Protein AF-A0A7T0C4W1-F1 (afdb_monomer)

Mean predicted aligned error: 10.88 Å

Sequence (737 aa):
MFIKRASSALKNSIAKTPRLFCMALSLLIALSFTAEAATKAPLQHHLVVTLDPANASAAISDRMLIPEPDAGRSRLTLTLHGHYDIETIDLPNGLESKVIPPKIDFHSSASEEKTILQIDKAGEANWPNPLEIHLKYSGPFHDPLKTQQEPSRTPDEVASKNEIFLSGASLFYPHLDTLNGEPDRIIYTLETFLPENWMAVSQGRLNVNELSENQRRVVWNSTRPAEEIFLIANQFKQFNDRWNEVELYAFLLEDDAALAKKYLDATKNYLKLFSAMLGDYPYQKFALIESDNPAGYGMPSFTLIGSNILRLPFILKSSYPHEILHNWWGNGVFPHPNSANWSEGLTTYLADHLLKEPEGLAQEYRFQELMKYDSYVNDDNEFPLSEFQFGGAPESQAIGYGKMLMMFHMLRNKMGDDKFLLALRSFYKSYQFKFARLEDLQSAFESVARKDYSSFFKQWTLQTGAPTFTLQSAEYRASDKILKLTLEQSGQSLYDLEIPVAIWTRSRKEPEIRLLHLNQERQSYSIRLDSPPDNVWVDPYTDIFRRLQASEIPASLSQSLGAEHQTALLASDLADGESQESYRALAKRFTHSIQETADGDALEPGSLWVFGRKNRLAKEFTSALQRYGVQFNAEGIDYEGKTYNWADHSFVFTLNRHDGLPGSMTWVVTENSENLLARKLPHYGKYGFLAFEGPASKNRLKIVWPRNTETLEKQFVAGTYAPPAPAPLFTLPSDQP

InterPro domains:
  IPR014782 Peptidase M1, membrane alanine aminopeptidase [PF01433] (322-460)
  IPR027268 Peptidase M4/M1, CTD superfamily [G3DSA:1.10.390.10] (238-465)
  IPR050344 Peptidase M1 family aminopeptidases [PTHR11533] (231-513)

pLDDT: mean 86.52, std 16.43, range [24.73, 98.62]

Foldseek 3Di:
DDDDDDDDDDDDDDDDDDPVPVVVVVVVVVVPPDPPVPQQDFKEWEKEWEDDLVQQKIKIKIKIKRQDDDQPDQKWKWKAFLFKDWPDKDFDPQKDKDKDHFDDDPPDLDRRTIIMIMIGGRDPDTAPRGTIMITIIMGHAADVVQCVVCVVDDSVVRRDSAKGKDKVVRRHDIFIDDPPLFGGWYWYKYKYKAFQQKDKDWFADWPDFDDDPRITITIHGGPATWRMIIIMMHSWDWDWDDADQATEIETDPDPDPPLGVVLRVLLNQLQVFLCVQANHQDGRYAYEYEDCDCAWAQDQRYIYHYPVRSPDPCCSQAVSSLSSNVSLQCTFFNAGQQWFSLRQQVSCLVRHQLSCQVVLCNLVVLVVLLVLCQQFPDPVPWDFSRPQRDDPGSNSCSQVHRLSSLLLLLLCVVQDLVLSSVLSNVLSVVRGSHHDHPVSSQVSSCVSSVDDCPLSCCQSGHDIAFKDKFFPDWDADPVQQKTKTKMAIDDPAFDFDFKWKWWAFPVDPATDIDTDTGRDRMDMDIDHDPHHTQKIFINQSSSGNHNDDPQQQFFWQLLQQVKPAEEEEEALDADPLADPVLSVLLCVLRGPYYDPDDPPDDDDAAEYEYEHCRHPCNVVVQVVCVVVVWHADPQAIDHPNDGDGLNFKKKWAKGADPVPGGYIYIYIRHRAARVQCSVCSVVLGQFRIWIAGHNNRHTDDTHHDHTDRVRGMDGPHDDDDHHDSDNRSDDRPPPDD

Organism: NCBI:txid2705534

Secondary structure (DSSP, 8-state):
------------------SSHHHHHHHHHHTSS---PPP-PPEEEEEEEEEETTTTEEEEEEEEEESS--TT-SEEEEEEETT-EEEEEE--TTEEEEEEPPP--TTSTT---EEEEEEEE-TTPPPPSSEEEEEEEEEE---HHHHHH-TTS-HHHH--SS-EEE-GGGT-SPEEPPSSSPPPPEEEEEEEEEETT-EEE-SSEEEEEEEETTEEEEEEEEEEEESS--EEEESPEEEEEEETTEEEEEEESS--HHHHHHHHHHHHHHHHHHHHHH-S--SSEEEEEEESSSSEEEETTEEEEEHHHHT-TTGGGTHHHHHHHTTTTTSSSEEPTTS--HHHHHHIIIIIIGGGTTTT-HHHHHHHHHHHHHHH--TTT---GGG-----SHHHHIIIIIIHHHHHHHHHHHH-HHHHHHHHHHHHHHHTTSEE-HHHHHHHHHHHHTS--HHHHHHHHH--S--EEEEEEEEEETTTTEEEEEEEEESSS---EEEEEEEEETT-SSPEEEEEEE-SSEEEEEEE-SS-EEEEEESTT--S--PPPTTTS---HHHHHS-SSEEEEE-SS--TT--HHHHHHHHHHH-SEEE-PPTTPPPPSSEEEEESTT-TTHHHHHHHHHTTT-EE-SSEEEETTEEEETTTEEEEEEEE-SSSSSSEEEEEE-SS-HHHHHHHGGGGTT-SEEEEETTTTEEEEEEPPPPP-TTTEEESS-S---PPPPPPS----S---

Solvent-accessible surface area (backbone atoms only — not comparable to full-atom values): 40635 Å² total; per-residue (Å²): 140,82,81,86,87,81,84,89,85,80,87,90,88,87,84,90,83,92,65,66,68,68,50,54,55,51,48,57,64,64,65,73,77,74,82,71,72,78,75,77,75,49,35,36,39,42,36,42,36,40,50,37,57,91,77,41,29,40,42,38,39,37,43,37,35,37,59,76,61,65,80,89,54,65,61,50,46,33,38,28,29,37,70,48,49,76,77,45,81,49,70,59,89,54,56,44,79,46,81,41,74,50,64,89,50,95,86,51,102,73,60,74,46,39,23,36,40,38,39,33,48,46,81,90,45,74,78,56,78,55,33,57,40,38,42,30,34,35,31,65,58,42,38,53,72,49,36,69,75,41,71,93,51,57,55,84,78,56,50,51,73,69,45,46,53,39,35,57,84,27,24,82,56,77,41,70,71,54,95,80,74,61,81,66,36,32,28,36,36,43,36,37,38,32,52,58,69,42,46,73,47,59,43,42,41,81,77,45,80,46,80,53,97,71,30,19,40,33,29,29,41,22,86,59,58,30,83,59,62,51,44,39,33,31,55,52,36,81,44,76,55,70,50,92,85,27,42,33,38,29,33,29,78,55,95,48,68,67,62,41,50,56,50,54,54,48,48,48,52,47,53,53,51,48,27,73,58,43,45,78,77,86,56,56,27,42,30,45,34,55,32,93,49,94,51,74,46,46,42,59,42,29,31,43,27,7,57,80,55,66,73,40,83,60,38,75,80,38,57,47,45,32,28,58,47,22,36,56,37,50,49,23,27,27,51,25,85,95,31,18,38,53,34,56,4,50,34,42,34,63,33,56,37,47,65,22,29,76,72,72,40,33,46,60,49,45,45,52,35,35,52,43,30,64,72,51,44,47,94,90,73,60,68,27,45,55,72,32,67,80,55,92,48,66,35,46,38,22,41,38,32,34,51,40,20,35,50,54,51,38,50,31,72,74,64,33,66,72,44,43,44,49,18,50,28,51,42,47,71,74,32,57,64,32,72,40,38,56,68,54,54,49,52,34,43,26,66,61,65,74,47,91,50,64,69,60,50,49,54,62,30,66,36,60,87,50,40,32,73,36,50,78,43,78,47,76,43,78,94,79,31,34,38,41,39,27,40,33,44,49,56,100,57,85,57,84,40,78,44,44,30,36,37,28,28,80,84,44,95,65,57,50,78,43,76,44,79,47,65,53,55,66,46,75,47,81,43,80,48,99,48,64,63,32,32,38,30,51,43,80,58,51,59,70,74,37,49,73,55,80,71,34,56,47,33,24,39,39,56,38,70,67,37,94,38,23,37,21,39,44,38,83,52,71,49,92,68,49,50,71,68,47,49,50,56,48,34,67,74,63,30,84,43,79,42,84,55,63,97,86,66,83,80,75,78,37,12,36,37,38,27,43,72,56,19,88,61,40,66,56,50,51,61,59,38,41,78,74,55,42,41,80,58,97,64,27,36,37,46,95,93,42,79,49,44,47,89,50,28,34,39,38,39,29,36,61,48,86,86,80,52,64,50,27,36,35,40,39,35,59,50,75,36,54,74,50,41,62,70,47,53,78,81,45,26,76,31,13,34,40,33,20,40,50,62,78,44,43,78,78,44,78,38,63,54,76,63,47,49,70,56,33,38,49,69,73,45,92,77,91,84,77,79,80,82,74,81,48,96,62,75,79,71,86,86,67,136

Radius of gyration: 31.83 Å; Cα contacts (8 Å, |Δi|>4): 1473; chains: 1; bounding box: 92×100×92 Å

Nearest PDB structures (foldseek):
  6ydx-assembly2_B  TM=7.465E-01  e=2.246E-26  Homo sapiens
  7v9p-assembly1_A  TM=6.948E-01  e=1.429E-23  Saccharopolyspora erythraea NRRL 2338
  7v9q-assembly1_A  TM=7.031E-01  e=4.267E-23  Saccharopolyspora erythraea NRRL 2338
  2xpz-assembly1_A  TM=6.709E-01  e=9.417E-17  Saccharomyces cerevisiae
  4fgm-assembly1_A  TM=5.528E-01  e=1.083E-11  Idiomarina loihiensis L2TR

Structure (mmCIF, N/CA/C/O backbone):
data_AF-A0A7T0C4W1-F1
#
_entry.id   AF-A0A7T0C4W1-F1
#
loop_
_atom_site.group_PDB
_atom_site.id
_atom_site.type_symbol
_atom_site.label_atom_id
_atom_site.label_alt_id
_atom_site.label_comp_id
_atom_site.label_asym_id
_atom_site.label_entity_id
_atom_site.label_seq_id
_atom_site.pdbx_PDB_ins_code
_atom_site.Cartn_x
_atom_site.Cartn_y
_atom_site.Cartn_z
_atom_site.occupancy
_atom_site.B_iso_or_equiv
_atom_site.auth_seq_id
_atom_site.auth_comp_id
_atom_site.auth_asym_id
_atom_site.auth_atom_id
_atom_site.pdbx_PDB_model_num
ATOM 1 N N . MET A 1 1 ? 52.618 -37.700 17.704 1.00 33.12 1 MET A N 1
ATOM 2 C CA . MET A 1 1 ? 52.994 -38.918 18.456 1.00 33.12 1 MET A CA 1
ATOM 3 C C . MET A 1 1 ? 51.687 -39.541 18.947 1.00 33.12 1 MET A C 1
ATOM 5 O O . MET A 1 1 ? 51.034 -38.939 19.773 1.00 33.12 1 MET A O 1
ATOM 9 N N . PHE A 1 2 ? 51.154 -40.614 18.363 1.00 26.19 2 PHE A N 1
ATOM 10 C CA . PHE A 1 2 ? 51.929 -41.832 18.184 1.00 26.19 2 PHE A CA 1
ATOM 11 C C . PHE A 1 2 ? 51.298 -43.110 18.786 1.00 26.19 2 PHE A C 1
ATOM 13 O O . PHE A 1 2 ? 51.932 -43.670 19.661 1.00 26.19 2 PHE A O 1
ATOM 20 N N . ILE A 1 3 ? 50.138 -43.584 18.301 1.00 32.34 3 ILE A N 1
ATOM 21 C CA . ILE A 1 3 ? 49.814 -45.036 18.148 1.00 32.34 3 ILE A CA 1
ATOM 22 C C . ILE A 1 3 ? 49.405 -45.794 19.425 1.00 32.34 3 ILE A C 1
ATOM 24 O O . ILE A 1 3 ? 50.198 -46.056 20.313 1.00 32.34 3 ILE A O 1
ATOM 28 N N . LYS A 1 4 ? 48.108 -46.099 19.572 1.00 27.44 4 LYS A N 1
ATOM 29 C CA . LYS A 1 4 ? 47.375 -47.238 18.962 1.00 27.44 4 LYS A CA 1
ATOM 30 C C . LYS A 1 4 ? 47.837 -48.600 19.500 1.00 27.44 4 LYS A C 1
ATOM 32 O O . LYS A 1 4 ? 48.950 -49.045 19.250 1.00 27.44 4 LYS A O 1
ATOM 37 N N . ARG A 1 5 ? 46.873 -49.372 19.997 1.00 28.25 5 ARG A N 1
ATOM 38 C CA . ARG A 1 5 ? 46.769 -50.782 19.617 1.00 28.25 5 ARG A CA 1
ATOM 39 C C . ARG A 1 5 ? 45.401 -51.008 19.007 1.00 28.25 5 ARG A C 1
ATOM 41 O O . ARG A 1 5 ? 44.375 -50.907 19.666 1.00 28.25 5 ARG A O 1
ATOM 48 N N . ALA A 1 6 ? 45.441 -51.238 17.705 1.00 28.77 6 ALA A N 1
ATOM 49 C CA . ALA A 1 6 ? 44.357 -51.789 16.932 1.00 28.77 6 ALA A CA 1
ATOM 50 C C . ALA A 1 6 ? 44.459 -53.319 16.941 1.00 28.77 6 ALA A C 1
ATOM 52 O O . ALA A 1 6 ? 45.548 -53.874 17.080 1.00 28.77 6 ALA A O 1
ATOM 53 N N . SER A 1 7 ? 43.325 -53.928 16.607 1.00 27.72 7 SER A N 1
ATOM 54 C CA . SER A 1 7 ? 43.227 -55.115 15.755 1.00 27.72 7 SER A CA 1
ATOM 55 C C . SER A 1 7 ? 43.062 -56.477 16.436 1.00 27.72 7 SER A C 1
ATOM 57 O O . SER A 1 7 ? 44.014 -57.179 16.752 1.00 27.72 7 SER A O 1
ATOM 59 N N . SER A 1 8 ? 41.783 -56.862 16.460 1.00 26.48 8 SER A N 1
ATOM 60 C CA . SER A 1 8 ? 41.209 -57.973 15.678 1.00 26.48 8 SER A CA 1
ATOM 61 C C . SER A 1 8 ? 41.180 -59.376 16.273 1.00 26.48 8 SER A C 1
ATOM 63 O O . SER A 1 8 ? 42.178 -60.086 16.263 1.00 26.48 8 SER A O 1
ATOM 65 N N . ALA A 1 9 ? 39.956 -59.800 16.589 1.00 24.73 9 ALA A N 1
ATOM 66 C CA . ALA A 1 9 ? 39.267 -61.031 16.167 1.00 24.73 9 ALA A CA 1
ATOM 67 C C . ALA A 1 9 ? 37.985 -61.105 17.033 1.00 24.73 9 ALA A C 1
ATOM 69 O O . ALA A 1 9 ? 38.045 -60.770 18.203 1.00 24.73 9 ALA A O 1
ATOM 70 N N . LEU A 1 10 ? 36.783 -61.472 16.601 1.00 27.89 10 LEU A N 1
ATOM 71 C CA . LEU A 1 10 ? 36.344 -62.212 15.436 1.00 27.89 10 LEU A CA 1
ATOM 72 C C . LEU A 1 10 ? 34.827 -61.970 15.252 1.00 27.89 10 LEU A C 1
ATOM 74 O O . LEU A 1 10 ? 34.090 -61.696 16.192 1.00 27.89 10 LEU A O 1
ATOM 78 N N . LYS A 1 11 ? 34.425 -62.092 13.994 1.00 28.55 11 LYS A N 1
ATOM 79 C CA . LYS A 1 11 ? 33.107 -62.056 13.353 1.00 28.55 11 LYS A CA 1
ATOM 80 C C . LYS A 1 11 ? 31.923 -62.771 14.044 1.00 28.55 11 LYS A C 1
ATOM 82 O O . LYS A 1 11 ? 32.084 -63.816 14.659 1.00 28.55 11 LYS A O 1
ATOM 87 N N . ASN A 1 12 ? 30.739 -62.280 13.645 1.00 29.94 12 ASN A N 1
ATOM 88 C CA . ASN A 1 12 ? 29.424 -62.931 13.496 1.00 29.94 12 ASN A CA 1
ATOM 89 C C . ASN A 1 12 ? 28.462 -62.972 14.694 1.00 29.94 12 ASN A C 1
ATOM 91 O O . ASN A 1 12 ? 28.394 -63.958 15.413 1.00 29.94 12 ASN A O 1
ATOM 95 N N . SER A 1 13 ? 27.571 -61.978 14.770 1.00 28.41 13 SER A N 1
ATOM 96 C CA . SER A 1 13 ? 26.113 -62.159 14.626 1.00 28.41 13 SER A CA 1
ATOM 97 C C . SER A 1 13 ? 25.407 -60.808 14.812 1.00 28.41 13 SER A C 1
ATOM 99 O O . SER A 1 13 ? 25.869 -59.986 15.593 1.00 28.41 13 SER A O 1
ATOM 101 N N . ILE A 1 14 ? 24.275 -60.635 14.124 1.00 31.64 14 ILE A N 1
ATOM 102 C CA . ILE A 1 14 ? 23.192 -59.642 14.297 1.00 31.64 14 ILE A CA 1
ATOM 103 C C . ILE A 1 14 ? 22.987 -58.805 13.032 1.00 31.64 14 ILE A C 1
ATOM 105 O O . ILE A 1 14 ? 23.405 -57.660 12.885 1.00 31.64 14 ILE A O 1
ATOM 109 N N . ALA A 1 15 ? 22.269 -59.430 12.102 1.00 34.75 15 ALA A N 1
ATOM 110 C CA . ALA A 1 15 ? 21.416 -58.735 11.160 1.00 34.75 15 ALA A CA 1
ATOM 111 C C . ALA A 1 15 ? 20.019 -58.577 11.789 1.00 34.75 15 ALA A C 1
ATOM 113 O O . ALA A 1 15 ? 19.532 -59.509 12.427 1.00 34.75 15 ALA A O 1
ATOM 114 N N . LYS A 1 16 ? 19.370 -57.443 11.476 1.00 31.92 16 LYS A N 1
ATOM 115 C CA . LYS A 1 16 ? 17.944 -57.086 11.671 1.00 31.92 16 LYS A CA 1
ATOM 116 C C . LYS A 1 16 ? 17.569 -56.383 12.989 1.00 31.92 16 LYS A C 1
ATOM 118 O O . LYS A 1 16 ? 17.033 -57.008 13.892 1.00 31.92 16 LYS A O 1
ATOM 123 N N . THR A 1 17 ? 17.721 -55.052 13.035 1.00 33.88 17 THR A N 1
ATOM 124 C CA . THR A 1 17 ? 16.605 -54.059 13.030 1.00 33.88 17 THR A CA 1
ATOM 125 C C . THR A 1 17 ? 17.096 -52.623 13.323 1.00 33.88 17 THR A C 1
ATOM 127 O O . THR A 1 17 ? 17.222 -52.248 14.483 1.00 33.88 17 THR A O 1
ATOM 130 N N . PRO A 1 18 ? 17.281 -51.745 12.314 1.00 32.19 18 PRO A N 1
ATOM 131 C CA . PRO A 1 18 ? 17.378 -50.304 12.523 1.00 32.19 18 PRO A CA 1
ATOM 132 C C . PRO A 1 18 ? 16.116 -49.637 11.957 1.00 32.19 18 PRO A C 1
ATOM 134 O O . PRO A 1 18 ? 16.146 -49.007 10.906 1.00 32.19 18 PRO A O 1
ATOM 137 N N . ARG A 1 19 ? 14.960 -49.849 12.598 1.00 37.25 19 ARG A N 1
ATOM 138 C CA . ARG A 1 19 ? 13.727 -49.105 12.263 1.00 37.25 19 ARG A CA 1
ATOM 139 C C . ARG A 1 19 ? 12.989 -48.517 13.464 1.00 37.25 19 ARG A C 1
ATOM 141 O O . ARG A 1 19 ? 12.203 -47.607 13.257 1.00 37.25 19 ARG A O 1
ATOM 148 N N . LEU A 1 20 ? 13.290 -48.928 14.701 1.00 37.69 20 LEU A N 1
ATOM 149 C CA . LEU A 1 20 ? 12.662 -48.324 15.885 1.00 37.69 20 LEU A CA 1
ATOM 150 C C . LEU A 1 20 ? 13.441 -47.140 16.484 1.00 37.69 20 LEU A C 1
ATOM 152 O O . LEU A 1 20 ? 12.822 -46.249 17.052 1.00 37.69 20 LEU A O 1
ATOM 156 N N . PHE A 1 21 ? 14.765 -47.053 16.311 1.00 37.56 21 PHE A N 1
ATOM 157 C CA . PHE A 1 21 ? 15.545 -45.970 16.934 1.00 37.56 21 PHE A CA 1
ATOM 158 C C . PHE A 1 21 ? 15.477 -44.640 16.156 1.00 37.56 21 PHE A C 1
ATOM 160 O O . PHE A 1 21 ? 15.433 -43.571 16.756 1.00 37.56 21 PHE A O 1
ATOM 167 N N . CYS A 1 22 ? 15.359 -44.686 14.822 1.00 36.03 22 CYS A N 1
ATOM 168 C CA . CYS A 1 22 ? 15.144 -43.480 14.013 1.00 36.03 22 CYS A CA 1
ATOM 169 C C . CYS A 1 22 ? 13.716 -42.929 14.119 1.00 36.03 22 CYS A C 1
ATOM 171 O O . CYS A 1 22 ? 13.532 -41.739 13.890 1.00 36.03 22 CYS A O 1
ATOM 173 N N . MET A 1 23 ? 12.726 -43.751 14.491 1.00 34.78 23 MET A N 1
ATOM 174 C CA . MET A 1 23 ? 11.329 -43.319 14.637 1.00 34.78 23 MET A CA 1
ATOM 175 C C . MET A 1 23 ? 11.085 -42.616 15.983 1.00 34.78 23 MET A C 1
ATOM 177 O O . MET A 1 23 ? 10.325 -41.659 16.042 1.00 34.78 23 MET A O 1
ATOM 181 N N . ALA A 1 24 ? 11.803 -43.007 17.043 1.00 36.69 24 ALA A N 1
ATOM 182 C CA . ALA A 1 24 ? 11.746 -42.324 18.337 1.00 36.69 24 ALA A CA 1
ATOM 183 C C . ALA A 1 24 ? 12.438 -40.946 18.313 1.00 36.69 24 ALA A C 1
ATOM 185 O O . ALA A 1 24 ? 11.932 -39.997 18.907 1.00 36.69 24 ALA A O 1
ATOM 186 N N . LEU A 1 25 ? 13.548 -40.800 17.574 1.00 34.50 25 LEU A N 1
ATOM 187 C CA . LEU A 1 25 ? 14.244 -39.513 17.443 1.00 34.50 25 LEU A CA 1
ATOM 188 C C . LEU A 1 25 ? 13.520 -38.545 16.488 1.00 34.50 25 LEU A C 1
ATOM 190 O O . LEU A 1 25 ? 13.556 -37.337 16.699 1.00 34.50 25 LEU A O 1
ATOM 194 N N . SER A 1 26 ? 12.801 -39.062 15.483 1.00 35.16 26 SER A N 1
ATOM 195 C CA . SER A 1 26 ? 11.924 -38.237 14.638 1.00 35.16 26 SER A CA 1
ATOM 196 C C . SER A 1 26 ? 10.590 -37.895 15.310 1.00 35.16 26 SER A C 1
ATOM 198 O O . SER A 1 26 ? 10.065 -36.826 15.025 1.00 35.16 26 SER A O 1
ATOM 200 N N . LEU A 1 27 ? 10.093 -38.693 16.268 1.00 31.22 27 LEU A N 1
ATOM 201 C CA . LEU A 1 27 ? 8.980 -38.270 17.131 1.00 31.22 27 LEU A CA 1
ATOM 202 C C . LEU A 1 27 ? 9.399 -37.181 18.134 1.00 31.22 27 LEU A C 1
ATOM 204 O O . LEU A 1 27 ? 8.639 -36.246 18.341 1.00 31.22 27 LEU A O 1
ATOM 208 N N . LEU A 1 28 ? 10.603 -37.244 18.714 1.00 29.62 28 LEU A N 1
ATOM 209 C CA . LEU A 1 28 ? 11.087 -36.223 19.660 1.00 29.62 28 LEU A CA 1
ATOM 210 C C . LEU A 1 28 ? 11.455 -34.888 18.986 1.00 29.62 28 LEU A C 1
ATOM 212 O O . LEU A 1 28 ? 11.235 -33.831 19.571 1.00 29.62 28 LEU A O 1
ATOM 216 N N . ILE A 1 29 ? 11.922 -34.909 17.732 1.00 34.62 29 ILE A N 1
ATOM 217 C CA . ILE A 1 29 ? 12.157 -33.684 16.942 1.00 34.62 29 ILE A CA 1
ATOM 218 C C . ILE A 1 29 ? 10.845 -33.153 16.321 1.00 34.62 29 ILE A C 1
ATOM 220 O O . ILE A 1 29 ? 10.712 -31.948 16.130 1.00 34.62 29 ILE A O 1
ATOM 224 N N . ALA A 1 30 ? 9.832 -34.003 16.104 1.00 31.67 30 ALA A N 1
ATOM 225 C CA . ALA A 1 30 ? 8.481 -33.573 15.712 1.00 31.67 30 ALA A CA 1
ATOM 226 C C . ALA A 1 30 ? 7.613 -33.065 16.884 1.00 31.67 30 ALA A C 1
ATOM 228 O O . ALA A 1 30 ? 6.582 -32.446 16.646 1.00 31.67 30 ALA A O 1
ATOM 229 N N . LEU A 1 31 ? 8.029 -33.284 18.136 1.00 30.78 31 LEU A N 1
ATOM 230 C CA . LEU A 1 31 ? 7.354 -32.795 19.351 1.00 30.78 31 LEU A CA 1
ATOM 231 C C . LEU A 1 31 ? 7.958 -31.493 19.914 1.00 30.78 31 LEU A C 1
ATOM 233 O O . LEU A 1 31 ? 7.529 -31.029 20.965 1.00 30.78 31 LEU A O 1
ATOM 237 N N . SER A 1 32 ? 8.932 -30.885 19.224 1.00 34.16 32 SER A N 1
ATOM 238 C CA . SER A 1 32 ? 9.628 -29.668 19.690 1.00 34.16 32 SER A CA 1
ATOM 239 C C . SER A 1 32 ? 9.139 -28.359 19.045 1.00 34.16 32 SER A C 1
ATOM 241 O O . SER A 1 32 ? 9.693 -27.304 19.325 1.00 34.16 32 SER A O 1
ATOM 243 N N . PHE A 1 33 ? 8.095 -28.396 18.212 1.00 43.19 33 PHE A N 1
ATOM 244 C CA . PHE A 1 33 ? 7.464 -27.205 17.628 1.00 43.19 33 PHE A CA 1
ATOM 245 C C . PHE A 1 33 ? 5.940 -27.329 17.678 1.00 43.19 33 PHE A C 1
ATOM 247 O O . PHE A 1 33 ? 5.320 -27.609 16.666 1.00 43.19 33 PHE A O 1
ATOM 254 N N . THR A 1 34 ? 5.363 -27.154 18.866 1.00 37.94 34 THR A N 1
ATOM 255 C CA . THR A 1 34 ? 4.047 -26.526 19.108 1.00 37.94 34 THR A CA 1
ATOM 256 C C . THR A 1 34 ? 3.881 -26.379 20.623 1.00 37.94 34 THR A C 1
ATOM 258 O O . THR A 1 34 ? 3.078 -27.063 21.252 1.00 37.94 34 THR A O 1
ATOM 261 N N . ALA A 1 35 ? 4.662 -25.495 21.238 1.00 30.83 35 ALA A N 1
ATOM 262 C CA . ALA A 1 35 ? 4.080 -24.690 22.302 1.00 30.83 35 ALA A CA 1
ATOM 263 C C . ALA A 1 35 ? 3.506 -23.476 21.575 1.00 30.83 35 ALA A C 1
ATOM 265 O O . ALA A 1 35 ? 4.176 -22.460 21.419 1.00 30.83 35 ALA A O 1
ATOM 266 N N . GLU A 1 36 ? 2.319 -23.640 20.993 1.00 38.19 36 GLU A N 1
ATOM 267 C CA . GLU A 1 36 ? 1.540 -22.495 20.543 1.00 38.19 36 GLU A CA 1
ATOM 268 C C . GLU A 1 36 ? 1.273 -21.703 21.823 1.00 38.19 36 GLU A C 1
ATOM 270 O O . GLU A 1 36 ? 0.542 -22.172 22.697 1.00 38.19 36 GLU A O 1
ATOM 275 N N . ALA A 1 37 ? 1.996 -20.598 22.025 1.00 41.12 37 ALA A N 1
ATOM 276 C CA . ALA A 1 37 ? 1.727 -19.716 23.147 1.00 41.12 37 ALA A CA 1
ATOM 277 C C . ALA A 1 37 ? 0.239 -19.377 23.057 1.00 41.12 37 ALA A C 1
ATOM 279 O O . ALA A 1 37 ? -0.207 -18.853 22.034 1.00 41.12 37 ALA A O 1
ATOM 280 N N . ALA A 1 38 ? -0.539 -19.784 24.063 1.00 51.56 38 ALA A N 1
ATOM 281 C CA . ALA A 1 38 ? -1.973 -19.559 24.061 1.00 51.56 38 ALA A CA 1
ATOM 282 C C . ALA A 1 38 ? -2.201 -18.059 23.858 1.00 51.56 38 ALA A C 1
ATOM 284 O O . ALA A 1 38 ? -1.744 -17.238 24.653 1.00 51.56 38 ALA A O 1
ATOM 285 N N . THR A 1 39 ? -2.833 -17.688 22.745 1.00 63.28 39 THR A N 1
ATOM 286 C CA . THR A 1 39 ? -3.131 -16.288 22.463 1.00 63.28 39 THR A CA 1
ATOM 287 C C . THR A 1 39 ? -4.084 -15.789 23.538 1.00 63.28 39 THR A C 1
ATOM 289 O O . THR A 1 39 ? -5.197 -16.308 23.637 1.00 63.28 39 THR A O 1
ATOM 292 N N . LYS A 1 40 ? -3.655 -14.791 24.322 1.00 78.62 40 LYS A N 1
ATOM 293 C CA . LYS A 1 40 ? -4.480 -14.117 25.336 1.00 78.62 40 LYS A CA 1
ATOM 294 C C . LYS A 1 40 ? -5.864 -13.795 24.761 1.00 78.62 40 LYS A C 1
ATOM 296 O O . LYS A 1 40 ? -5.960 -13.274 23.640 1.00 78.62 40 LYS A O 1
ATOM 301 N N . ALA A 1 41 ? -6.917 -14.129 25.503 1.00 88.44 41 ALA A N 1
ATOM 302 C CA . ALA A 1 41 ? -8.284 -13.818 25.100 1.00 88.44 41 ALA A CA 1
ATOM 303 C C . ALA A 1 41 ? -8.456 -12.293 24.918 1.00 88.44 41 ALA A C 1
ATOM 305 O O . ALA A 1 41 ? -7.888 -11.530 25.704 1.00 88.44 41 ALA A O 1
ATOM 306 N N . PRO A 1 42 ? -9.200 -11.838 23.891 1.00 92.81 42 PRO A N 1
ATOM 307 C CA . PRO A 1 42 ? -9.372 -10.414 23.629 1.00 92.81 42 PRO A CA 1
ATOM 308 C C . PRO A 1 42 ? -10.147 -9.725 24.757 1.00 92.81 42 PRO A C 1
ATOM 310 O O . PRO A 1 42 ? -11.044 -10.323 25.360 1.00 92.81 42 PRO A O 1
ATOM 313 N N . LEU A 1 43 ? -9.827 -8.455 24.996 1.00 94.81 43 LEU A N 1
ATOM 314 C CA . LEU A 1 43 ? -10.639 -7.557 25.812 1.00 94.81 43 LEU A CA 1
ATOM 315 C C . LEU A 1 43 ? -12.046 -7.470 25.222 1.00 94.81 43 LEU A C 1
ATOM 317 O O . LEU A 1 43 ? -12.215 -7.513 24.001 1.00 94.81 43 LEU A O 1
ATOM 321 N N . GLN A 1 44 ? -13.053 -7.368 26.084 1.00 97.06 44 GLN A N 1
ATOM 322 C CA . GLN A 1 44 ? -14.440 -7.259 25.640 1.00 97.06 44 GLN A CA 1
ATOM 323 C C . GLN A 1 44 ? -15.013 -5.924 26.077 1.00 97.06 44 GLN A C 1
ATOM 325 O O . GLN A 1 44 ? -14.961 -5.605 27.261 1.00 97.06 44 GLN A O 1
ATOM 330 N N . HIS A 1 45 ? -15.590 -5.183 25.140 1.00 98.00 45 HIS A N 1
ATOM 331 C CA . HIS A 1 45 ? -16.328 -3.961 25.443 1.00 98.00 45 HIS A CA 1
ATOM 332 C C . HIS A 1 45 ? -17.810 -4.138 25.118 1.00 98.00 45 HIS A C 1
ATOM 334 O O . HIS A 1 45 ? -18.185 -4.702 24.086 1.00 98.00 45 HIS A O 1
ATOM 340 N N . HIS A 1 46 ? -18.667 -3.633 25.993 1.00 98.44 46 HIS A N 1
ATOM 341 C CA . HIS A 1 46 ? -20.076 -3.429 25.699 1.00 98.44 46 HIS A CA 1
ATOM 342 C C . HIS A 1 46 ? -20.368 -1.942 25.860 1.00 98.44 46 HIS A C 1
ATOM 344 O O . HIS A 1 46 ? -20.581 -1.452 26.970 1.00 98.44 46 HIS A O 1
ATOM 350 N N . LEU A 1 47 ? -20.318 -1.244 24.728 1.00 98.50 47 LEU A N 1
ATOM 351 C CA . LEU A 1 47 ? -20.414 0.203 24.637 1.00 98.50 47 LEU A CA 1
ATOM 352 C C . LEU A 1 47 ? -21.846 0.600 24.308 1.00 98.50 47 LEU A C 1
ATOM 354 O O . LEU A 1 47 ? -22.405 0.150 23.308 1.00 98.50 47 LEU A O 1
ATOM 358 N N . VAL A 1 48 ? -22.402 1.492 25.119 1.00 98.56 48 VAL A N 1
ATOM 359 C CA . VAL A 1 48 ? -23.634 2.219 24.824 1.00 98.56 48 VAL A CA 1
ATOM 360 C C . VAL A 1 48 ? -23.271 3.686 24.636 1.00 98.56 48 VAL A C 1
ATOM 362 O O . VAL A 1 48 ? -22.854 4.350 25.584 1.00 98.56 48 VAL A O 1
ATOM 365 N N . VAL A 1 49 ? -23.414 4.184 23.412 1.00 97.94 49 VAL A N 1
ATOM 366 C CA . VAL A 1 49 ? -22.959 5.512 22.987 1.00 97.94 49 VAL A CA 1
ATOM 367 C C . VAL A 1 49 ? -24.154 6.340 22.531 1.00 97.94 49 VAL A C 1
ATOM 369 O O . VAL A 1 49 ? -24.819 6.010 21.551 1.00 97.94 49 VAL A O 1
ATOM 372 N N . THR A 1 50 ? -24.416 7.451 23.208 1.00 97.25 50 THR A N 1
ATOM 373 C CA . THR A 1 50 ? -25.352 8.471 22.720 1.00 97.25 50 THR A CA 1
ATOM 374 C C . THR A 1 50 ? -24.555 9.552 22.011 1.00 97.25 50 THR A C 1
ATOM 376 O O . THR A 1 50 ? -23.721 10.205 22.637 1.00 97.25 50 THR A O 1
ATOM 379 N N . LEU A 1 51 ? -24.789 9.717 20.710 1.00 95.25 51 LEU A N 1
ATOM 380 C CA . LEU A 1 51 ? -24.101 10.699 19.875 1.00 95.25 51 LEU A CA 1
ATOM 381 C C . LEU A 1 51 ? -24.970 11.949 19.713 1.00 95.25 51 LEU A C 1
ATOM 383 O O . LEU A 1 51 ? -26.138 11.850 19.330 1.00 95.25 51 LEU A O 1
ATOM 387 N N . ASP A 1 52 ? -24.371 13.119 19.928 1.00 93.19 52 ASP A N 1
ATOM 388 C CA . ASP A 1 52 ? -24.960 14.428 19.647 1.00 93.19 52 ASP A CA 1
ATOM 389 C C . ASP A 1 52 ? -24.148 15.153 18.556 1.00 93.19 52 ASP A C 1
ATOM 391 O O . ASP A 1 52 ? -23.221 15.917 18.849 1.00 93.19 52 ASP A O 1
ATOM 395 N N . PRO A 1 53 ? -24.481 14.933 17.269 1.00 90.88 53 PRO A N 1
ATOM 396 C CA . PRO A 1 53 ? -23.795 15.592 16.162 1.00 90.88 53 PRO A CA 1
ATOM 397 C C . PRO A 1 53 ? -23.898 17.123 16.181 1.00 90.88 53 PRO A C 1
ATOM 399 O O . PRO A 1 53 ? -23.016 17.802 15.658 1.00 90.88 53 PRO A O 1
ATOM 402 N N . ALA A 1 54 ? -24.958 17.693 16.770 1.00 88.81 54 ALA A N 1
ATOM 403 C CA . ALA A 1 54 ? -25.170 19.141 16.770 1.00 88.81 54 ALA A CA 1
ATOM 404 C C . ALA A 1 54 ? -24.156 19.865 17.671 1.00 88.81 54 ALA A C 1
ATOM 406 O O . ALA A 1 54 ? -23.692 20.959 17.324 1.00 88.81 54 ALA A O 1
ATOM 407 N N . ASN A 1 55 ? -23.801 19.223 18.788 1.00 88.75 55 ASN A N 1
ATOM 408 C CA . ASN A 1 55 ? -22.830 19.712 19.767 1.00 88.75 55 ASN A CA 1
ATOM 409 C C . ASN A 1 55 ? -21.454 19.037 19.658 1.00 88.75 55 ASN A C 1
ATOM 411 O O . ASN A 1 55 ? -20.573 19.346 20.454 1.00 88.75 55 ASN A O 1
ATOM 415 N N . ALA A 1 56 ? -21.268 18.157 18.671 1.00 88.31 56 ALA A N 1
ATOM 416 C CA . ALA A 1 56 ? -20.047 17.389 18.459 1.00 88.31 56 ALA A CA 1
ATOM 417 C C . ALA A 1 56 ? -19.584 16.627 19.719 1.00 88.31 56 ALA A C 1
ATOM 419 O O . ALA A 1 56 ? -18.412 16.692 20.079 1.00 88.31 56 ALA A O 1
ATOM 420 N N . SER A 1 57 ? -20.497 15.933 20.408 1.00 92.06 57 SER A N 1
ATOM 421 C CA . SER A 1 57 ? -20.208 15.259 21.681 1.00 92.06 57 SER A CA 1
ATOM 422 C C . SER A 1 57 ? -20.833 13.868 21.815 1.00 92.06 57 SER A C 1
ATOM 424 O O . SER A 1 57 ? -21.806 13.517 21.142 1.00 92.06 57 SER A O 1
ATOM 426 N N . ALA A 1 58 ? -20.256 13.057 22.704 1.00 94.69 58 ALA A N 1
ATOM 427 C CA . ALA A 1 58 ? -20.738 11.729 23.065 1.00 94.69 58 ALA A CA 1
ATOM 428 C C . ALA A 1 58 ? -20.968 11.615 24.576 1.00 94.69 58 ALA A C 1
ATOM 430 O O . ALA A 1 58 ? -20.174 12.123 25.368 1.00 94.69 58 ALA A O 1
ATOM 431 N N . ALA A 1 59 ? -21.990 10.853 24.961 1.00 97.50 59 ALA A N 1
ATOM 432 C CA . ALA A 1 59 ? -22.108 10.262 26.293 1.00 97.50 59 ALA A CA 1
ATOM 433 C C . ALA A 1 59 ? -21.998 8.738 26.170 1.00 97.50 59 ALA A C 1
ATOM 435 O O . ALA A 1 59 ? -22.711 8.127 25.368 1.00 97.50 59 ALA A O 1
ATOM 436 N N . ILE A 1 60 ? -21.091 8.131 26.933 1.00 98.25 60 ILE A N 1
ATOM 437 C CA . ILE A 1 60 ? -20.689 6.735 26.762 1.00 98.25 60 ILE A CA 1
ATOM 438 C C . ILE A 1 60 ? -20.802 5.994 28.091 1.00 98.25 60 ILE A C 1
ATOM 440 O O . ILE A 1 60 ? -20.317 6.452 29.124 1.00 98.25 60 ILE A O 1
ATOM 444 N N . SER A 1 61 ? -21.434 4.823 28.048 1.00 98.50 61 SER A N 1
ATOM 445 C CA . SER A 1 61 ? -21.358 3.810 29.095 1.00 98.50 61 SER A CA 1
ATOM 446 C C . SER A 1 61 ? -20.590 2.618 28.543 1.00 98.50 61 SER A C 1
ATOM 448 O O . SER A 1 61 ? -21.003 2.040 27.539 1.00 98.50 61 SER A O 1
ATOM 450 N N . ASP A 1 62 ? -19.505 2.234 29.204 1.00 98.44 62 ASP A N 1
ATOM 451 C CA . ASP A 1 62 ? -18.696 1.079 28.823 1.00 98.44 62 ASP A CA 1
ATOM 452 C C . ASP A 1 62 ? -18.694 0.043 29.942 1.00 98.44 62 ASP A C 1
ATOM 454 O O . ASP A 1 62 ? -18.376 0.352 31.092 1.00 98.44 62 ASP A O 1
ATOM 458 N N . ARG A 1 63 ? -19.031 -1.194 29.588 1.00 98.38 63 ARG A N 1
ATOM 459 C CA . ARG A 1 63 ? -18.738 -2.370 30.401 1.00 98.38 63 ARG A CA 1
ATOM 460 C C . ARG A 1 63 ? -17.563 -3.100 29.759 1.00 98.38 63 ARG A C 1
ATOM 462 O O . ARG A 1 63 ? -17.736 -3.844 28.791 1.00 98.38 63 ARG A O 1
ATOM 469 N N . MET A 1 64 ? -16.390 -2.908 30.349 1.00 97.25 64 MET A N 1
ATOM 470 C CA . MET A 1 64 ? -15.133 -3.501 29.917 1.00 97.25 64 MET A CA 1
ATOM 471 C C . MET A 1 64 ? -14.850 -4.781 30.710 1.00 97.25 64 MET A C 1
ATOM 473 O O . MET A 1 64 ? -14.827 -4.771 31.941 1.00 97.25 64 MET A O 1
ATOM 477 N N . LEU A 1 65 ? -14.597 -5.886 30.011 1.00 97.00 65 LEU A N 1
ATOM 478 C CA . LEU A 1 65 ? -14.190 -7.165 30.587 1.00 97.00 65 LEU A CA 1
ATOM 479 C C . LEU A 1 65 ? -12.751 -7.483 30.175 1.00 97.00 65 LEU A C 1
ATOM 481 O O . LEU A 1 65 ? -12.446 -7.631 28.990 1.00 97.00 65 LEU A O 1
ATOM 485 N N . ILE A 1 66 ? -11.885 -7.653 31.169 1.00 94.81 66 ILE A N 1
ATOM 486 C CA . ILE A 1 66 ? -10.524 -8.165 31.030 1.00 94.81 66 ILE A CA 1
ATOM 487 C C . ILE A 1 66 ? -10.576 -9.656 31.398 1.00 94.81 66 ILE A C 1
ATOM 489 O O . ILE A 1 66 ? -10.704 -9.976 32.585 1.00 94.81 66 ILE A O 1
ATOM 493 N N . PRO A 1 67 ? -10.500 -10.584 30.421 1.00 92.81 67 PRO A N 1
ATOM 494 C CA . PRO A 1 67 ? -10.707 -12.005 30.693 1.00 92.81 67 PRO A CA 1
ATOM 495 C C . PRO A 1 67 ? -9.666 -12.595 31.638 1.00 92.81 67 PRO A C 1
ATOM 497 O O . PRO A 1 67 ? -10.009 -13.424 32.464 1.00 92.81 67 PRO A O 1
ATOM 500 N N . GLU A 1 68 ? -8.411 -12.165 31.511 1.00 90.06 68 GLU A N 1
ATOM 501 C CA . GLU A 1 68 ? -7.272 -12.683 32.270 1.00 90.06 68 GLU A CA 1
ATOM 502 C C . GLU A 1 68 ? -6.363 -11.511 32.684 1.00 90.06 68 GLU A C 1
ATOM 504 O O . GLU A 1 68 ? -5.420 -11.166 31.962 1.00 90.06 68 GLU A O 1
ATOM 509 N N . PRO A 1 69 ? -6.659 -10.824 33.805 1.00 88.31 69 PRO A N 1
ATOM 510 C CA . PRO A 1 69 ? -5.805 -9.750 34.300 1.00 88.31 69 PRO A CA 1
ATOM 511 C C . PRO A 1 69 ? -4.481 -10.305 34.835 1.00 88.31 69 PRO A C 1
ATOM 513 O O . PRO A 1 69 ? -4.436 -11.359 35.472 1.00 88.31 69 PRO A O 1
ATOM 516 N N . ASP A 1 70 ? -3.390 -9.571 34.612 1.00 85.81 70 ASP A N 1
ATOM 517 C CA . ASP A 1 70 ? -2.057 -9.984 35.054 1.00 85.81 70 ASP A CA 1
ATOM 518 C C . ASP A 1 70 ? -1.957 -9.985 36.589 1.00 85.81 70 ASP A C 1
ATOM 520 O O . ASP A 1 70 ? -1.887 -8.937 37.240 1.00 85.81 70 ASP A O 1
ATOM 524 N N . ALA A 1 71 ? -1.916 -11.189 37.169 1.00 84.44 71 ALA A N 1
ATOM 525 C CA . ALA A 1 71 ? -1.806 -11.413 38.606 1.00 84.44 71 ALA A CA 1
ATOM 526 C C . ALA A 1 71 ? -0.579 -10.727 39.235 1.00 84.44 71 ALA A C 1
ATOM 528 O O . ALA A 1 71 ? -0.668 -10.286 40.386 1.00 84.44 71 ALA A O 1
ATOM 529 N N . GLY A 1 72 ? 0.526 -10.597 38.490 1.00 85.31 72 GLY A N 1
ATOM 530 C CA . GLY A 1 72 ? 1.765 -9.963 38.943 1.00 85.31 72 GLY A CA 1
ATOM 531 C C . GLY A 1 72 ? 1.697 -8.435 39.003 1.00 85.31 72 GLY A C 1
ATOM 532 O O . GLY A 1 72 ? 2.504 -7.811 39.693 1.00 85.31 72 GLY A O 1
ATOM 533 N N . ARG A 1 73 ? 0.716 -7.814 38.339 1.00 86.19 73 ARG A N 1
ATOM 534 C CA . ARG A 1 73 ? 0.557 -6.356 38.323 1.00 86.19 73 ARG A CA 1
ATOM 535 C C . ARG A 1 73 ? -0.124 -5.880 39.607 1.00 86.19 73 ARG A C 1
ATOM 537 O O . ARG A 1 73 ? -1.163 -6.414 40.000 1.00 86.19 73 ARG A O 1
ATOM 544 N N . SER A 1 74 ? 0.438 -4.870 40.266 1.00 89.00 74 SER A N 1
ATOM 545 C CA . SER A 1 74 ? -0.211 -4.188 41.400 1.00 89.00 74 SER A CA 1
ATOM 546 C C . SER A 1 74 ? -1.226 -3.132 40.954 1.00 89.00 74 SER A C 1
ATOM 548 O O . SER A 1 74 ? -2.156 -2.836 41.699 1.00 89.00 74 SER A O 1
ATOM 550 N N . ARG A 1 75 ? -1.053 -2.614 39.731 1.00 92.06 75 ARG A N 1
ATOM 551 C CA . ARG A 1 75 ? -1.814 -1.510 39.144 1.00 92.06 75 ARG A CA 1
ATOM 552 C C . ARG A 1 75 ? -2.177 -1.781 37.692 1.00 92.06 75 ARG A C 1
ATOM 554 O O . ARG A 1 75 ? -1.296 -2.161 36.928 1.00 92.06 75 ARG A O 1
ATOM 561 N N . LEU A 1 76 ? -3.404 -1.481 37.288 1.00 93.44 76 LEU A N 1
ATOM 562 C CA . LEU A 1 76 ? -3.807 -1.334 35.887 1.00 93.44 76 LEU A CA 1
ATOM 563 C C . LEU A 1 76 ? -3.952 0.152 35.545 1.00 93.44 76 LEU A C 1
ATOM 565 O O . LEU A 1 76 ? -4.288 0.962 36.409 1.00 93.44 76 LEU A O 1
ATOM 569 N N . THR A 1 77 ? -3.698 0.497 34.288 1.00 93.31 77 THR A N 1
ATOM 570 C CA . THR A 1 77 ? -3.852 1.860 33.777 1.00 93.31 77 THR A CA 1
ATOM 571 C C . THR A 1 77 ? -4.749 1.819 32.553 1.00 93.31 77 THR A C 1
ATOM 573 O O . THR A 1 77 ? -4.460 1.071 31.618 1.00 93.31 77 THR A O 1
ATOM 576 N N . LEU A 1 78 ? -5.823 2.603 32.585 1.00 94.12 78 LEU A N 1
ATOM 577 C CA . LEU A 1 78 ? -6.698 2.855 31.451 1.00 94.12 78 LEU A CA 1
ATOM 578 C C . LEU A 1 78 ? -6.494 4.289 30.963 1.00 94.12 78 LEU A C 1
ATOM 580 O O . LEU A 1 78 ? -6.410 5.211 31.776 1.00 94.12 78 LEU A O 1
ATOM 584 N N . THR A 1 79 ? -6.442 4.469 29.650 1.00 92.94 79 THR A N 1
ATOM 585 C CA . THR A 1 79 ? -6.222 5.771 29.014 1.00 92.94 79 THR A CA 1
ATOM 586 C C . THR A 1 79 ? -7.435 6.161 28.172 1.00 92.94 79 THR A C 1
ATOM 588 O O . THR A 1 79 ? -7.920 5.358 27.378 1.00 92.94 79 THR A O 1
ATOM 591 N N . LEU A 1 80 ? -7.905 7.396 28.352 1.00 92.44 80 LEU A N 1
ATOM 592 C CA . LEU A 1 80 ? -8.958 8.056 27.573 1.00 92.44 80 LEU A CA 1
ATOM 593 C C . LEU A 1 80 ? -8.443 9.403 27.048 1.00 92.44 80 LEU A C 1
ATOM 595 O O . LEU A 1 80 ? -7.438 9.927 27.543 1.00 92.44 80 LEU A O 1
ATOM 599 N N . HIS A 1 81 ? -9.148 9.995 26.084 1.00 90.69 81 HIS A N 1
ATOM 600 C CA . HIS A 1 81 ? -8.870 11.369 25.667 1.00 90.69 81 HIS A CA 1
ATOM 601 C C . HIS A 1 81 ? -9.065 12.348 26.841 1.00 90.69 81 HIS A C 1
ATOM 603 O O . HIS A 1 81 ? -9.950 12.172 27.680 1.00 90.69 81 HIS A O 1
ATOM 609 N N . GLY A 1 82 ? -8.235 13.389 26.904 1.00 88.81 82 GLY A N 1
ATOM 610 C CA . GLY A 1 82 ? -8.154 14.347 28.012 1.00 88.81 82 GLY A CA 1
ATOM 611 C C . GLY A 1 82 ? -9.422 15.166 28.233 1.00 88.81 82 GLY A C 1
ATOM 612 O O . GLY A 1 82 ? -9.692 15.583 29.353 1.00 88.81 82 GLY A O 1
ATOM 613 N N . HIS A 1 83 ? -10.220 15.341 27.180 1.00 88.31 83 HIS A N 1
ATOM 614 C CA . HIS A 1 83 ? -11.490 16.072 27.220 1.00 88.31 83 HIS A CA 1
ATOM 615 C C . HIS A 1 83 ? -12.709 15.205 27.593 1.00 88.31 83 HIS A C 1
ATOM 617 O O . HIS A 1 83 ? -13.827 15.715 27.584 1.00 88.31 83 HIS A O 1
ATOM 623 N N . TYR A 1 84 ? -12.536 13.908 27.883 1.00 91.12 84 TYR A N 1
ATOM 624 C CA . TYR A 1 84 ? -13.621 13.098 28.444 1.00 91.12 84 TYR A CA 1
ATOM 625 C C . TYR A 1 84 ? -13.668 13.240 29.965 1.00 91.12 84 TYR A C 1
ATOM 627 O O . TYR A 1 84 ? -12.722 12.875 30.670 1.00 91.12 84 TYR A O 1
ATOM 635 N N . ASP A 1 85 ? -14.812 13.696 30.464 1.00 92.00 85 ASP A N 1
ATOM 636 C CA . ASP A 1 85 ? -15.120 13.758 31.885 1.00 92.00 85 ASP A CA 1
ATOM 637 C C . ASP A 1 85 ? -15.655 12.402 32.354 1.00 92.00 85 ASP A C 1
ATOM 639 O O . ASP A 1 85 ? -16.694 11.930 31.890 1.00 92.00 85 ASP A O 1
ATOM 643 N N . ILE A 1 86 ? -14.946 11.755 33.284 1.00 94.94 86 ILE A N 1
ATOM 644 C CA . ILE A 1 86 ? -15.384 10.487 33.882 1.00 94.94 86 ILE A CA 1
ATOM 645 C C . ILE A 1 86 ? -16.401 10.778 34.989 1.00 94.94 86 ILE A C 1
ATOM 647 O O . ILE A 1 86 ? -16.056 11.295 36.051 1.00 94.94 86 ILE A O 1
ATOM 651 N N . GLU A 1 87 ? -17.654 10.402 34.751 1.00 96.25 87 GLU A N 1
ATOM 652 C CA . GLU A 1 87 ? -18.788 10.631 35.649 1.00 96.25 87 GLU A CA 1
ATOM 653 C C . GLU A 1 87 ? -18.887 9.553 36.732 1.00 96.25 87 GLU A C 1
ATOM 655 O O . GLU A 1 87 ? -19.103 9.854 37.908 1.00 96.25 87 GLU A O 1
ATOM 660 N N . THR A 1 88 ? -18.740 8.281 36.345 1.00 97.12 88 THR A N 1
ATOM 661 C CA . THR A 1 88 ? -18.821 7.149 37.278 1.00 97.12 88 THR A CA 1
ATOM 662 C C . THR A 1 88 ? -17.806 6.072 36.943 1.00 97.12 88 THR A C 1
ATOM 664 O O . THR A 1 88 ? -17.622 5.733 35.774 1.00 97.12 88 THR A O 1
ATOM 667 N N . ILE A 1 89 ? -17.224 5.486 37.988 1.00 97.50 89 ILE A N 1
ATOM 668 C CA . ILE A 1 89 ? -16.349 4.317 37.926 1.00 97.50 89 ILE A CA 1
ATOM 669 C C . ILE A 1 89 ? -16.922 3.300 38.910 1.00 97.50 89 ILE A C 1
ATOM 671 O O . ILE A 1 89 ? -16.963 3.572 40.111 1.00 97.50 89 ILE A O 1
ATOM 675 N N . ASP A 1 90 ? -17.375 2.157 38.411 1.00 97.31 90 ASP A N 1
ATOM 676 C CA . ASP A 1 90 ? -17.823 1.039 39.237 1.00 97.31 90 ASP A CA 1
ATOM 677 C C . ASP A 1 90 ? -16.861 -0.145 39.062 1.00 97.31 90 ASP A C 1
ATOM 679 O O . ASP A 1 90 ? -16.544 -0.574 37.946 1.00 97.31 90 ASP A O 1
ATOM 683 N N . LEU A 1 91 ? -16.328 -0.599 40.199 1.00 96.12 91 LEU A N 1
ATOM 684 C CA . LEU A 1 91 ? -15.264 -1.590 40.309 1.00 96.12 91 LEU A CA 1
ATOM 685 C C . LEU A 1 91 ? -15.664 -2.695 41.291 1.00 96.12 91 LEU A C 1
ATOM 687 O O . LEU A 1 91 ? -16.308 -2.424 42.307 1.00 96.12 91 LEU A O 1
ATOM 691 N N . PRO A 1 92 ? -15.194 -3.934 41.071 1.00 93.94 92 PRO A N 1
ATOM 692 C CA . PRO A 1 92 ? -15.312 -4.998 42.054 1.00 93.94 92 PRO A CA 1
ATOM 693 C C . PRO A 1 92 ? -14.706 -4.624 43.414 1.00 93.94 92 PRO A C 1
ATOM 695 O O . PRO A 1 92 ? -13.710 -3.904 43.505 1.00 93.94 92 PRO A O 1
ATOM 698 N N . ASN A 1 93 ? -15.269 -5.197 44.480 1.00 89.75 93 ASN A N 1
ATOM 699 C CA . ASN A 1 93 ? -14.781 -5.006 45.846 1.00 89.75 93 ASN A CA 1
ATOM 700 C C . ASN A 1 93 ? -13.284 -5.340 45.980 1.00 89.75 93 ASN A C 1
ATOM 702 O O . ASN A 1 93 ? -12.829 -6.382 45.510 1.00 89.75 93 ASN A O 1
ATOM 706 N N . GLY A 1 94 ? -12.547 -4.499 46.712 1.00 89.44 94 GLY A N 1
ATOM 707 C CA . GLY A 1 94 ? -11.113 -4.685 46.961 1.00 89.44 94 GLY A CA 1
ATOM 708 C C . GLY A 1 94 ? -10.197 -4.027 45.927 1.00 89.44 94 GLY A C 1
ATOM 709 O O . GLY A 1 94 ? -8.9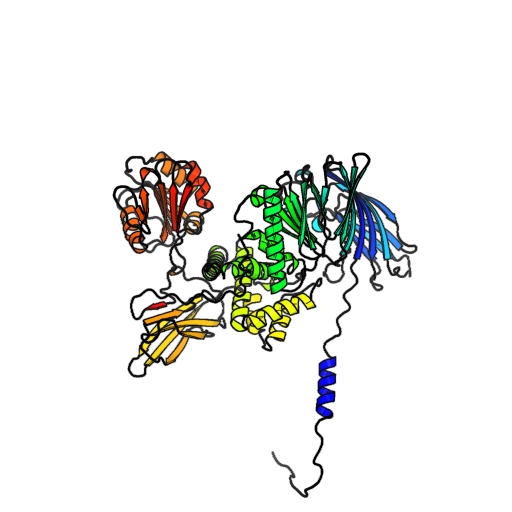92 -4.267 45.963 1.00 89.44 94 GLY A O 1
ATOM 710 N N . LEU A 1 95 ? -10.744 -3.200 45.033 1.00 95.12 95 LEU A N 1
ATOM 711 C CA . LEU A 1 95 ? -9.992 -2.354 44.108 1.00 95.12 95 LEU A CA 1
ATOM 712 C C . LEU A 1 95 ? -10.234 -0.874 44.423 1.00 95.12 95 LEU A C 1
ATOM 714 O O . LEU A 1 95 ? -11.323 -0.492 44.850 1.00 95.12 95 LEU A O 1
ATOM 718 N N . GLU A 1 96 ? -9.225 -0.043 44.188 1.00 94.12 96 GLU A N 1
ATOM 719 C CA . GLU A 1 96 ? -9.295 1.412 44.345 1.00 94.12 96 GLU A CA 1
ATOM 720 C C . GLU A 1 96 ? -8.953 2.095 43.019 1.00 94.12 96 GLU A C 1
ATOM 722 O O . GLU A 1 96 ? -8.046 1.664 42.309 1.00 94.12 96 GLU A O 1
ATOM 727 N N . SER A 1 97 ? -9.666 3.171 42.677 1.00 94.25 97 SER A N 1
ATOM 728 C CA . SER A 1 97 ? -9.420 3.953 41.461 1.00 94.25 97 SER A CA 1
ATOM 729 C C . SER A 1 97 ? -8.912 5.354 41.760 1.00 94.25 97 SER A C 1
ATOM 731 O O . SER A 1 97 ? -9.401 6.023 42.673 1.00 94.25 97 SER A O 1
ATOM 733 N N . LYS A 1 98 ? -8.029 5.856 40.899 1.00 94.94 98 LYS A N 1
ATOM 734 C CA . LYS A 1 98 ? -7.589 7.248 40.885 1.00 94.94 98 LYS A CA 1
ATOM 735 C C . LYS A 1 98 ? -7.574 7.786 39.459 1.00 94.94 98 LYS A C 1
ATOM 737 O O . LYS A 1 98 ? -6.830 7.288 38.617 1.00 94.94 98 LYS A O 1
ATOM 742 N N . VAL A 1 99 ? -8.341 8.846 39.218 1.00 93.69 99 VAL A N 1
ATOM 743 C CA . VAL A 1 99 ? -8.276 9.612 37.968 1.00 93.69 99 VAL A CA 1
ATOM 744 C C . VAL A 1 99 ? -7.146 10.632 38.074 1.00 93.69 99 VAL A C 1
ATOM 746 O O . VAL A 1 99 ? -7.064 11.400 39.035 1.00 93.69 99 VAL A O 1
ATOM 749 N N . ILE A 1 100 ? -6.247 10.613 37.099 1.00 90.12 100 ILE A N 1
ATOM 750 C CA . ILE A 1 100 ? -5.195 11.602 36.913 1.00 90.12 100 ILE A CA 1
ATOM 751 C C . ILE A 1 100 ? -5.615 12.459 35.711 1.00 90.12 100 ILE A C 1
ATOM 753 O O . ILE A 1 100 ? -5.730 11.915 34.609 1.00 90.12 100 ILE A O 1
ATOM 757 N N . PRO A 1 101 ? -5.862 13.766 35.915 1.00 78.94 101 PRO A N 1
ATOM 758 C CA . PRO A 1 101 ? -6.270 14.663 34.840 1.00 78.94 101 PRO A CA 1
ATOM 759 C C . PRO A 1 101 ? -5.144 14.835 33.807 1.00 78.94 101 PRO A C 1
ATOM 761 O O . PRO A 1 101 ? -3.981 14.533 34.120 1.00 78.94 101 PRO A O 1
ATOM 764 N N . PRO A 1 102 ? -5.462 15.340 32.603 1.00 78.31 102 PRO A N 1
ATOM 765 C CA . PRO A 1 102 ? -4.484 15.527 31.542 1.00 78.31 102 PRO A CA 1
ATOM 766 C C . PRO A 1 102 ? -3.270 16.340 31.996 1.00 78.31 102 PRO A C 1
ATOM 768 O O . PRO A 1 102 ? -3.378 17.367 32.671 1.00 78.31 102 PRO A O 1
ATOM 771 N N . LYS A 1 103 ? -2.078 15.848 31.640 1.00 64.19 103 LYS A N 1
ATOM 772 C CA . LYS A 1 103 ? -0.821 16.585 31.789 1.00 64.19 103 LYS A CA 1
ATOM 773 C C . LYS A 1 103 ? -0.509 17.302 30.483 1.00 64.19 103 LYS A C 1
ATOM 775 O O . LYS A 1 103 ? -0.444 16.661 29.442 1.00 64.19 103 LYS A O 1
ATOM 780 N N . ILE A 1 104 ? -0.231 18.599 30.570 1.00 55.81 104 ILE A N 1
ATOM 781 C CA . ILE A 1 104 ? 0.334 19.372 29.460 1.00 55.81 104 ILE A CA 1
ATOM 782 C C . ILE A 1 104 ? 1.815 18.990 29.344 1.00 55.81 104 ILE A C 1
ATOM 784 O O . ILE A 1 104 ? 2.606 19.328 30.230 1.00 55.81 104 ILE A O 1
ATOM 788 N N . ASP A 1 105 ? 2.189 18.258 28.294 1.00 47.81 105 ASP A N 1
ATOM 789 C CA . ASP A 1 105 ? 3.580 17.863 28.053 1.00 47.81 105 ASP A CA 1
ATOM 790 C C . ASP A 1 105 ? 4.238 18.812 27.040 1.00 47.81 105 ASP A C 1
ATOM 792 O O . ASP A 1 105 ? 4.141 18.640 25.827 1.00 47.81 105 ASP A O 1
ATOM 796 N N . PHE A 1 106 ? 4.913 19.847 27.551 1.00 44.94 106 PHE A N 1
ATOM 797 C CA . PHE A 1 106 ? 5.498 20.940 26.759 1.00 44.94 106 PHE A CA 1
ATOM 798 C C . PHE A 1 106 ? 6.680 20.528 25.850 1.00 44.94 106 PHE A C 1
ATOM 800 O O . PHE A 1 106 ? 7.248 21.385 25.172 1.00 44.94 106 PHE A O 1
ATOM 807 N N . HIS A 1 107 ? 7.084 19.252 25.838 1.00 38.53 107 HIS A N 1
ATOM 808 C CA . HIS A 1 107 ? 8.237 18.756 25.075 1.00 38.53 107 HIS A CA 1
ATOM 809 C C . HIS A 1 107 ? 7.893 17.838 23.892 1.00 38.53 107 HIS A C 1
ATOM 811 O O . HIS A 1 107 ? 8.805 17.455 23.159 1.00 38.53 107 HIS A O 1
ATOM 817 N N . SER A 1 108 ? 6.616 17.518 23.655 1.00 39.31 108 SER A N 1
ATOM 818 C CA . SER A 1 108 ? 6.192 16.772 22.462 1.00 39.31 108 SER A CA 1
ATOM 819 C C . SER A 1 108 ? 5.419 17.688 21.514 1.00 39.31 108 SER A C 1
ATOM 821 O O . SER A 1 108 ? 4.528 18.419 21.938 1.00 39.31 108 SER A O 1
ATOM 823 N N . SER A 1 109 ? 5.751 17.674 20.224 1.00 36.06 109 SER A N 1
ATOM 824 C CA . SER A 1 109 ? 5.133 18.537 19.204 1.00 36.06 109 SER A CA 1
ATOM 825 C C . SER A 1 109 ? 3.688 18.152 18.838 1.00 36.06 109 SER A C 1
ATOM 827 O O . SER A 1 109 ? 3.160 18.662 17.856 1.00 36.06 109 SER A O 1
ATOM 829 N N . ALA A 1 110 ? 3.061 17.263 19.612 1.00 42.44 110 ALA A N 1
ATOM 830 C CA . ALA A 1 110 ? 1.661 16.862 19.522 1.00 42.44 110 ALA A CA 1
ATOM 831 C C . ALA A 1 110 ? 1.254 16.175 20.843 1.00 42.44 110 ALA A C 1
ATOM 833 O O . ALA A 1 110 ? 1.076 14.959 20.887 1.00 42.44 110 ALA A O 1
ATOM 834 N N . SER A 1 111 ? 1.187 16.908 21.960 1.00 46.22 111 SER A N 1
ATOM 835 C CA . SER A 1 111 ? 0.659 16.322 23.198 1.00 46.22 111 SER A CA 1
ATOM 836 C C . SER A 1 111 ? -0.867 16.256 23.106 1.00 46.22 111 SER A C 1
ATOM 838 O O . SER A 1 111 ? -1.547 17.214 23.467 1.00 46.22 111 SER A O 1
ATOM 840 N N . GLU A 1 112 ? -1.409 15.144 22.609 1.00 61.59 112 GLU A N 1
ATOM 841 C CA . GLU A 1 112 ? -2.812 14.801 22.856 1.00 61.59 112 GLU A CA 1
ATOM 842 C C . GLU A 1 112 ? -3.025 14.781 24.373 1.00 61.59 112 GLU A C 1
ATOM 844 O O . GLU A 1 112 ? -2.319 14.073 25.101 1.00 61.59 112 GLU A O 1
ATOM 849 N N . GLU A 1 113 ? -3.954 15.593 24.870 1.00 77.06 113 GLU A N 1
ATOM 850 C CA . GLU A 1 113 ? -4.334 15.559 26.276 1.00 77.06 113 GLU A CA 1
ATOM 851 C C . GLU A 1 113 ? -4.892 14.164 26.590 1.00 77.06 113 GLU A C 1
ATOM 853 O O . GLU A 1 113 ? -5.748 13.659 25.867 1.00 77.06 113 GLU A O 1
ATOM 858 N N . LYS A 1 114 ? -4.399 13.506 27.647 1.00 86.69 114 LYS A N 1
ATOM 859 C CA . LYS A 1 114 ? -4.816 12.143 28.027 1.00 86.69 114 LYS A CA 1
ATOM 860 C C . LYS A 1 114 ? -5.286 12.095 29.470 1.00 86.69 114 LYS A C 1
ATOM 862 O O . LYS A 1 114 ? -4.531 12.456 30.373 1.00 86.69 114 LYS A O 1
ATOM 867 N N . THR A 1 115 ? -6.489 11.580 29.691 1.00 90.12 115 THR A N 1
ATOM 868 C CA . THR A 1 115 ? -7.001 11.257 31.026 1.00 90.12 115 THR A CA 1
ATOM 869 C C . THR A 1 115 ? -6.573 9.840 31.384 1.00 90.12 115 THR A C 1
ATOM 871 O O . THR A 1 115 ? -6.820 8.895 30.634 1.00 90.12 115 THR A O 1
ATOM 874 N N . ILE A 1 116 ? -5.923 9.687 32.539 1.00 92.44 116 ILE A N 1
ATOM 875 C CA . ILE A 1 116 ? -5.381 8.403 32.992 1.00 92.44 116 ILE A CA 1
ATOM 876 C C . ILE A 1 116 ? -6.177 7.916 34.203 1.00 92.44 116 ILE A C 1
ATOM 878 O O . ILE A 1 116 ? -6.174 8.553 35.256 1.00 92.44 116 ILE A O 1
ATOM 882 N N . LEU A 1 117 ? -6.801 6.749 34.091 1.00 95.25 117 LEU A N 1
ATOM 883 C CA . LEU A 1 117 ? -7.454 6.047 35.191 1.00 95.25 117 LEU A CA 1
ATOM 884 C C . LEU A 1 117 ? -6.531 4.938 35.715 1.00 95.25 117 LEU A C 1
ATOM 886 O O . LEU A 1 117 ? -6.294 3.933 35.049 1.00 95.25 117 LEU A O 1
ATOM 890 N N . GLN A 1 118 ? -6.010 5.118 36.929 1.00 95.38 118 GLN A N 1
ATOM 891 C CA . GLN A 1 118 ? -5.240 4.096 37.641 1.00 95.38 118 GLN A CA 1
ATOM 892 C C . GLN A 1 118 ? -6.166 3.260 38.520 1.00 95.38 118 GLN A C 1
ATOM 894 O O . GLN A 1 118 ? -6.960 3.819 39.274 1.00 95.38 118 GLN A O 1
ATOM 899 N N . ILE A 1 119 ? -6.036 1.938 38.444 1.00 95.44 119 ILE A N 1
ATOM 900 C CA . ILE A 1 119 ? -6.770 0.979 39.273 1.00 95.44 119 ILE A CA 1
ATOM 901 C C . ILE A 1 119 ? -5.743 0.162 40.052 1.00 95.44 119 ILE A C 1
ATOM 903 O O . ILE A 1 119 ? -4.906 -0.507 39.449 1.00 95.44 119 ILE A O 1
ATOM 907 N N . ASP A 1 120 ? -5.797 0.221 41.377 1.00 94.62 120 ASP A N 1
ATOM 908 C CA . ASP A 1 120 ? -4.877 -0.441 42.301 1.00 94.62 120 ASP A CA 1
ATOM 909 C C . ASP A 1 120 ? -5.600 -1.536 43.106 1.00 94.62 120 ASP A C 1
ATOM 911 O O . ASP A 1 120 ? -6.786 -1.421 43.425 1.00 94.62 120 ASP A O 1
ATOM 915 N N . LYS A 1 121 ? -4.878 -2.602 43.472 1.00 92.44 121 LYS A N 1
ATOM 916 C CA . LYS A 1 121 ? -5.350 -3.582 44.466 1.00 92.44 121 LYS A CA 1
ATOM 917 C C . LYS A 1 121 ? -5.378 -2.939 45.856 1.00 92.44 121 LYS A C 1
ATOM 919 O O . LYS A 1 121 ? -4.371 -2.385 46.296 1.00 92.44 121 LYS A O 1
ATOM 924 N N . ALA A 1 122 ? -6.481 -3.081 46.586 1.00 85.62 122 ALA A N 1
ATOM 925 C CA . ALA A 1 122 ? -6.541 -2.677 47.987 1.00 85.62 122 ALA A CA 1
ATOM 926 C C . ALA A 1 122 ? -5.818 -3.718 48.864 1.00 85.62 122 ALA A C 1
ATOM 928 O O . ALA A 1 122 ? -6.281 -4.848 49.036 1.00 85.62 122 ALA A O 1
ATOM 929 N N . GLY A 1 123 ? -4.665 -3.351 49.428 1.00 82.31 123 GLY A N 1
ATOM 930 C CA . GLY A 1 123 ? -3.875 -4.236 50.293 1.00 82.31 123 GLY A CA 1
ATOM 931 C C . GLY A 1 123 ? -3.354 -5.485 49.567 1.00 82.31 123 GLY A C 1
ATOM 932 O O . GLY A 1 123 ? -2.709 -5.377 48.529 1.00 82.31 123 GLY A O 1
ATOM 933 N N . GLU A 1 124 ? -3.621 -6.673 50.119 1.00 80.81 124 GLU A N 1
ATOM 934 C CA . GLU A 1 124 ? -3.210 -7.974 49.550 1.00 80.81 124 GLU A CA 1
ATOM 935 C C . GLU A 1 124 ? -4.282 -8.608 48.636 1.00 80.81 124 GLU A C 1
ATOM 937 O O . GLU A 1 124 ? -4.270 -9.816 48.392 1.00 80.81 124 GLU A O 1
ATOM 942 N N . ALA A 1 125 ? -5.246 -7.821 48.144 1.00 84.38 125 ALA A N 1
ATOM 943 C CA . ALA A 1 125 ? -6.295 -8.322 47.260 1.00 84.38 125 ALA A CA 1
ATOM 944 C C . ALA A 1 125 ? -5.732 -8.884 45.938 1.00 84.38 125 ALA A C 1
ATOM 946 O O . ALA A 1 125 ? -4.790 -8.350 45.350 1.00 84.38 125 ALA A O 1
ATOM 947 N N . ASN A 1 126 ? -6.352 -9.951 45.432 1.00 89.50 126 ASN A N 1
ATOM 948 C CA . ASN A 1 126 ? -6.084 -10.472 44.091 1.00 89.50 126 ASN A CA 1
ATOM 949 C C . ASN A 1 126 ? -6.985 -9.785 43.059 1.00 89.50 126 ASN A C 1
ATOM 951 O O . ASN A 1 126 ? -8.079 -9.335 43.397 1.00 89.50 126 ASN A O 1
ATOM 955 N N . TRP A 1 127 ? -6.561 -9.753 41.791 1.00 91.88 127 TRP A N 1
ATOM 956 C CA . TRP A 1 127 ? -7.462 -9.341 40.713 1.00 91.88 127 TRP A CA 1
ATOM 957 C C . TRP A 1 127 ? -8.633 -10.330 40.611 1.00 91.88 127 TRP A C 1
ATOM 959 O O . TRP A 1 127 ? -8.387 -11.541 40.565 1.00 91.88 127 TRP A O 1
ATOM 969 N N . PRO A 1 128 ? -9.889 -9.853 40.542 1.00 93.06 128 PRO A N 1
ATOM 970 C CA . PRO A 1 128 ? -10.998 -10.666 40.058 1.00 93.06 128 PRO A CA 1
ATOM 971 C C . PRO A 1 128 ? -10.654 -11.260 38.689 1.00 93.06 128 PRO A C 1
ATOM 973 O O . PRO A 1 128 ? -10.020 -10.595 37.876 1.00 93.06 128 PRO A O 1
ATOM 976 N N . ASN A 1 129 ? -11.045 -12.506 38.435 1.00 91.31 129 ASN A N 1
ATOM 977 C CA . ASN A 1 129 ? -10.783 -13.179 37.167 1.00 91.31 129 ASN A CA 1
ATOM 978 C C . ASN A 1 129 ? -12.067 -13.890 36.684 1.00 91.31 129 ASN A C 1
ATOM 980 O O . ASN A 1 129 ? -12.439 -14.904 37.285 1.00 91.31 129 ASN A O 1
ATOM 984 N N . PRO A 1 130 ? -12.766 -13.362 35.659 1.00 93.56 130 PRO A N 1
ATOM 985 C CA . PRO A 1 130 ? -12.407 -12.168 34.882 1.00 93.56 130 PRO A CA 1
ATOM 986 C C . PRO A 1 130 ? -12.609 -10.860 35.675 1.00 93.56 130 PRO A C 1
ATOM 988 O O . PRO A 1 130 ? -13.356 -10.828 36.656 1.00 93.56 130 PRO A O 1
ATOM 991 N N . LEU A 1 131 ? -11.944 -9.780 35.250 1.00 95.38 131 LEU A N 1
ATOM 992 C CA . LEU A 1 131 ? -12.104 -8.439 35.823 1.00 95.38 131 LEU A CA 1
ATOM 993 C C . LEU A 1 131 ? -13.070 -7.624 34.965 1.00 95.38 131 LEU A C 1
ATOM 995 O O . LEU A 1 131 ? -12.831 -7.424 33.779 1.00 95.38 131 LEU A O 1
ATOM 999 N N . GLU A 1 132 ? -14.139 -7.136 35.579 1.00 97.31 132 GLU A N 1
ATOM 1000 C CA . GLU A 1 132 ? -15.157 -6.311 34.935 1.00 97.31 132 GLU A CA 1
ATOM 1001 C C . GLU A 1 132 ? -15.112 -4.885 35.494 1.00 97.31 132 GLU A C 1
ATOM 1003 O O . GLU A 1 132 ? -15.028 -4.709 36.707 1.00 97.31 132 GLU A O 1
ATOM 1008 N N . ILE A 1 133 ? -15.142 -3.882 34.617 1.00 97.62 133 ILE A N 1
ATOM 1009 C CA . ILE A 1 133 ? -15.055 -2.454 34.944 1.00 97.62 133 ILE A CA 1
ATOM 1010 C C . ILE A 1 133 ? -16.200 -1.741 34.227 1.00 97.62 133 ILE A C 1
ATOM 1012 O O . ILE A 1 133 ? -16.400 -1.941 33.029 1.00 97.62 133 ILE A O 1
ATOM 1016 N N . HIS A 1 134 ? -16.945 -0.908 34.952 1.00 98.25 134 HIS A N 1
ATOM 1017 C CA . HIS A 1 134 ? -18.043 -0.121 34.390 1.00 98.25 134 HIS A CA 1
ATOM 1018 C C . HIS A 1 134 ? -17.693 1.358 34.468 1.00 98.25 134 HIS A C 1
ATOM 1020 O O . HIS A 1 134 ? -17.437 1.887 35.551 1.00 98.25 134 HIS A O 1
ATOM 1026 N N . LEU A 1 135 ? -17.693 2.031 33.321 1.00 98.12 135 LEU A N 1
ATOM 1027 C CA . LEU A 1 135 ? -17.400 3.455 33.212 1.00 98.12 135 LEU A CA 1
ATOM 1028 C C . LEU A 1 135 ? -18.584 4.193 32.597 1.00 98.12 135 LEU A C 1
ATOM 1030 O O . LEU A 1 135 ? -19.213 3.699 31.661 1.00 98.12 135 LEU A O 1
ATOM 1034 N N . LYS A 1 136 ? -18.841 5.406 33.090 1.00 98.38 136 LYS A N 1
ATOM 1035 C CA . LYS A 1 136 ? -19.641 6.408 32.378 1.00 98.38 136 LYS A CA 1
ATOM 1036 C C . LYS A 1 136 ? -18.839 7.678 32.241 1.00 98.38 136 LYS A C 1
ATOM 1038 O O . LYS A 1 136 ? -18.237 8.124 33.218 1.00 98.38 136 LYS A O 1
ATOM 1043 N N . TYR A 1 137 ? -18.818 8.218 31.038 1.00 97.06 137 TYR A N 1
ATOM 1044 C CA . TYR A 1 137 ? -18.041 9.398 30.712 1.00 97.06 137 TYR A CA 1
ATOM 1045 C C . TYR A 1 137 ? -18.640 10.111 29.502 1.00 97.06 137 TYR A C 1
ATOM 1047 O O . TYR A 1 137 ? -19.319 9.497 28.672 1.00 97.06 137 TYR A O 1
ATOM 1055 N N . SER A 1 138 ? -18.406 11.413 29.405 1.00 96.62 138 SER A N 1
ATOM 1056 C CA . SER A 1 138 ? -18.921 12.239 28.314 1.00 96.62 138 SER A CA 1
ATOM 1057 C C . SER A 1 138 ? -17.923 13.319 27.913 1.00 96.62 138 SER A C 1
ATOM 1059 O O . SER A 1 138 ? -17.011 13.650 28.667 1.00 96.62 138 SER A O 1
ATOM 1061 N N . GLY A 1 139 ? -18.014 13.791 26.672 1.00 92.75 139 GLY A N 1
ATOM 1062 C CA . GLY A 1 139 ? -17.038 14.729 26.120 1.00 92.75 139 GLY A CA 1
ATOM 1063 C C . GLY A 1 139 ? -17.204 14.961 24.618 1.00 92.75 139 GLY A C 1
ATOM 1064 O O . GLY A 1 139 ? -18.068 14.338 23.989 1.00 92.75 139 GLY A O 1
ATOM 1065 N N . PRO A 1 140 ? -16.410 15.870 24.031 1.00 89.69 140 PRO A N 1
ATOM 1066 C CA . PRO A 1 140 ? -16.443 16.160 22.603 1.00 89.69 140 PRO A CA 1
ATOM 1067 C C . PRO A 1 140 ? -15.895 14.997 21.757 1.00 89.69 140 PRO A C 1
ATOM 1069 O O . PRO A 1 140 ? -15.156 14.142 22.245 1.00 89.69 140 PRO A O 1
ATOM 1072 N N . PHE A 1 141 ? -16.242 14.972 20.470 1.00 84.00 141 PHE A N 1
ATOM 1073 C CA . PHE A 1 141 ? -15.620 14.081 19.490 1.00 84.00 141 PHE A CA 1
ATOM 1074 C C . PHE A 1 141 ? -14.193 14.530 19.184 1.00 84.00 141 PHE A C 1
ATOM 1076 O O . PHE A 1 141 ? -13.934 15.717 19.002 1.00 84.00 141 PHE A O 1
ATOM 1083 N N . HIS A 1 142 ? -13.295 13.565 19.017 1.00 81.31 142 HIS A N 1
ATOM 1084 C CA . HIS A 1 142 ? -11.960 13.804 18.484 1.00 81.31 142 HIS A CA 1
ATOM 1085 C C . HIS A 1 142 ? -11.786 12.990 17.199 1.00 81.31 142 HIS A C 1
ATOM 1087 O O . HIS A 1 142 ? -11.778 11.758 17.253 1.00 81.31 142 HIS A O 1
ATOM 1093 N N . ASP A 1 143 ? -11.673 13.671 16.055 1.00 79.69 143 ASP A N 1
ATOM 1094 C CA . ASP A 1 143 ? -11.444 13.051 14.743 1.00 79.69 143 ASP A CA 1
ATOM 1095 C C . ASP A 1 143 ? -9.935 13.031 14.429 1.00 79.69 143 ASP A C 1
ATOM 1097 O O . ASP A 1 143 ? -9.377 14.042 13.990 1.00 79.69 143 ASP A O 1
ATOM 1101 N N . PRO A 1 144 ? -9.244 11.897 14.639 1.00 75.12 144 PRO A N 1
ATOM 1102 C CA . PRO A 1 144 ? -7.800 11.818 14.476 1.00 75.12 144 PRO A CA 1
ATOM 1103 C C . PRO A 1 144 ? -7.358 11.949 13.016 1.00 75.12 144 PRO A C 1
ATOM 1105 O O . PRO A 1 144 ? -6.245 12.413 12.773 1.00 75.12 144 PRO A O 1
ATOM 1108 N N . LEU A 1 145 ? -8.200 11.592 12.036 1.00 72.12 145 LEU A N 1
ATOM 1109 C CA . LEU A 1 145 ? -7.840 11.729 10.620 1.00 72.12 145 LEU A CA 1
ATOM 1110 C C . LEU A 1 145 ? -7.739 13.200 10.231 1.00 72.12 145 LEU A C 1
ATOM 1112 O O . LEU A 1 145 ? -6.798 13.616 9.553 1.00 72.12 145 LEU A O 1
ATOM 1116 N N . LYS A 1 146 ? -8.696 13.998 10.694 1.00 69.62 146 LYS A N 1
ATOM 1117 C CA . LYS A 1 146 ? -8.728 15.432 10.432 1.00 69.62 146 LYS A CA 1
ATOM 1118 C C . LYS A 1 146 ? -7.657 16.195 11.203 1.00 69.62 146 LYS A C 1
ATOM 1120 O O . LYS A 1 146 ? -7.004 17.058 10.617 1.00 69.62 146 LYS A O 1
ATOM 1125 N N . THR A 1 147 ? -7.403 15.828 12.460 1.00 64.44 147 THR A N 1
ATOM 1126 C CA . THR A 1 147 ? -6.302 16.404 13.250 1.00 64.44 147 THR A CA 1
ATOM 1127 C C . THR A 1 147 ? -4.940 16.166 12.584 1.00 64.44 147 THR A C 1
ATOM 1129 O O . THR A 1 147 ? -4.104 17.067 12.563 1.00 64.44 147 THR A O 1
ATOM 1132 N N . GLN A 1 148 ? -4.719 14.997 11.967 1.00 65.25 148 GLN A N 1
ATOM 1133 C CA . GLN A 1 148 ? -3.492 14.725 11.203 1.00 65.25 148 GLN A CA 1
ATOM 1134 C C . GLN A 1 148 ? -3.371 15.567 9.922 1.00 65.25 148 GLN A C 1
ATOM 1136 O O . GLN A 1 148 ? -2.264 15.952 9.546 1.00 65.25 148 GLN A O 1
ATOM 1141 N N . GLN A 1 149 ? -4.485 15.847 9.238 1.00 61.69 149 GLN A N 1
ATOM 1142 C CA . GLN A 1 149 ? -4.496 16.623 7.990 1.00 61.69 149 GLN A CA 1
ATOM 1143 C C . GLN A 1 149 ? -4.374 18.136 8.224 1.00 61.69 149 GLN A C 1
ATOM 1145 O O . GLN A 1 149 ? -3.771 18.834 7.407 1.00 61.69 149 GLN A O 1
ATOM 1150 N N . GLU A 1 150 ? -4.914 18.647 9.334 1.00 60.28 150 GLU A N 1
ATOM 1151 C CA . GLU A 1 150 ? -4.904 20.071 9.693 1.00 60.28 150 GLU A CA 1
ATOM 1152 C C . GLU A 1 150 ? -4.197 20.318 11.045 1.00 60.28 150 GLU A C 1
ATOM 1154 O O . GLU A 1 150 ? -4.801 20.884 11.958 1.00 60.28 150 GLU A O 1
ATOM 1159 N N . PRO A 1 151 ? -2.899 19.975 11.193 1.00 57.81 151 PRO A N 1
ATOM 1160 C CA . PRO A 1 151 ? -2.195 20.012 12.483 1.00 57.81 151 PRO A CA 1
ATOM 1161 C C . PRO A 1 151 ? -2.057 21.425 13.077 1.00 57.81 151 PRO A C 1
ATOM 1163 O O . PRO A 1 151 ? -1.700 21.587 14.240 1.00 57.81 151 PRO A O 1
ATOM 1166 N N . SER A 1 152 ? -2.311 22.468 12.279 1.00 51.91 152 SER A N 1
ATOM 1167 C CA . SER A 1 152 ? -2.304 23.869 12.713 1.00 51.91 152 SER A CA 1
ATOM 1168 C C . SER A 1 152 ? -3.610 24.327 13.371 1.00 51.91 152 SER A C 1
ATOM 1170 O O . SER A 1 152 ? -3.689 25.481 13.791 1.00 51.91 152 SER A O 1
ATOM 1172 N N . ARG A 1 153 ? -4.645 23.482 13.399 1.00 50.41 153 ARG A N 1
ATOM 1173 C CA . ARG A 1 153 ? -5.954 23.789 13.984 1.00 50.41 153 ARG A CA 1
ATOM 1174 C C . ARG A 1 153 ? -6.194 22.913 15.203 1.00 50.41 153 ARG A C 1
ATOM 1176 O O . ARG A 1 153 ? -5.714 21.786 15.279 1.00 50.41 153 ARG A O 1
ATOM 1183 N N . THR A 1 154 ? -6.921 23.449 16.171 1.00 55.56 154 THR A N 1
ATOM 1184 C CA . THR A 1 154 ? -7.295 22.684 17.366 1.00 55.56 154 THR A CA 1
ATOM 1185 C C . THR A 1 154 ? -8.304 21.593 16.992 1.00 55.56 154 THR A C 1
ATOM 1187 O O . THR A 1 154 ? -9.109 21.823 16.089 1.00 55.56 154 THR A O 1
ATOM 1190 N N . PRO A 1 155 ? -8.322 20.427 17.664 1.00 57.25 155 PRO A N 1
ATOM 1191 C CA . PRO A 1 155 ? -9.277 19.359 17.351 1.00 57.25 155 PRO A CA 1
ATOM 1192 C C . PRO A 1 155 ? -10.745 19.817 17.314 1.00 57.25 155 PRO A C 1
ATOM 1194 O O . PRO A 1 155 ? -11.499 19.413 16.428 1.00 57.25 155 PRO A O 1
ATOM 1197 N N . ASP A 1 156 ? -11.119 20.747 18.199 1.00 56.31 156 ASP A N 1
ATOM 1198 C CA . ASP A 1 156 ? -12.454 21.360 18.249 1.00 56.31 156 ASP A CA 1
ATOM 1199 C C . ASP A 1 156 ? -12.796 22.165 16.976 1.00 56.31 156 ASP A C 1
ATOM 1201 O O . ASP A 1 156 ? -13.959 22.265 16.585 1.00 56.31 156 ASP A O 1
ATOM 1205 N N . GLU A 1 157 ? -11.793 22.730 16.296 1.00 51.41 157 GLU A N 1
ATOM 1206 C CA . GLU A 1 157 ? -11.955 23.459 15.031 1.00 51.41 157 GLU A CA 1
ATOM 1207 C C . GLU A 1 157 ? -12.039 22.537 13.806 1.00 51.41 157 GLU A C 1
ATOM 1209 O O . GLU A 1 157 ? -12.506 22.992 12.750 1.00 51.41 157 GLU A O 1
ATOM 1214 N N . VAL A 1 158 ? -11.579 21.282 13.924 1.00 57.12 158 VAL A N 1
ATOM 1215 C CA . VAL A 1 158 ? -11.554 20.306 12.819 1.00 57.12 158 VAL A CA 1
ATOM 1216 C C . VAL A 1 158 ? -12.720 19.312 12.861 1.00 57.12 158 VAL A C 1
ATOM 1218 O O . VAL A 1 158 ? -13.056 18.725 11.827 1.00 57.12 158 VAL A O 1
ATOM 1221 N N . ALA A 1 159 ? -13.384 19.156 14.010 1.00 57.81 159 ALA A N 1
ATOM 1222 C CA . ALA A 1 159 ? -14.549 18.287 14.160 1.00 57.81 159 ALA A CA 1
ATOM 1223 C C . ALA A 1 159 ? -15.643 18.614 13.118 1.00 57.81 159 ALA A C 1
ATOM 1225 O O . ALA A 1 159 ? -16.202 19.716 13.076 1.00 57.81 159 ALA A O 1
ATOM 1226 N N . SER A 1 160 ? -15.962 17.644 12.250 1.00 63.16 160 SER A N 1
ATOM 1227 C CA . SER A 1 160 ? -17.058 17.792 11.286 1.00 63.16 160 SER A CA 1
ATOM 1228 C C . SER A 1 160 ? -18.393 17.775 12.018 1.00 63.16 160 SER A C 1
ATOM 1230 O O . SER A 1 160 ? -18.664 16.863 12.792 1.00 63.16 160 SER A O 1
ATOM 1232 N N . LYS A 1 161 ? -19.297 18.698 11.683 1.00 66.81 161 LYS A N 1
ATOM 1233 C CA . LYS A 1 161 ? -20.715 18.562 12.070 1.00 66.81 161 LYS A CA 1
ATOM 1234 C C . LYS A 1 161 ? -21.490 17.599 11.168 1.00 66.81 161 LYS A C 1
ATOM 1236 O O . LYS A 1 161 ? -22.617 17.234 11.486 1.00 66.81 161 LYS A O 1
ATOM 1241 N N . ASN A 1 162 ? -20.894 17.213 10.040 1.00 79.69 162 ASN A N 1
ATOM 1242 C CA . ASN A 1 162 ? -21.542 16.397 9.018 1.00 79.69 162 ASN A CA 1
ATOM 1243 C C . ASN A 1 162 ? -21.118 14.926 9.080 1.00 79.69 162 ASN A C 1
ATOM 1245 O O . ASN A 1 162 ? -21.876 14.077 8.643 1.00 79.69 162 ASN A O 1
ATOM 1249 N N . GLU A 1 163 ? -19.963 14.616 9.671 1.00 89.31 163 GLU A N 1
ATOM 1250 C CA . GLU A 1 163 ? -19.426 13.259 9.781 1.00 89.31 163 GLU A CA 1
ATOM 1251 C C . GLU A 1 163 ? -18.757 13.066 11.142 1.00 89.31 163 GLU A C 1
ATOM 1253 O O . GLU A 1 163 ? -17.957 13.891 11.573 1.00 89.31 163 GLU A O 1
ATOM 1258 N N . ILE A 1 164 ? -19.062 11.961 11.809 1.00 91.81 164 ILE A N 1
ATOM 1259 C CA . ILE A 1 164 ? -18.372 11.535 13.024 1.00 91.81 164 ILE A CA 1
ATOM 1260 C C . ILE A 1 164 ? -17.437 10.404 12.623 1.00 91.81 164 ILE A C 1
ATOM 1262 O O . ILE A 1 164 ? -17.901 9.391 12.101 1.00 91.81 164 ILE A O 1
ATOM 1266 N N . PHE A 1 165 ? -16.145 10.566 12.894 1.00 91.44 165 PHE A N 1
ATOM 1267 C CA . PHE A 1 165 ? -15.148 9.513 12.762 1.00 91.44 165 PHE A CA 1
ATOM 1268 C C . PHE A 1 165 ? -14.441 9.334 14.106 1.00 91.44 165 PHE A C 1
ATOM 1270 O O . PHE A 1 165 ? -13.709 10.213 14.559 1.00 91.44 165 PHE A O 1
ATOM 1277 N N . LEU A 1 166 ? -14.681 8.194 14.752 1.00 92.00 166 LEU A N 1
ATOM 1278 C CA . LEU A 1 166 ? -14.017 7.798 15.986 1.00 92.00 166 LEU A CA 1
ATOM 1279 C C . LEU A 1 166 ? -13.262 6.484 15.765 1.00 92.00 166 LEU A C 1
ATOM 1281 O O . LEU A 1 166 ? -13.769 5.563 15.123 1.00 92.00 166 LEU A O 1
ATOM 1285 N N . SER A 1 167 ? -12.052 6.406 16.305 1.00 92.25 167 SER A N 1
ATOM 1286 C CA . SER A 1 167 ? -11.163 5.238 16.235 1.00 92.25 167 SER A CA 1
ATOM 1287 C C . SER A 1 167 ? -10.411 5.065 17.559 1.00 92.25 167 SER A C 1
ATOM 1289 O O . SER A 1 167 ? -10.561 5.890 18.463 1.00 92.25 167 SER A O 1
ATOM 1291 N N . GLY A 1 168 ? -9.566 4.046 17.693 1.00 89.94 168 GLY A N 1
ATOM 1292 C CA . GLY A 1 168 ? -8.682 3.902 18.851 1.00 89.94 168 GLY A CA 1
ATO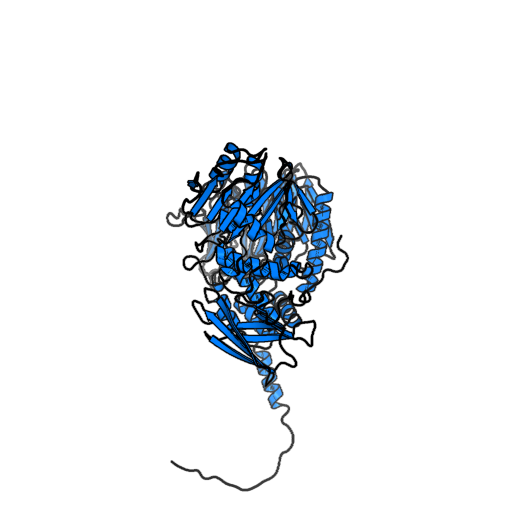M 1293 C C . GLY A 1 168 ? -7.769 5.117 19.045 1.00 89.94 168 GLY A C 1
ATOM 1294 O O . GLY A 1 168 ? -7.527 5.531 20.177 1.00 89.94 168 GLY A O 1
ATOM 1295 N N . ALA A 1 169 ? -7.344 5.771 17.958 1.00 88.25 169 ALA A N 1
ATOM 1296 C CA . ALA A 1 169 ? -6.582 7.022 18.031 1.00 88.25 169 ALA A CA 1
ATOM 1297 C C . ALA A 1 169 ? -7.395 8.203 18.600 1.00 88.25 169 ALA A C 1
ATOM 1299 O O . ALA A 1 169 ? -6.819 9.160 19.105 1.00 8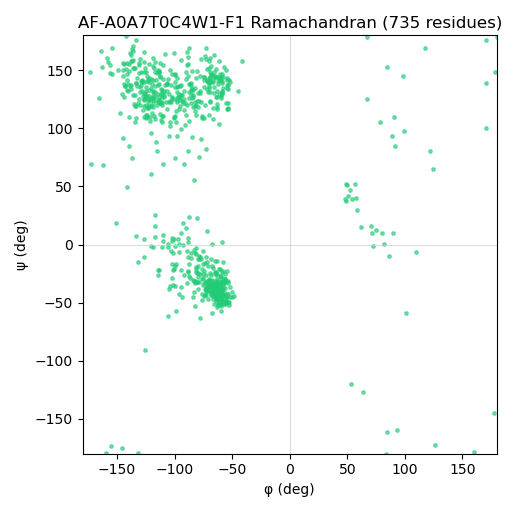8.25 169 ALA A O 1
ATOM 1300 N N . SER A 1 170 ? -8.731 8.142 18.581 1.00 89.50 170 SER A N 1
ATOM 1301 C CA . SER A 1 170 ? -9.575 9.138 19.258 1.00 89.50 170 SER A CA 1
ATOM 1302 C C . SER A 1 170 ? -9.578 8.979 20.780 1.00 89.50 170 SER A C 1
ATOM 1304 O O . SER A 1 170 ? -10.068 9.873 21.464 1.00 89.50 170 SER A O 1
ATOM 1306 N N . LEU A 1 171 ? -9.126 7.832 21.312 1.00 91.44 171 LEU A N 1
ATOM 1307 C CA . LEU A 1 171 ? -9.234 7.464 22.730 1.00 91.44 171 LEU A CA 1
ATOM 1308 C C . LEU A 1 171 ? -10.657 7.673 23.299 1.00 91.44 171 LEU A C 1
ATOM 1310 O O . LEU A 1 171 ? -10.827 8.103 24.443 1.00 91.44 171 LEU A O 1
ATOM 1314 N N . PHE A 1 172 ? -11.688 7.384 22.487 1.00 94.19 172 PHE A N 1
ATOM 1315 C CA . PHE A 1 172 ? -13.106 7.504 22.871 1.00 94.19 172 PHE A CA 1
ATOM 1316 C C . PHE A 1 172 ? -13.608 6.328 23.720 1.00 94.19 172 PHE A C 1
ATOM 1318 O O . PHE A 1 172 ? -14.713 6.360 24.259 1.00 94.19 172 PHE A O 1
ATOM 1325 N N . TYR A 1 173 ? -12.800 5.279 23.838 1.00 95.25 173 TYR A N 1
ATOM 1326 C CA . TYR A 1 173 ? -13.000 4.155 24.742 1.00 95.25 173 TYR A CA 1
ATOM 1327 C C . TYR A 1 173 ? -11.706 3.893 25.520 1.00 95.25 173 TYR A C 1
ATOM 1329 O O . TYR A 1 173 ? -10.629 4.283 25.060 1.00 95.25 173 TYR A O 1
ATOM 1337 N N . PRO A 1 174 ? -11.782 3.299 26.723 1.00 93.75 174 PRO A N 1
ATOM 1338 C CA . PRO A 1 174 ? -10.617 3.133 27.580 1.00 93.75 174 PRO A CA 1
ATOM 1339 C C . PRO A 1 174 ? -9.636 2.115 26.990 1.00 93.75 174 PRO A C 1
ATOM 1341 O O . PRO A 1 174 ? -9.976 0.953 26.769 1.00 93.75 174 PRO A O 1
ATOM 1344 N N . HIS A 1 175 ? -8.389 2.537 26.790 1.00 92.50 175 HIS A N 1
ATOM 1345 C CA . HIS A 1 175 ? -7.300 1.663 26.353 1.00 92.50 175 HIS A CA 1
ATOM 1346 C C . HIS A 1 175 ? -6.530 1.130 27.559 1.00 92.50 175 HIS A C 1
ATOM 1348 O O . HIS A 1 175 ? -6.091 1.912 28.400 1.00 92.50 175 HIS A O 1
ATOM 1354 N N . LEU A 1 176 ? -6.329 -0.187 27.634 1.00 91.31 176 LEU A N 1
ATOM 1355 C CA . LEU A 1 176 ? -5.502 -0.804 28.670 1.00 91.31 176 LEU A CA 1
ATOM 1356 C C . LEU A 1 176 ? -4.018 -0.725 28.298 1.00 91.31 176 LEU A C 1
ATOM 1358 O O . LEU A 1 176 ? -3.603 -1.280 27.283 1.00 91.31 176 LEU A O 1
ATOM 1362 N N . ASP A 1 177 ? -3.204 -0.111 29.158 1.00 85.62 177 ASP A N 1
ATOM 1363 C CA . ASP A 1 177 ? -1.750 -0.091 28.973 1.00 85.62 177 ASP A CA 1
ATOM 1364 C C . ASP A 1 177 ? -1.181 -1.513 29.053 1.00 85.62 177 ASP A C 1
ATOM 1366 O O . ASP A 1 177 ? -1.355 -2.206 30.068 1.00 85.62 177 ASP A O 1
ATOM 1370 N N . THR A 1 178 ? -0.423 -1.926 28.038 1.00 73.38 178 THR A N 1
ATOM 1371 C CA . THR A 1 178 ? 0.225 -3.242 27.995 1.00 73.38 178 THR A CA 1
ATOM 1372 C C . THR A 1 178 ? 1.702 -3.164 28.402 1.00 73.38 178 THR A C 1
ATOM 1374 O O . THR A 1 178 ? 2.384 -2.168 28.181 1.00 73.38 178 THR A O 1
ATOM 1377 N N . LEU A 1 179 ? 2.218 -4.222 29.045 1.00 58.62 179 LEU A N 1
ATOM 1378 C CA . LEU A 1 179 ? 3.595 -4.258 29.574 1.00 58.62 179 LEU A CA 1
ATOM 1379 C C . LEU A 1 179 ? 4.666 -4.458 28.489 1.00 58.62 179 LEU A C 1
ATOM 1381 O O . LEU A 1 179 ? 5.812 -4.063 28.683 1.00 58.62 179 LEU A O 1
ATOM 1385 N N . ASN A 1 180 ? 4.296 -5.069 27.359 1.00 63.28 180 ASN A N 1
ATOM 1386 C CA . ASN A 1 180 ? 5.239 -5.496 26.319 1.00 63.28 180 ASN A CA 1
ATOM 1387 C C . ASN A 1 180 ? 5.137 -4.666 25.028 1.00 63.28 180 ASN A C 1
ATOM 1389 O O . ASN A 1 180 ? 5.808 -4.984 24.049 1.00 63.28 180 ASN A O 1
ATOM 1393 N N . GLY A 1 181 ? 4.284 -3.637 25.005 1.00 64.25 181 GLY A N 1
ATOM 1394 C CA . GLY A 1 181 ? 4.059 -2.790 23.830 1.00 64.25 181 GLY A CA 1
ATOM 1395 C C . GLY A 1 181 ? 3.270 -3.446 22.690 1.00 64.25 181 GLY A C 1
ATOM 1396 O O . GLY A 1 181 ? 3.020 -2.783 21.692 1.00 64.25 181 GLY A O 1
ATOM 1397 N N . GLU A 1 182 ? 2.861 -4.714 22.814 1.00 74.75 182 GLU A N 1
ATOM 1398 C CA . GLU A 1 182 ? 1.858 -5.319 21.925 1.00 74.75 182 GLU A CA 1
ATOM 1399 C C . GLU A 1 182 ? 0.464 -4.844 22.373 1.00 74.75 182 GLU A C 1
ATOM 1401 O O . GLU A 1 182 ? 0.133 -5.023 23.553 1.00 74.75 182 GLU A O 1
ATOM 1406 N N . PRO A 1 183 ? -0.339 -4.213 21.500 1.00 80.25 183 PRO A N 1
ATOM 1407 C CA . PRO A 1 183 ? -1.703 -3.816 21.825 1.00 80.25 183 PRO A CA 1
ATOM 1408 C C . PRO A 1 183 ? -2.567 -5.032 22.175 1.00 80.25 183 PRO A C 1
ATOM 1410 O O . PRO A 1 183 ? -2.451 -6.098 21.566 1.00 80.25 183 PRO A O 1
ATOM 1413 N N . ASP A 1 184 ? -3.456 -4.884 23.157 1.00 86.25 184 ASP A N 1
ATOM 1414 C CA . ASP A 1 184 ? -4.462 -5.911 23.412 1.00 86.25 184 ASP A CA 1
ATOM 1415 C C . ASP A 1 184 ? -5.480 -5.939 22.265 1.00 86.25 184 ASP A C 1
ATOM 1417 O O . ASP A 1 184 ? -5.902 -4.905 21.753 1.00 86.25 184 ASP A O 1
ATOM 1421 N N . ARG A 1 185 ? -5.906 -7.143 21.875 1.00 91.56 185 ARG A N 1
ATOM 1422 C CA . ARG A 1 185 ? -6.974 -7.312 20.884 1.00 91.56 185 ARG A CA 1
ATOM 1423 C C . ARG A 1 185 ? -8.332 -7.131 21.540 1.00 91.56 185 ARG A C 1
ATOM 1425 O O . ARG A 1 185 ? -8.516 -7.531 22.690 1.00 91.56 185 ARG A O 1
ATOM 1432 N N . ILE A 1 186 ? -9.297 -6.635 20.779 1.00 94.06 186 ILE A N 1
ATOM 1433 C CA . ILE A 1 186 ? -10.625 -6.288 21.274 1.00 94.06 186 ILE A CA 1
ATOM 1434 C C . ILE A 1 186 ? -11.713 -7.025 20.485 1.00 94.06 186 ILE A C 1
ATOM 1436 O O . ILE A 1 186 ? -11.636 -7.170 19.265 1.00 94.06 186 ILE A O 1
ATOM 1440 N N . ILE A 1 187 ? -12.743 -7.477 21.196 1.00 96.75 187 ILE A N 1
ATOM 1441 C CA . ILE A 1 187 ? -14.073 -7.781 20.658 1.00 96.75 187 ILE A CA 1
ATOM 1442 C C . ILE A 1 187 ? -15.087 -6.869 21.341 1.00 96.75 187 ILE A C 1
ATOM 1444 O O . ILE A 1 187 ? -14.863 -6.423 22.468 1.00 96.75 187 ILE A O 1
ATOM 1448 N N . TYR A 1 188 ? -16.205 -6.567 20.689 1.00 97.88 188 TYR A N 1
ATOM 1449 C CA . TYR A 1 188 ? -17.145 -5.619 21.275 1.00 97.88 188 TYR A CA 1
ATOM 1450 C C . TYR A 1 188 ? -18.571 -5.750 20.750 1.00 97.88 188 TYR A C 1
ATOM 1452 O O . TYR A 1 188 ? -18.824 -6.205 19.634 1.00 97.88 188 TYR A O 1
ATOM 1460 N N . THR A 1 189 ? -19.510 -5.277 21.563 1.00 98.50 189 THR A N 1
ATOM 1461 C CA . THR A 1 189 ? -20.836 -4.847 21.118 1.00 98.50 189 THR A CA 1
ATOM 1462 C C . THR A 1 189 ? -20.903 -3.332 21.242 1.00 98.50 189 THR A C 1
ATOM 1464 O O . THR A 1 189 ? -20.614 -2.794 22.308 1.00 98.50 189 THR A O 1
ATOM 1467 N N . LEU A 1 190 ? -21.274 -2.662 20.157 1.00 98.50 190 LEU A N 1
ATOM 1468 C CA . LEU A 1 190 ? -21.417 -1.216 20.087 1.00 98.50 190 LEU A CA 1
ATOM 1469 C C . LEU A 1 190 ? -22.874 -0.879 19.789 1.00 98.50 190 LEU A C 1
ATOM 1471 O O . LEU A 1 190 ? -23.362 -1.090 18.678 1.00 98.50 190 LEU A O 1
ATOM 1475 N N . GLU A 1 191 ? -23.559 -0.368 20.799 1.00 98.50 191 GLU A N 1
ATOM 1476 C CA . GLU A 1 191 ? -24.910 0.160 20.717 1.00 98.50 191 GLU A CA 1
ATOM 1477 C C . GLU A 1 191 ? -24.849 1.682 20.645 1.00 98.50 191 GLU A C 1
ATOM 1479 O O . GLU A 1 191 ? -24.246 2.333 21.492 1.00 98.50 191 GLU A O 1
ATOM 1484 N N . THR A 1 192 ? -25.473 2.251 19.621 1.00 98.25 192 THR A N 1
ATOM 1485 C CA . THR A 1 192 ? -25.469 3.692 19.378 1.00 98.25 192 THR A CA 1
ATOM 1486 C C . THR A 1 192 ? -26.881 4.248 19.312 1.00 98.25 192 THR A C 1
ATOM 1488 O O . THR A 1 192 ? -27.777 3.622 18.740 1.00 98.25 192 THR A O 1
ATOM 1491 N N . PHE A 1 193 ? -27.050 5.445 19.865 1.00 97.69 193 PHE A N 1
ATOM 1492 C CA . PHE A 1 193 ? -28.260 6.252 19.795 1.00 97.69 193 PHE A CA 1
ATOM 1493 C C . PHE A 1 193 ? -27.941 7.571 19.086 1.00 97.69 193 PHE A C 1
ATOM 1495 O O . PHE A 1 193 ? -27.058 8.308 19.526 1.00 97.69 193 PHE A O 1
ATOM 1502 N N . LEU A 1 194 ? -28.636 7.856 17.982 1.00 95.25 194 LEU A N 1
ATOM 1503 C CA . LEU A 1 194 ? -28.398 9.019 17.115 1.00 95.25 194 LEU A CA 1
ATOM 1504 C C . LEU A 1 194 ? -29.722 9.693 16.705 1.00 95.25 194 LEU A C 1
ATOM 1506 O O . LEU A 1 194 ? -30.777 9.069 16.826 1.00 95.25 194 LEU A O 1
ATOM 1510 N N . PRO A 1 195 ? -29.709 10.921 16.152 1.00 95.00 195 PRO A N 1
ATOM 1511 C CA . PRO A 1 195 ? -30.888 11.493 15.497 1.00 95.00 195 PRO A CA 1
ATOM 1512 C C . PRO A 1 195 ? -31.423 10.610 14.351 1.00 95.00 195 PRO A C 1
ATOM 1514 O O . PRO A 1 195 ? -30.666 9.880 13.712 1.00 95.00 195 PRO A O 1
ATOM 1517 N N . GLU A 1 196 ? -32.725 10.686 14.055 1.00 94.12 196 GLU A N 1
ATOM 1518 C CA . GLU A 1 196 ? -33.418 9.782 13.113 1.00 94.12 196 GLU A CA 1
ATOM 1519 C C . GLU A 1 196 ? -32.804 9.663 11.703 1.00 94.12 196 GLU A C 1
ATOM 1521 O O . GLU A 1 196 ? -32.856 8.594 11.076 1.00 94.12 196 GLU A O 1
ATOM 1526 N N . ASN A 1 197 ? -32.221 10.757 11.208 1.00 91.94 197 ASN A N 1
ATOM 1527 C CA . ASN A 1 197 ? -31.628 10.871 9.878 1.00 91.94 197 ASN A CA 1
ATOM 1528 C C . ASN A 1 197 ? -30.148 10.465 9.831 1.00 91.94 197 ASN A C 1
ATOM 1530 O O . ASN A 1 197 ? -29.587 10.411 8.741 1.00 91.94 197 ASN A O 1
ATOM 1534 N N . TRP A 1 198 ? -29.531 10.171 10.976 1.00 95.06 198 TRP A N 1
ATOM 1535 C CA . TRP A 1 198 ? -28.162 9.666 11.073 1.00 95.06 198 TRP A CA 1
ATOM 1536 C C . TRP A 1 198 ? -28.139 8.145 11.132 1.00 95.06 198 TRP A C 1
ATOM 1538 O O . TRP A 1 198 ? -29.124 7.511 11.505 1.00 95.06 198 TRP A O 1
ATOM 1548 N N . MET A 1 199 ? -26.997 7.555 10.794 1.00 95.25 199 MET A N 1
ATOM 1549 C CA . MET A 1 199 ? -26.720 6.132 10.937 1.00 95.25 199 MET A CA 1
ATOM 1550 C C . MET A 1 199 ? -25.260 5.927 11.336 1.00 95.25 199 MET A C 1
ATOM 1552 O O . MET A 1 199 ? -24.378 6.583 10.790 1.00 95.25 199 MET A O 1
ATOM 1556 N N . ALA A 1 200 ? -25.020 5.005 12.269 1.00 96.31 200 ALA A N 1
ATOM 1557 C CA . ALA A 1 200 ? -23.684 4.586 12.674 1.00 96.31 200 ALA A CA 1
ATOM 1558 C C . ALA A 1 200 ? -23.263 3.287 11.974 1.00 96.31 200 ALA A C 1
ATOM 1560 O O . ALA A 1 200 ? -24.062 2.362 11.806 1.00 96.31 200 ALA A O 1
ATOM 1561 N N . VAL A 1 201 ? -21.985 3.193 11.631 1.00 97.12 201 VAL A N 1
ATOM 1562 C CA . VAL A 1 201 ? -21.330 2.047 11.005 1.00 97.12 201 VAL A CA 1
ATOM 1563 C C . VAL A 1 201 ? -20.076 1.704 11.807 1.00 97.12 201 VAL A C 1
ATOM 1565 O O . VAL A 1 201 ? -19.328 2.587 12.222 1.00 97.12 201 VAL A O 1
ATOM 1568 N N . SER A 1 202 ? -19.854 0.412 12.035 1.00 96.88 202 SER A N 1
ATOM 1569 C CA . SER A 1 202 ? -18.711 -0.115 12.788 1.00 96.88 202 SER A CA 1
ATOM 1570 C C . SER A 1 202 ? -18.267 -1.467 12.211 1.00 96.88 202 SER A C 1
ATOM 1572 O O . SER A 1 202 ? -18.780 -1.898 11.170 1.00 96.88 202 SER A O 1
ATOM 1574 N N . GLN A 1 203 ? -17.296 -2.142 12.831 1.00 94.69 203 GLN A N 1
ATOM 1575 C CA . GLN A 1 203 ? -16.927 -3.510 12.455 1.00 94.69 203 GLN A CA 1
ATOM 1576 C C . GLN A 1 203 ? -17.973 -4.536 12.923 1.00 94.69 203 GLN A C 1
ATOM 1578 O O . GLN A 1 203 ? -18.793 -4.296 13.807 1.00 94.69 203 GLN A O 1
ATOM 1583 N N . GLY A 1 204 ? -17.927 -5.729 12.329 1.00 93.12 204 GLY A N 1
ATOM 1584 C CA . GLY A 1 204 ? -18.769 -6.851 12.747 1.00 93.12 204 GLY A CA 1
ATOM 1585 C C . GLY A 1 204 ? -20.166 -6.851 12.127 1.00 93.12 204 GLY A C 1
ATOM 1586 O O . GLY A 1 204 ? -20.405 -6.250 11.082 1.00 93.12 204 GLY A O 1
ATOM 1587 N N . ARG A 1 205 ? -21.088 -7.599 12.733 1.00 95.50 205 ARG A N 1
ATOM 1588 C CA . ARG A 1 205 ? -22.435 -7.818 12.195 1.00 95.50 205 ARG A CA 1
ATOM 1589 C C . ARG A 1 205 ? -23.403 -6.724 12.640 1.00 95.50 205 ARG A C 1
ATOM 1591 O O . ARG A 1 205 ? -23.413 -6.361 13.816 1.00 95.50 205 ARG A O 1
ATOM 1598 N N . LEU A 1 206 ? -24.248 -6.260 11.718 1.00 96.75 206 LEU A N 1
ATOM 1599 C CA . LEU A 1 206 ? -25.368 -5.377 12.037 1.00 96.75 206 LEU A CA 1
ATOM 1600 C C . LEU A 1 206 ? -26.492 -6.205 12.667 1.00 96.75 206 LEU A C 1
ATOM 1602 O O . LEU A 1 206 ? -27.137 -6.998 11.984 1.00 96.75 206 LEU A O 1
ATOM 1606 N N . ASN A 1 207 ? -26.725 -6.036 13.966 1.00 93.50 207 ASN A N 1
ATOM 1607 C CA . ASN A 1 207 ? -27.762 -6.780 14.683 1.00 93.50 207 ASN A CA 1
ATOM 1608 C C . ASN A 1 207 ? -29.080 -6.007 14.771 1.00 93.50 207 ASN A C 1
ATOM 1610 O O . ASN A 1 207 ? -30.146 -6.617 14.720 1.00 93.50 207 ASN A O 1
ATOM 1614 N N . VAL A 1 208 ? -29.009 -4.684 14.933 1.00 94.81 208 VAL A N 1
ATOM 1615 C CA . VAL A 1 208 ? -30.183 -3.813 15.067 1.00 94.81 208 VAL A CA 1
ATOM 1616 C C . VAL A 1 208 ? -29.961 -2.535 14.272 1.00 94.81 208 VAL A C 1
ATOM 1618 O O . VAL A 1 208 ? -28.888 -1.941 14.350 1.00 94.81 208 VAL A O 1
ATOM 1621 N N . ASN A 1 209 ? -30.987 -2.104 13.542 1.00 94.75 209 ASN A N 1
ATOM 1622 C CA . ASN A 1 209 ? -31.098 -0.773 12.952 1.00 94.75 209 ASN A CA 1
ATOM 1623 C C . ASN A 1 209 ? -32.575 -0.366 13.000 1.00 94.75 209 ASN A C 1
ATOM 1625 O O . ASN A 1 209 ? -33.356 -0.723 12.117 1.00 94.75 209 ASN A O 1
ATOM 1629 N N . GLU A 1 210 ? -32.965 0.316 14.070 1.00 95.12 210 GLU A N 1
ATOM 1630 C CA . GLU A 1 210 ? -34.361 0.622 14.387 1.00 95.12 210 GLU A CA 1
ATOM 1631 C C . GLU A 1 210 ? -34.543 2.121 14.622 1.00 95.12 210 GLU A C 1
ATOM 1633 O O . GLU A 1 210 ? -33.640 2.808 15.100 1.00 95.12 210 GLU A O 1
ATOM 1638 N N . LEU A 1 211 ? -35.727 2.629 14.286 1.00 93.19 211 LEU A N 1
ATOM 1639 C CA . LEU A 1 211 ? -36.126 4.008 14.541 1.00 93.19 211 LEU A CA 1
ATOM 1640 C C . LEU A 1 211 ? -37.268 4.009 15.561 1.00 93.19 211 LEU A C 1
ATOM 1642 O O . LEU A 1 211 ? -38.303 3.391 15.317 1.00 93.19 211 LEU A O 1
ATOM 1646 N N . SER A 1 212 ? -37.083 4.711 16.679 1.00 88.38 212 SER A N 1
ATOM 1647 C CA . SER A 1 212 ? -38.092 4.870 17.731 1.00 88.38 212 SER A CA 1
ATOM 1648 C C . SER A 1 212 ? -38.010 6.277 18.315 1.00 88.38 212 SER A C 1
ATOM 1650 O O . SER A 1 212 ? -36.919 6.764 18.573 1.00 88.38 212 SER A O 1
ATOM 1652 N N . GLU A 1 213 ? -39.152 6.934 18.534 1.00 83.88 213 GLU A N 1
ATOM 1653 C CA . GLU A 1 213 ? -39.224 8.237 19.226 1.00 83.88 213 GLU A CA 1
ATOM 1654 C C . GLU A 1 213 ? -38.249 9.308 18.671 1.00 83.88 213 GLU A C 1
ATOM 1656 O O . GLU A 1 213 ? -37.630 10.053 19.424 1.00 83.88 213 GLU A O 1
ATOM 1661 N N . ASN A 1 214 ? -38.110 9.393 17.339 1.00 87.06 214 ASN A N 1
ATOM 1662 C CA . ASN A 1 214 ? -37.185 10.292 16.613 1.00 87.06 214 ASN A CA 1
ATOM 1663 C C . ASN A 1 214 ? -35.685 10.058 16.897 1.00 87.06 214 ASN A C 1
ATOM 1665 O O . ASN A 1 214 ? -34.840 10.888 16.551 1.00 87.06 214 ASN A O 1
ATOM 1669 N N . GLN A 1 215 ? -35.344 8.914 17.487 1.00 94.00 215 GLN A N 1
ATOM 1670 C CA . GLN A 1 215 ? -33.982 8.472 17.739 1.00 94.00 215 GLN A CA 1
ATOM 1671 C C . GLN A 1 215 ? -33.727 7.154 17.000 1.00 94.00 215 GLN A C 1
ATOM 1673 O O . GLN A 1 215 ? -34.518 6.207 17.057 1.00 94.00 215 GLN A O 1
ATOM 1678 N N . ARG A 1 216 ? -32.615 7.080 16.270 1.00 96.50 216 ARG A N 1
ATOM 1679 C CA . ARG A 1 216 ? -32.152 5.836 15.662 1.00 96.50 216 ARG A CA 1
ATOM 1680 C C . ARG A 1 216 ? -31.288 5.074 16.654 1.00 96.50 216 ARG A C 1
ATOM 1682 O O . ARG A 1 216 ? -30.337 5.627 17.202 1.00 96.50 216 ARG A O 1
ATOM 1689 N N . ARG A 1 217 ? -31.584 3.785 16.807 1.00 97.38 217 ARG A N 1
ATOM 1690 C CA . ARG A 1 217 ? -30.774 2.820 17.544 1.00 97.38 217 ARG A CA 1
ATOM 1691 C C . ARG A 1 217 ? -30.075 1.880 16.567 1.00 97.38 217 ARG A C 1
ATOM 1693 O O . ARG A 1 217 ? -30.742 1.204 15.780 1.00 97.38 217 ARG A O 1
ATOM 1700 N N . VAL A 1 218 ? -28.746 1.810 16.628 1.00 98.06 218 VAL A N 1
ATOM 1701 C CA . VAL A 1 218 ? -27.940 0.903 15.794 1.00 98.06 218 VAL A CA 1
ATOM 1702 C C . VAL A 1 218 ? -27.020 0.064 16.671 1.00 98.06 218 VAL A C 1
ATOM 1704 O O . VAL A 1 218 ? -26.303 0.616 17.502 1.00 98.06 218 VAL A O 1
ATOM 1707 N N . VAL A 1 219 ? -27.028 -1.259 16.483 1.00 98.25 219 VAL A N 1
ATOM 1708 C CA . VAL A 1 219 ? -26.189 -2.197 17.247 1.00 98.25 219 VAL A CA 1
ATOM 1709 C C . VAL A 1 219 ? -25.304 -3.007 16.311 1.00 98.25 219 VAL A C 1
ATOM 1711 O O . VAL A 1 219 ? -25.800 -3.800 15.505 1.00 98.25 219 VAL A O 1
ATOM 1714 N N . TRP A 1 220 ? -23.995 -2.851 16.485 1.00 98.06 220 TRP A N 1
ATOM 1715 C CA . TRP A 1 220 ? -22.956 -3.635 15.826 1.00 98.06 220 TRP A CA 1
ATOM 1716 C C . TRP A 1 220 ? -22.322 -4.617 16.812 1.00 98.06 220 TRP A C 1
ATOM 1718 O O . TRP A 1 220 ? -22.064 -4.271 17.963 1.00 98.06 220 TRP A O 1
ATOM 1728 N N . ASN A 1 221 ? -22.070 -5.850 16.372 1.00 97.50 221 ASN A N 1
ATOM 1729 C CA . ASN A 1 221 ? -21.394 -6.862 17.183 1.00 97.50 221 ASN A CA 1
ATOM 1730 C C . ASN A 1 221 ? -20.166 -7.415 16.448 1.00 97.50 221 ASN A C 1
ATOM 1732 O O . ASN A 1 221 ? -20.302 -8.129 15.449 1.00 97.50 221 ASN A O 1
ATOM 1736 N N . SER A 1 222 ? -18.974 -7.113 16.961 1.00 95.62 222 SER A N 1
ATOM 1737 C CA . SER A 1 222 ? -17.705 -7.634 16.462 1.00 95.62 222 SER A CA 1
ATOM 1738 C C . SER A 1 222 ? -17.211 -8.772 17.349 1.00 95.62 222 SER A C 1
ATOM 1740 O O . SER A 1 222 ? -16.766 -8.570 18.475 1.00 95.62 222 SER A O 1
ATOM 1742 N N . THR A 1 223 ? -17.273 -9.989 16.811 1.00 93.50 223 THR A N 1
ATOM 1743 C CA . THR A 1 223 ? -16.826 -11.222 17.488 1.00 93.50 223 THR A CA 1
ATOM 1744 C C . THR A 1 223 ? -15.439 -11.685 17.040 1.00 93.50 223 THR A C 1
ATOM 1746 O O . THR A 1 223 ? -14.930 -12.699 17.520 1.00 93.50 223 THR A O 1
ATOM 1749 N N . ARG A 1 224 ? -14.826 -10.965 16.095 1.00 92.44 224 ARG A N 1
ATOM 1750 C CA . ARG A 1 224 ? -13.461 -11.209 15.624 1.00 92.44 224 ARG A CA 1
ATOM 1751 C C . ARG A 1 224 ? -12.514 -10.247 16.340 1.00 92.44 224 ARG A C 1
ATOM 1753 O O . ARG A 1 224 ? -12.866 -9.072 16.428 1.00 92.44 224 ARG A O 1
ATOM 1760 N N . PRO A 1 225 ? -11.351 -10.710 16.835 1.00 92.69 225 PRO A N 1
ATOM 1761 C CA . PRO A 1 225 ? -10.386 -9.814 17.455 1.00 92.69 225 PRO A CA 1
ATOM 1762 C C . PRO A 1 225 ? -9.951 -8.717 16.472 1.00 92.69 225 PRO A C 1
ATOM 1764 O O . PRO A 1 225 ? -9.648 -9.016 15.317 1.00 92.69 225 PRO A O 1
ATOM 1767 N N . ALA A 1 226 ? -9.918 -7.473 16.940 1.00 91.12 226 ALA A N 1
ATOM 1768 C CA . ALA A 1 226 ? -9.455 -6.295 16.208 1.00 91.12 226 ALA A CA 1
ATOM 1769 C C . ALA A 1 226 ? -8.453 -5.499 17.060 1.00 91.12 226 ALA A C 1
ATOM 1771 O O . ALA A 1 226 ? -8.429 -5.657 18.281 1.00 91.12 226 ALA A O 1
ATOM 1772 N N . GLU A 1 227 ? -7.637 -4.657 16.429 1.00 90.88 227 GLU A N 1
ATOM 1773 C CA . GLU A 1 227 ? -6.687 -3.768 17.123 1.00 90.88 227 GLU A CA 1
ATOM 1774 C C . GLU A 1 227 ? -7.384 -2.570 17.776 1.00 90.88 227 GLU A C 1
ATOM 1776 O O . GLU A 1 227 ? -6.941 -2.074 18.808 1.00 90.88 227 GLU A O 1
ATOM 1781 N N . GLU A 1 228 ? -8.505 -2.134 17.204 1.00 92.75 228 GLU A N 1
ATOM 1782 C CA . GLU A 1 228 ? -9.255 -0.977 17.677 1.00 92.75 228 GLU A CA 1
ATOM 1783 C C . GLU A 1 228 ? -10.742 -1.037 17.306 1.00 92.75 228 GLU A C 1
ATOM 1785 O O . GLU A 1 228 ? -11.180 -1.875 16.509 1.00 92.75 228 GLU A O 1
ATOM 1790 N N . ILE A 1 229 ? -11.537 -0.136 17.887 1.00 95.38 229 ILE A N 1
ATOM 1791 C CA . ILE A 1 229 ? -12.959 0.046 17.572 1.00 95.38 229 ILE A CA 1
ATOM 1792 C C . ILE A 1 229 ? -13.107 1.275 16.676 1.00 95.38 229 ILE A C 1
ATOM 1794 O O . ILE A 1 229 ? -12.694 2.364 17.061 1.00 95.38 229 ILE A O 1
ATOM 1798 N N . PHE A 1 230 ? -13.750 1.116 15.517 1.00 95.44 230 PHE A N 1
ATOM 1799 C CA . PHE A 1 230 ? -14.129 2.230 14.652 1.00 95.44 230 PHE A CA 1
ATOM 1800 C C . PHE A 1 230 ? -15.623 2.529 14.786 1.00 95.44 230 PHE A C 1
ATOM 1802 O O . PHE A 1 230 ? -16.451 1.616 14.762 1.00 95.44 230 PHE A O 1
ATOM 1809 N N . LEU A 1 231 ? -15.982 3.806 14.860 1.00 96.19 231 LEU A N 1
ATOM 1810 C CA . LEU A 1 231 ? -17.360 4.285 14.829 1.00 96.19 231 LEU A CA 1
ATOM 1811 C C . LEU A 1 231 ? -17.453 5.455 13.852 1.00 96.19 231 LEU A C 1
ATOM 1813 O O . LEU A 1 231 ? -16.962 6.549 14.119 1.00 96.19 231 LEU A O 1
ATOM 1817 N N . ILE A 1 232 ? -18.103 5.199 12.720 1.00 95.25 232 ILE A N 1
ATOM 1818 C CA . ILE A 1 232 ? -18.365 6.193 11.686 1.00 95.25 232 ILE A CA 1
ATOM 1819 C C . ILE A 1 232 ? -19.855 6.499 11.711 1.00 95.25 232 ILE A C 1
ATOM 1821 O O . ILE A 1 232 ? -20.661 5.575 11.644 1.00 95.25 232 ILE A O 1
ATOM 1825 N N . ALA A 1 233 ? -20.248 7.766 11.779 1.00 95.38 233 ALA A N 1
ATOM 1826 C CA . ALA A 1 233 ? -21.650 8.142 11.653 1.00 95.38 233 ALA A CA 1
ATOM 1827 C C . ALA A 1 233 ? -21.839 9.324 10.705 1.00 95.38 233 ALA A C 1
ATOM 1829 O O . ALA A 1 233 ? -21.063 10.275 10.718 1.00 95.38 233 ALA A O 1
ATOM 1830 N N . ASN A 1 234 ? -22.882 9.247 9.884 1.00 94.88 234 ASN A N 1
ATOM 1831 C CA . ASN A 1 234 ? -23.292 10.290 8.944 1.00 94.88 234 ASN A CA 1
ATOM 1832 C C . ASN A 1 234 ? -24.775 10.068 8.568 1.00 94.88 234 ASN A C 1
ATOM 1834 O O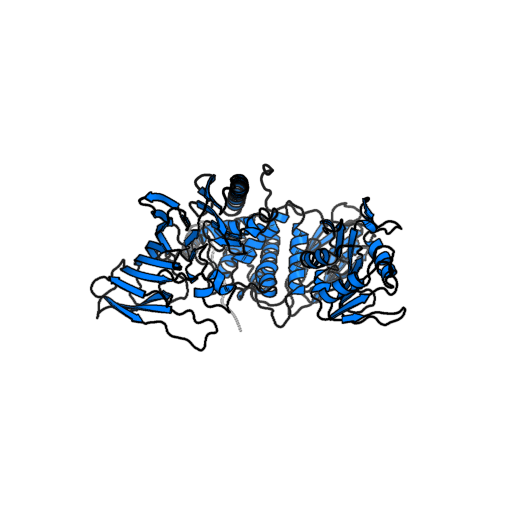 . ASN A 1 234 ? -25.416 9.120 9.035 1.00 94.88 234 ASN A O 1
ATOM 1838 N N . GLN A 1 235 ? -25.341 10.911 7.708 1.00 94.50 235 GLN A N 1
ATOM 1839 C CA . GLN A 1 235 ? -26.707 10.803 7.185 1.00 94.50 235 GLN A CA 1
ATOM 1840 C C . GLN A 1 235 ? -26.800 9.842 5.989 1.00 94.50 235 GLN A C 1
ATOM 1842 O O . GLN A 1 235 ? -27.257 10.198 4.903 1.00 94.50 235 GLN A O 1
ATOM 1847 N N . PHE A 1 236 ? -26.350 8.603 6.190 1.00 95.94 236 PHE A N 1
ATOM 1848 C CA . PHE A 1 236 ? -26.201 7.627 5.115 1.00 95.94 236 PHE A CA 1
ATOM 1849 C C . PHE A 1 236 ? -27.525 7.132 4.510 1.00 95.94 236 PHE A C 1
ATOM 1851 O O . PHE A 1 236 ? -28.521 6.881 5.194 1.00 95.94 236 PHE A O 1
ATOM 1858 N N . LYS A 1 237 ? -27.479 6.861 3.206 1.00 96.31 237 LYS A N 1
ATOM 1859 C CA . LYS A 1 237 ? -28.337 5.930 2.476 1.00 96.31 237 LYS A CA 1
ATOM 1860 C C . LYS A 1 237 ? -27.646 4.574 2.431 1.00 96.31 237 LYS A C 1
ATOM 1862 O O . LYS A 1 237 ? -26.518 4.452 1.960 1.00 96.31 237 LYS A O 1
ATOM 1867 N N . GLN A 1 238 ? -28.323 3.559 2.955 1.00 96.62 238 GLN A N 1
ATOM 1868 C CA . GLN A 1 238 ? -27.798 2.202 3.043 1.00 96.62 238 GLN A CA 1
ATOM 1869 C C . GLN A 1 238 ? -28.319 1.356 1.881 1.00 96.62 238 GLN A C 1
ATOM 1871 O O . GLN A 1 238 ? -29.525 1.164 1.730 1.00 96.62 238 GLN A O 1
ATOM 1876 N N . PHE A 1 239 ? -27.393 0.766 1.137 1.00 98.38 239 PHE A N 1
ATOM 1877 C CA . PHE A 1 239 ? -27.647 -0.276 0.150 1.00 98.38 239 PHE A CA 1
ATOM 1878 C C . PHE A 1 239 ? -27.016 -1.577 0.631 1.00 98.38 239 PHE A C 1
ATOM 1880 O O . PHE A 1 239 ? -26.010 -1.562 1.344 1.00 98.38 239 PHE A O 1
ATOM 1887 N N . ASN A 1 240 ? -27.608 -2.707 0.264 1.00 97.31 240 ASN A N 1
ATOM 1888 C CA . ASN A 1 240 ? -27.199 -4.014 0.758 1.00 97.31 240 ASN A CA 1
ATOM 1889 C C . ASN A 1 240 ? -27.222 -5.072 -0.344 1.00 97.31 240 ASN A C 1
ATOM 1891 O O . ASN A 1 240 ? -28.011 -5.019 -1.285 1.00 97.31 240 ASN A O 1
ATOM 1895 N N . ASP A 1 241 ? -26.323 -6.039 -0.201 1.00 98.12 241 ASP A N 1
ATOM 1896 C CA . ASP A 1 241 ? -26.204 -7.223 -1.043 1.00 98.12 241 ASP A CA 1
ATOM 1897 C C . ASP A 1 241 ? -25.525 -8.338 -0.225 1.00 98.12 241 ASP A C 1
ATOM 1899 O O . ASP A 1 241 ? -25.286 -8.196 0.978 1.00 98.12 241 ASP A O 1
ATOM 1903 N N . ARG A 1 242 ? -25.203 -9.468 -0.852 1.00 97.56 242 ARG A N 1
ATOM 1904 C CA . ARG A 1 242 ? -24.532 -10.586 -0.193 1.00 97.56 242 ARG A CA 1
ATOM 1905 C C . ARG A 1 242 ? -23.562 -11.299 -1.125 1.00 97.56 242 ARG A C 1
ATOM 1907 O O . ARG A 1 242 ? -23.834 -11.483 -2.313 1.00 97.56 242 ARG A O 1
ATOM 1914 N N . TRP A 1 243 ? -22.456 -11.777 -0.562 1.00 97.19 243 TRP A N 1
ATOM 1915 C CA . TRP A 1 243 ? -21.533 -12.704 -1.213 1.00 97.19 243 TRP A CA 1
ATOM 1916 C C . TRP A 1 243 ? -21.306 -13.921 -0.316 1.00 97.19 243 TRP A C 1
ATOM 1918 O O . TRP A 1 243 ? -20.675 -13.817 0.731 1.00 97.19 243 TRP A O 1
ATOM 1928 N N . ASN A 1 244 ? -21.832 -15.084 -0.712 1.00 95.25 244 ASN A N 1
ATOM 1929 C CA . ASN A 1 244 ? -21.902 -16.273 0.148 1.00 95.25 244 ASN A CA 1
ATOM 1930 C C . ASN A 1 244 ? -22.586 -15.942 1.492 1.00 95.25 244 ASN A C 1
ATOM 1932 O O . ASN A 1 244 ? -23.734 -15.502 1.489 1.00 95.25 244 ASN A O 1
ATOM 1936 N N . GLU A 1 245 ? -21.883 -16.123 2.611 1.00 94.06 245 GLU A N 1
ATOM 1937 C CA . GLU A 1 245 ? -22.343 -15.789 3.967 1.00 94.06 245 GLU A CA 1
ATOM 1938 C C . GLU A 1 245 ? -21.922 -14.375 4.419 1.00 94.06 245 GLU A C 1
ATOM 1940 O O . GLU A 1 245 ? -22.238 -13.970 5.534 1.00 94.06 245 GLU A O 1
ATOM 1945 N N . VAL A 1 246 ? -21.207 -13.619 3.575 1.00 97.31 246 VAL A N 1
ATOM 1946 C CA . VAL A 1 246 ? -20.728 -12.265 3.887 1.00 97.31 246 VAL A CA 1
ATOM 1947 C C . VAL A 1 246 ? -21.786 -11.239 3.485 1.00 97.31 246 VAL A C 1
ATOM 1949 O O . VAL A 1 246 ? -22.153 -11.138 2.309 1.00 97.31 246 VAL A O 1
ATOM 1952 N N . GLU A 1 247 ? -22.264 -10.460 4.454 1.00 98.12 247 GLU A N 1
ATOM 1953 C CA . GLU A 1 247 ? -23.154 -9.320 4.205 1.00 98.12 247 GLU A CA 1
ATOM 1954 C C . GLU A 1 247 ? -22.370 -8.170 3.560 1.00 98.12 247 GLU A C 1
ATOM 1956 O O . GLU A 1 247 ? -21.275 -7.826 4.009 1.00 98.12 247 GLU A O 1
ATOM 1961 N N . LEU A 1 248 ? -22.916 -7.568 2.504 1.00 98.62 248 LEU A N 1
ATOM 1962 C CA . LEU A 1 248 ? -22.287 -6.446 1.816 1.00 98.62 248 LEU A CA 1
ATOM 1963 C C . LEU A 1 248 ? -23.128 -5.189 1.980 1.00 98.62 248 LEU A C 1
ATOM 1965 O O . LEU A 1 248 ? -24.347 -5.235 1.817 1.00 98.62 248 LEU A O 1
ATOM 1969 N N . TYR A 1 249 ? -22.465 -4.068 2.242 1.00 98.56 249 TYR A N 1
ATOM 1970 C CA . TYR A 1 249 ? -23.117 -2.772 2.379 1.00 98.56 249 TYR A CA 1
ATOM 1971 C C . TYR A 1 249 ? -22.425 -1.697 1.541 1.00 98.56 249 TYR A C 1
ATOM 1973 O O . TYR A 1 249 ? -21.206 -1.708 1.377 1.00 98.56 249 TYR A O 1
ATOM 1981 N N . ALA A 1 250 ? -23.207 -0.740 1.052 1.00 98.38 250 ALA A N 1
ATOM 1982 C CA . ALA A 1 250 ? -22.708 0.554 0.608 1.00 98.38 250 ALA A CA 1
ATOM 1983 C C . ALA A 1 250 ? -23.476 1.643 1.361 1.00 98.38 250 ALA A C 1
ATOM 1985 O O . ALA A 1 250 ? -24.703 1.702 1.282 1.00 98.38 250 ALA A O 1
ATOM 1986 N N . PHE A 1 251 ? -22.754 2.466 2.114 1.00 97.75 251 PHE A N 1
ATOM 1987 C CA . PHE A 1 251 ? -23.283 3.621 2.828 1.00 97.75 251 PHE A CA 1
ATOM 1988 C C . PHE A 1 251 ? -22.878 4.874 2.056 1.00 97.75 251 PHE A C 1
ATOM 1990 O O . PHE A 1 251 ? -21.705 5.236 2.051 1.00 97.75 251 PHE A O 1
ATOM 1997 N N . LEU A 1 252 ? -23.836 5.481 1.359 1.00 97.19 252 LEU A N 1
ATOM 1998 C CA . LEU A 1 252 ? -23.630 6.667 0.522 1.00 97.19 252 LEU A CA 1
ATOM 1999 C C . LEU A 1 252 ? -24.308 7.886 1.149 1.00 97.19 252 LEU A C 1
ATOM 2001 O O . LEU A 1 252 ? -25.274 7.737 1.891 1.00 97.19 252 LEU A O 1
ATOM 2005 N N . LEU A 1 253 ? -23.839 9.091 0.852 1.00 94.62 253 LEU A N 1
ATOM 2006 C CA . LEU A 1 253 ? -24.467 10.338 1.312 1.00 94.62 253 LEU A CA 1
ATOM 2007 C C . LEU A 1 253 ? -25.684 10.711 0.454 1.00 94.62 253 LEU A C 1
ATOM 2009 O O . LEU A 1 253 ? -26.613 11.374 0.915 1.00 94.62 253 LEU A O 1
ATOM 2013 N N . GLU A 1 254 ? -25.706 10.232 -0.788 1.00 93.88 254 GLU A N 1
ATOM 2014 C CA . GLU A 1 254 ? -26.791 10.428 -1.746 1.00 93.88 254 GLU A CA 1
ATOM 2015 C C . GLU A 1 254 ? -27.506 9.105 -2.050 1.00 93.88 254 GLU A C 1
ATOM 2017 O O . GLU A 1 254 ? -26.952 8.013 -1.907 1.00 93.88 254 GLU A O 1
ATOM 2022 N N . ASP A 1 255 ? -28.762 9.195 -2.491 1.00 96.25 255 ASP A N 1
ATOM 2023 C CA . ASP A 1 255 ? -29.530 8.033 -2.949 1.00 96.25 255 ASP A CA 1
ATOM 2024 C C . ASP A 1 255 ? -29.116 7.650 -4.383 1.00 96.25 255 ASP A C 1
ATOM 2026 O O . ASP A 1 255 ? -29.804 7.957 -5.357 1.00 96.25 255 ASP A O 1
ATOM 2030 N N . ASP A 1 256 ? -27.938 7.029 -4.514 1.00 97.31 256 ASP A N 1
ATOM 2031 C CA . ASP A 1 256 ? -27.362 6.588 -5.790 1.00 97.31 256 ASP A CA 1
ATOM 2032 C C . ASP A 1 256 ? -27.232 5.056 -5.854 1.00 97.31 256 ASP A C 1
ATOM 2034 O O . ASP A 1 256 ? -26.165 4.458 -5.672 1.00 97.31 256 ASP A O 1
ATOM 2038 N N . ALA A 1 257 ? -28.351 4.399 -6.162 1.00 97.69 257 ALA A N 1
ATOM 2039 C CA . ALA A 1 257 ? -28.409 2.946 -6.312 1.00 97.69 257 ALA A CA 1
ATOM 2040 C C . ALA A 1 257 ? -27.480 2.403 -7.417 1.00 97.69 257 ALA A C 1
ATOM 2042 O O . ALA A 1 257 ? -27.039 1.252 -7.347 1.00 97.69 257 ALA A O 1
ATOM 2043 N N . ALA A 1 258 ? -27.174 3.204 -8.446 1.00 96.75 258 ALA A N 1
ATOM 2044 C CA . ALA A 1 258 ? -26.308 2.782 -9.543 1.00 96.75 258 ALA A CA 1
ATOM 2045 C C . ALA A 1 258 ? -24.839 2.738 -9.100 1.00 96.75 258 ALA A C 1
ATOM 2047 O O . ALA A 1 258 ? -24.143 1.751 -9.371 1.00 96.75 258 ALA A O 1
ATOM 2048 N N . LEU A 1 259 ? -24.384 3.768 -8.380 1.00 96.19 259 LEU A N 1
ATOM 2049 C CA . LEU A 1 259 ? -23.058 3.800 -7.770 1.00 96.19 259 LEU A CA 1
ATOM 2050 C C . LEU A 1 259 ? -22.905 2.688 -6.730 1.00 96.19 259 LEU A C 1
ATOM 2052 O O . LEU A 1 259 ? -21.931 1.934 -6.792 1.00 96.19 259 LEU A O 1
ATOM 2056 N N . ALA A 1 260 ? -23.895 2.523 -5.846 1.00 98.00 260 ALA A N 1
ATOM 2057 C CA . ALA A 1 260 ? -23.901 1.456 -4.849 1.00 98.00 260 ALA A CA 1
ATOM 2058 C C . ALA A 1 260 ? -23.759 0.074 -5.499 1.00 98.00 260 ALA A C 1
ATOM 2060 O O . ALA A 1 260 ? -22.870 -0.694 -5.132 1.00 98.00 260 ALA A O 1
ATOM 2061 N N . LYS A 1 261 ? -24.570 -0.222 -6.526 1.00 97.62 261 LYS A N 1
ATOM 2062 C CA . LYS A 1 261 ? -24.499 -1.496 -7.254 1.00 97.62 261 LYS A CA 1
ATOM 2063 C C . LYS A 1 261 ? -23.116 -1.731 -7.864 1.00 97.62 261 LYS A C 1
ATOM 2065 O O . LYS A 1 261 ? -22.578 -2.829 -7.750 1.00 97.62 261 LYS A O 1
ATOM 2070 N N . LYS A 1 262 ? -22.526 -0.707 -8.488 1.00 96.50 262 LYS A N 1
ATOM 2071 C CA . LYS A 1 262 ? -21.198 -0.795 -9.114 1.00 96.50 262 LYS A CA 1
ATOM 2072 C C . LYS A 1 262 ? -20.121 -1.202 -8.105 1.00 96.50 262 LYS A C 1
ATOM 2074 O O . LYS A 1 262 ? -19.280 -2.045 -8.412 1.00 96.50 262 LYS A O 1
ATOM 2079 N N . TYR A 1 263 ? -20.158 -0.614 -6.912 1.00 97.50 263 TYR A N 1
ATOM 2080 C CA . TYR A 1 263 ? -19.215 -0.932 -5.846 1.00 97.50 263 TYR A CA 1
ATOM 2081 C C . TYR A 1 263 ? -19.482 -2.298 -5.216 1.00 97.50 263 TYR A C 1
ATOM 2083 O O . TYR A 1 263 ? -18.537 -3.064 -5.074 1.00 97.50 263 TYR A O 1
ATOM 2091 N N . LEU A 1 264 ? -20.741 -2.653 -4.945 1.00 98.31 264 LEU A N 1
ATOM 2092 C CA . LEU A 1 264 ? -21.117 -3.971 -4.413 1.00 98.31 264 LEU A CA 1
ATOM 2093 C C . LEU A 1 264 ? -20.706 -5.116 -5.358 1.00 98.31 264 LEU A C 1
ATOM 2095 O O . LEU A 1 264 ? -20.160 -6.128 -4.909 1.00 98.31 264 LEU A O 1
ATOM 2099 N N . ASP A 1 265 ? -20.897 -4.948 -6.670 1.00 97.12 265 ASP A N 1
ATOM 2100 C CA . ASP A 1 265 ? -20.441 -5.911 -7.680 1.00 97.12 265 ASP A CA 1
ATOM 2101 C C . ASP A 1 265 ? -18.907 -6.030 -7.695 1.00 97.12 265 ASP A C 1
ATOM 2103 O O . ASP A 1 265 ? -18.360 -7.136 -7.741 1.00 97.12 265 ASP A O 1
ATOM 2107 N N . ALA A 1 266 ? -18.191 -4.904 -7.603 1.00 96.19 266 ALA A N 1
ATOM 2108 C CA . ALA A 1 266 ? -16.734 -4.914 -7.501 1.00 96.19 266 ALA A CA 1
ATOM 2109 C C . ALA A 1 266 ? -16.254 -5.597 -6.209 1.00 96.19 266 ALA A C 1
ATOM 2111 O O . ALA A 1 266 ? -15.335 -6.416 -6.268 1.00 96.19 266 ALA A O 1
ATOM 2112 N N . THR A 1 267 ? -16.906 -5.345 -5.067 1.00 97.94 267 THR A N 1
ATOM 2113 C CA . THR A 1 267 ? -16.618 -6.026 -3.797 1.00 97.94 267 THR A CA 1
ATOM 2114 C C . THR A 1 267 ? -16.727 -7.538 -3.956 1.00 97.94 267 THR A C 1
ATOM 2116 O O . THR A 1 267 ? -15.794 -8.252 -3.600 1.00 97.94 267 THR A O 1
ATOM 2119 N N . LYS A 1 268 ? -17.820 -8.045 -4.546 1.00 97.69 268 LYS A N 1
ATOM 2120 C CA . LYS A 1 268 ? -18.007 -9.487 -4.799 1.00 97.69 268 LYS A CA 1
ATOM 2121 C C . LYS A 1 268 ? -16.844 -10.081 -5.585 1.00 97.69 268 LYS A C 1
ATOM 2123 O O . LYS A 1 268 ? -16.340 -11.153 -5.243 1.00 97.69 268 LYS A O 1
ATOM 2128 N N . ASN A 1 269 ? -16.418 -9.381 -6.631 1.00 95.00 269 ASN A N 1
ATOM 2129 C CA . ASN A 1 269 ? -15.344 -9.842 -7.496 1.00 95.00 269 ASN A CA 1
ATOM 2130 C C . ASN A 1 269 ? -13.993 -9.871 -6.775 1.00 95.00 269 ASN A C 1
ATOM 2132 O O . ASN A 1 269 ? -13.269 -10.860 -6.897 1.00 95.00 269 ASN A O 1
ATOM 2136 N N . TYR A 1 270 ? -13.676 -8.843 -5.987 1.00 96.25 270 TYR A N 1
ATOM 2137 C CA . TYR A 1 270 ? -12.421 -8.788 -5.237 1.00 96.25 270 TYR A CA 1
ATOM 2138 C C . TYR A 1 270 ? -12.399 -9.735 -4.040 1.00 96.25 270 TYR A C 1
ATOM 2140 O O . TYR A 1 270 ? -11.395 -10.412 -3.832 1.00 96.25 270 TYR A O 1
ATOM 2148 N N . LEU A 1 271 ? -13.512 -9.896 -3.319 1.00 97.31 271 LEU A N 1
ATOM 2149 C CA . LEU A 1 271 ? -13.613 -10.911 -2.270 1.00 97.31 271 LEU A CA 1
ATOM 2150 C C . LEU A 1 271 ? -13.429 -12.321 -2.841 1.00 97.31 271 LEU A C 1
ATOM 2152 O O . LEU A 1 271 ? -12.684 -13.117 -2.270 1.00 97.31 271 LEU A O 1
ATOM 2156 N N . LYS A 1 272 ? -14.029 -12.619 -4.003 1.00 95.75 272 LYS A N 1
ATOM 2157 C CA . LYS A 1 272 ? -13.817 -13.890 -4.714 1.00 95.75 272 LYS A CA 1
ATOM 2158 C C . LYS A 1 272 ? -12.357 -14.080 -5.125 1.00 95.75 272 LYS A C 1
ATOM 2160 O O . LYS A 1 272 ? -11.809 -15.159 -4.902 1.00 95.75 272 LYS A O 1
ATOM 2165 N N . LEU A 1 273 ? -11.742 -13.054 -5.713 1.00 94.12 273 LEU A N 1
ATOM 2166 C CA . LEU A 1 273 ? -10.346 -13.073 -6.147 1.00 94.12 273 LEU A CA 1
ATOM 2167 C C . LEU A 1 273 ? -9.396 -13.343 -4.974 1.00 94.12 273 LEU A C 1
ATOM 2169 O O . LEU A 1 273 ? -8.638 -14.313 -5.000 1.00 94.12 273 LEU A O 1
ATOM 2173 N N . PHE A 1 274 ? -9.447 -12.504 -3.941 1.00 96.75 274 PHE A N 1
ATOM 2174 C CA . PHE A 1 274 ? -8.514 -12.584 -2.824 1.00 96.75 274 PHE A CA 1
ATOM 2175 C C . PHE A 1 274 ? -8.768 -13.811 -1.956 1.00 96.75 274 PHE A C 1
ATOM 2177 O O . PHE A 1 274 ? -7.805 -14.431 -1.515 1.00 96.75 274 PHE A O 1
ATOM 2184 N N . SER A 1 275 ? -10.021 -14.265 -1.823 1.00 96.62 275 SER A N 1
ATOM 2185 C CA . SER A 1 275 ? -10.295 -15.525 -1.122 1.00 96.62 275 SER A CA 1
ATOM 2186 C C . SER A 1 275 ? -9.699 -16.730 -1.848 1.00 96.62 275 SER A C 1
ATOM 2188 O O . SER A 1 275 ? -9.102 -17.604 -1.220 1.00 96.62 275 SER A O 1
ATOM 2190 N N . ALA A 1 276 ? -9.788 -16.769 -3.183 1.00 94.06 276 ALA A N 1
ATOM 2191 C CA . ALA A 1 276 ? -9.150 -17.820 -3.974 1.00 94.06 276 ALA A CA 1
ATOM 2192 C C . ALA A 1 276 ? -7.613 -17.760 -3.886 1.00 94.06 276 ALA A C 1
ATOM 2194 O O . ALA A 1 276 ? -6.942 -18.796 -3.909 1.00 94.06 276 ALA A O 1
ATOM 2195 N N . MET A 1 277 ? -7.043 -16.560 -3.775 1.00 94.62 277 MET A N 1
ATOM 2196 C CA . MET A 1 277 ? -5.599 -16.355 -3.685 1.00 94.62 277 MET A CA 1
ATOM 2197 C C . MET A 1 277 ? -5.045 -16.697 -2.292 1.00 94.62 277 MET A C 1
ATOM 2199 O O . MET A 1 277 ? -4.076 -17.451 -2.199 1.00 94.62 277 MET A O 1
ATOM 2203 N N . LEU A 1 278 ? -5.670 -16.210 -1.218 1.00 96.50 278 LEU A N 1
ATOM 2204 C CA . LEU A 1 278 ? -5.087 -16.145 0.130 1.00 96.50 278 LEU A CA 1
ATOM 2205 C C . LEU A 1 278 ? -5.781 -17.033 1.169 1.00 96.50 278 LEU A C 1
ATOM 2207 O O . LEU A 1 278 ? -5.154 -17.420 2.155 1.00 96.50 278 LEU A O 1
ATOM 2211 N N . GLY A 1 279 ? -7.037 -17.409 0.934 1.00 95.81 279 GLY A N 1
ATOM 2212 C CA . GLY A 1 279 ? -7.891 -18.109 1.895 1.00 95.81 279 GLY A CA 1
ATOM 2213 C C . GLY A 1 279 ? -9.123 -17.288 2.271 1.00 95.81 279 GLY A C 1
ATOM 2214 O O . GLY A 1 279 ? -9.219 -16.115 1.923 1.00 95.81 279 GLY A O 1
ATOM 2215 N N . ASP A 1 280 ? -10.071 -17.913 2.965 1.00 96.38 280 ASP A N 1
ATOM 2216 C CA . ASP A 1 280 ? -11.398 -17.343 3.222 1.00 96.38 280 ASP A CA 1
ATOM 2217 C C . ASP A 1 280 ? -11.357 -15.953 3.873 1.00 96.38 280 ASP A C 1
ATOM 2219 O O . ASP A 1 280 ? -10.532 -15.672 4.743 1.00 96.38 280 ASP A O 1
ATOM 2223 N N . TYR A 1 281 ? -12.295 -15.098 3.467 1.00 97.50 281 TYR A N 1
ATOM 2224 C CA . TYR A 1 281 ? -12.484 -13.773 4.048 1.00 97.50 281 TYR A CA 1
ATOM 2225 C C . TYR A 1 281 ? -12.770 -13.852 5.569 1.00 97.50 281 TYR A C 1
ATOM 2227 O O . TYR A 1 281 ? -13.648 -14.618 5.978 1.00 97.50 281 TYR A O 1
ATOM 2235 N N . PRO A 1 282 ? -12.076 -13.071 6.425 1.00 95.06 282 PRO A N 1
ATOM 2236 C CA . PRO A 1 282 ? -12.105 -13.287 7.879 1.00 95.06 282 PRO A CA 1
ATOM 2237 C C . PRO A 1 282 ? -13.343 -12.735 8.609 1.00 95.06 282 PRO A C 1
ATOM 2239 O O . PRO A 1 282 ? -13.622 -13.145 9.746 1.00 95.06 282 PRO A O 1
ATOM 2242 N N . TYR A 1 283 ? -14.083 -11.804 7.999 1.00 96.06 283 TYR A N 1
ATOM 2243 C CA . TYR A 1 283 ? -15.166 -11.063 8.659 1.00 96.06 283 TYR A CA 1
ATOM 2244 C C . TYR A 1 283 ? -16.564 -11.473 8.184 1.00 96.06 283 TYR A C 1
ATOM 2246 O O . TYR A 1 283 ? -16.744 -12.107 7.150 1.00 96.06 283 TYR A O 1
ATOM 2254 N N . GLN A 1 284 ? -17.579 -11.088 8.963 1.00 95.19 284 GLN A N 1
ATOM 2255 C CA . GLN A 1 284 ? -18.990 -11.387 8.680 1.00 95.19 284 GLN A CA 1
ATOM 2256 C C . GLN A 1 284 ? -19.619 -10.424 7.661 1.00 95.19 284 GLN A C 1
ATOM 2258 O O . GLN A 1 284 ? -20.630 -10.759 7.047 1.00 95.19 284 GLN A O 1
ATOM 2263 N N . LYS A 1 285 ? -19.026 -9.239 7.478 1.00 96.81 285 LYS A N 1
ATOM 2264 C CA . LYS A 1 285 ? -19.458 -8.250 6.491 1.00 96.81 285 LYS A CA 1
ATOM 2265 C C . LYS A 1 285 ? -18.281 -7.614 5.770 1.00 96.81 285 LYS A C 1
ATOM 2267 O O . LYS A 1 285 ? -17.183 -7.607 6.319 1.00 96.81 285 LYS A O 1
ATOM 2272 N N . PHE A 1 286 ? -18.562 -6.974 4.641 1.00 98.19 286 PHE A N 1
ATOM 2273 C CA . PHE A 1 286 ? -17.746 -5.890 4.100 1.00 98.19 286 PHE A CA 1
ATOM 2274 C C . PHE A 1 286 ? -18.635 -4.678 3.781 1.00 98.19 286 PHE A C 1
ATOM 2276 O O . PHE A 1 286 ? -19.744 -4.849 3.276 1.00 98.19 286 PHE A O 1
ATOM 2283 N N . ALA A 1 287 ? -18.169 -3.456 4.041 1.00 98.06 287 ALA A N 1
ATOM 2284 C CA . ALA A 1 287 ? -18.888 -2.242 3.649 1.00 98.06 287 ALA A CA 1
ATOM 2285 C C . ALA A 1 287 ? -18.014 -1.257 2.864 1.00 98.06 287 ALA A C 1
ATOM 2287 O O . ALA A 1 287 ? -16.862 -1.028 3.211 1.00 98.06 287 ALA A O 1
ATOM 2288 N N . LEU A 1 288 ? -18.584 -0.629 1.840 1.00 97.94 288 LEU A N 1
ATOM 2289 C CA . LEU A 1 288 ? -18.118 0.665 1.354 1.00 97.94 288 LEU A CA 1
ATOM 2290 C C . LEU A 1 288 ? -18.794 1.763 2.184 1.00 97.94 288 LEU A C 1
ATOM 2292 O O . LEU A 1 288 ? -20.016 1.738 2.336 1.00 97.94 288 LEU A O 1
ATOM 2296 N N . ILE A 1 289 ? -18.023 2.738 2.654 1.00 97.19 289 ILE A N 1
ATOM 2297 C CA . ILE A 1 289 ? -18.528 3.921 3.349 1.00 97.19 289 ILE A CA 1
ATOM 2298 C C . ILE A 1 289 ? -18.022 5.163 2.610 1.00 97.19 289 ILE A C 1
ATOM 2300 O O . ILE A 1 289 ? -16.815 5.377 2.497 1.00 97.19 289 ILE A O 1
ATOM 2304 N N . GLU A 1 290 ? -18.941 5.963 2.076 1.00 95.19 290 GLU A N 1
ATOM 2305 C CA . GLU A 1 290 ? -18.633 7.292 1.550 1.00 95.19 290 GLU A CA 1
ATOM 2306 C C . GLU A 1 290 ? -18.289 8.232 2.708 1.00 95.19 290 GLU A C 1
ATOM 2308 O O . GLU A 1 290 ? -18.955 8.208 3.738 1.00 95.19 290 GLU A O 1
ATOM 2313 N N . SER A 1 291 ? -17.247 9.044 2.547 1.00 89.25 291 SER A N 1
ATOM 2314 C CA . SER A 1 291 ? -16.795 9.976 3.581 1.00 89.25 291 SER A CA 1
ATOM 2315 C C . SER A 1 291 ? -16.590 11.384 3.042 1.00 89.25 291 SER A C 1
ATOM 2317 O O . SER A 1 291 ? -16.342 11.592 1.848 1.00 89.25 291 SER A O 1
ATOM 2319 N N . ASP A 1 292 ? -16.666 12.364 3.935 1.00 81.81 292 ASP A N 1
ATOM 2320 C CA . ASP A 1 292 ? -16.247 13.739 3.661 1.00 81.81 292 ASP A CA 1
ATOM 2321 C C . ASP A 1 292 ? -14.711 13.872 3.551 1.00 81.81 292 ASP A C 1
ATOM 2323 O O . ASP A 1 292 ? -14.213 14.848 2.981 1.00 81.81 292 ASP A O 1
ATOM 2327 N N . ASN A 1 293 ? -13.943 12.899 4.057 1.00 74.88 293 ASN A N 1
ATOM 2328 C CA . ASN A 1 293 ? -12.479 12.917 4.027 1.00 74.88 293 ASN A CA 1
ATOM 2329 C C . ASN A 1 293 ? -11.928 12.692 2.609 1.00 74.88 293 ASN A C 1
ATOM 2331 O O . ASN A 1 293 ? -12.414 11.824 1.891 1.00 74.88 293 ASN A O 1
ATOM 2335 N N . PRO A 1 294 ? -10.868 13.397 2.175 1.00 64.62 294 PRO A N 1
ATOM 2336 C CA . PRO A 1 294 ? -10.392 13.360 0.790 1.00 64.62 294 PRO A CA 1
ATOM 2337 C C . PRO A 1 294 ? -9.514 12.138 0.456 1.00 64.62 294 PRO A C 1
ATOM 2339 O O . PRO A 1 294 ? -8.721 12.218 -0.478 1.00 64.62 294 PRO A O 1
ATOM 2342 N N . ALA A 1 295 ? -9.612 11.029 1.193 1.00 72.75 295 ALA A N 1
ATOM 2343 C CA . ALA A 1 295 ? -8.735 9.862 1.049 1.00 72.75 295 ALA A CA 1
ATOM 2344 C C . ALA A 1 295 ? -9.505 8.529 1.105 1.00 72.75 295 ALA A C 1
ATOM 2346 O O . ALA A 1 295 ? -10.703 8.499 1.395 1.00 72.75 295 ALA A O 1
ATOM 2347 N N . GLY A 1 296 ? -8.815 7.443 0.747 1.00 82.00 296 GLY A N 1
ATOM 2348 C CA . GLY A 1 296 ? -9.282 6.064 0.879 1.00 82.00 296 GLY A CA 1
ATOM 2349 C C . GLY A 1 296 ? -8.546 5.358 2.018 1.00 82.00 296 GLY A C 1
ATOM 2350 O O . GLY A 1 296 ? -7.346 5.572 2.157 1.00 82.00 296 GLY A O 1
ATOM 2351 N N . TYR A 1 297 ? -9.253 4.556 2.818 1.00 87.19 297 TYR A N 1
ATOM 2352 C CA . TYR A 1 297 ? -8.665 3.769 3.909 1.00 87.19 297 TYR A CA 1
ATOM 2353 C C . TYR A 1 297 ? -9.303 2.377 4.010 1.00 87.19 297 TYR A C 1
ATOM 2355 O O . TYR A 1 297 ? -10.535 2.244 4.017 1.00 87.19 297 TYR A O 1
ATOM 2363 N N . GLY A 1 298 ? -8.476 1.340 4.115 1.00 90.25 298 GLY A N 1
ATOM 2364 C CA . GLY A 1 298 ? -8.865 -0.055 4.299 1.00 90.25 298 GLY A CA 1
ATOM 2365 C C . GLY A 1 298 ? -8.941 -0.428 5.774 1.00 90.25 298 GLY A C 1
ATOM 2366 O O . GLY A 1 298 ? -7.928 -0.697 6.410 1.00 90.25 298 GLY A O 1
ATOM 2367 N N . MET A 1 299 ? -10.157 -0.499 6.312 1.00 92.12 299 MET A N 1
ATOM 2368 C CA . MET A 1 299 ? -10.426 -0.826 7.713 1.00 92.12 299 MET A CA 1
ATOM 2369 C C . MET A 1 299 ? -10.860 -2.299 7.868 1.00 92.12 299 MET A C 1
ATOM 2371 O O . MET A 1 299 ? -11.265 -2.950 6.892 1.00 92.12 299 MET A O 1
ATOM 2375 N N . PRO A 1 300 ? -10.856 -2.866 9.091 1.00 93.69 300 PRO A N 1
ATOM 2376 C CA . PRO A 1 300 ? -11.345 -4.220 9.302 1.00 93.69 300 PRO A CA 1
ATOM 2377 C C . PRO A 1 300 ? -12.839 -4.287 8.960 1.00 93.69 300 PRO A C 1
ATOM 2379 O O . PRO A 1 300 ? -13.670 -3.671 9.628 1.00 93.69 300 PRO A O 1
ATOM 2382 N N . SER A 1 301 ? -13.212 -5.070 7.945 1.00 95.44 301 SER A N 1
ATOM 2383 C CA . SER A 1 301 ? -14.592 -5.251 7.457 1.00 95.44 301 SER A CA 1
ATOM 2384 C C . SER A 1 301 ? -15.241 -4.072 6.715 1.00 95.44 301 SER A C 1
ATOM 2386 O O . SER A 1 301 ? -16.455 -4.106 6.482 1.00 95.44 301 SER A O 1
ATOM 2388 N N . PHE A 1 302 ? -14.503 -3.021 6.354 1.00 96.06 302 PHE A N 1
ATOM 2389 C CA . PHE A 1 302 ? -15.024 -1.942 5.506 1.00 96.06 302 PHE A CA 1
ATOM 2390 C C . PHE A 1 302 ? -13.914 -1.071 4.912 1.00 96.06 302 PHE A C 1
ATOM 2392 O O . PHE A 1 302 ? -12.776 -1.117 5.353 1.00 96.06 302 PHE A O 1
ATOM 2399 N N . THR A 1 303 ? -14.245 -0.246 3.926 1.00 95.38 303 THR A N 1
ATOM 2400 C CA . THR A 1 303 ? -13.363 0.819 3.443 1.00 95.38 303 THR A CA 1
ATOM 2401 C C . THR A 1 303 ? -14.080 2.157 3.453 1.00 95.38 303 THR A C 1
ATOM 2403 O O . THR A 1 303 ? -15.267 2.234 3.121 1.00 95.38 303 THR A O 1
ATOM 2406 N N . LEU A 1 304 ? -13.350 3.193 3.854 1.00 93.62 304 LEU A N 1
ATOM 2407 C CA . LEU A 1 304 ? -13.782 4.583 3.833 1.00 93.62 304 LEU A CA 1
ATOM 2408 C C . LEU A 1 304 ? -13.230 5.231 2.562 1.00 93.62 304 LEU A C 1
ATOM 2410 O O . LEU A 1 304 ? -12.030 5.132 2.324 1.00 93.62 304 LEU A O 1
ATOM 2414 N N . ILE A 1 305 ? -14.065 5.873 1.742 1.00 92.81 305 ILE A N 1
ATOM 2415 C CA . ILE A 1 305 ? -13.613 6.563 0.524 1.00 92.81 305 ILE A CA 1
ATOM 2416 C C . ILE A 1 305 ? -14.260 7.934 0.426 1.00 92.81 305 ILE A C 1
ATOM 2418 O O . ILE A 1 305 ? -15.484 8.061 0.447 1.00 92.81 305 ILE A O 1
ATOM 2422 N N . GLY A 1 306 ? -13.428 8.952 0.223 1.00 90.75 306 GLY A N 1
ATOM 2423 C CA . GLY A 1 306 ? -13.881 10.317 0.010 1.00 90.75 306 GLY A CA 1
ATOM 2424 C C . GLY A 1 306 ? -14.878 10.485 -1.127 1.00 90.75 306 GLY A C 1
ATOM 2425 O O . GLY A 1 306 ? -14.669 9.970 -2.225 1.00 90.75 306 GLY A O 1
ATOM 2426 N N . SER A 1 307 ? -15.912 11.292 -0.905 1.00 89.19 307 SER A N 1
ATOM 2427 C CA . SER A 1 307 ? -17.016 11.545 -1.843 1.00 89.19 307 SER A CA 1
ATOM 2428 C C . SER A 1 307 ? -16.531 11.909 -3.255 1.00 89.19 307 SER A C 1
ATOM 2430 O O . SER A 1 307 ? -16.984 11.354 -4.262 1.00 89.19 307 SER A O 1
ATOM 2432 N N . ASN A 1 308 ? -15.536 12.796 -3.357 1.00 85.62 308 ASN A N 1
ATOM 2433 C CA . ASN A 1 308 ? -14.971 13.201 -4.649 1.00 85.62 308 ASN A CA 1
ATOM 2434 C C . ASN A 1 308 ? -14.186 12.074 -5.337 1.00 85.62 308 ASN A C 1
ATOM 2436 O O . ASN A 1 308 ? -14.190 11.979 -6.564 1.00 85.62 308 ASN A O 1
ATOM 2440 N N . ILE A 1 309 ? -13.523 11.220 -4.555 1.00 85.56 309 ILE A N 1
ATOM 2441 C CA . ILE A 1 309 ? -12.725 10.095 -5.049 1.00 85.56 309 ILE A CA 1
ATOM 2442 C C . ILE A 1 309 ? -13.640 8.959 -5.496 1.00 85.56 309 ILE A C 1
ATOM 2444 O O . ILE A 1 309 ? -13.446 8.409 -6.577 1.00 85.56 309 ILE A O 1
ATOM 2448 N N . LEU A 1 310 ? -14.679 8.657 -4.720 1.00 89.31 310 LEU A N 1
ATOM 2449 C CA . LEU A 1 310 ? -15.624 7.569 -4.963 1.00 89.31 310 LEU A CA 1
ATOM 2450 C C . LEU A 1 310 ? -16.257 7.617 -6.364 1.00 89.31 310 LEU A C 1
ATOM 2452 O O . LEU A 1 310 ? -16.572 6.596 -6.972 1.00 89.31 310 LEU A O 1
ATOM 2456 N N . ARG A 1 311 ? -16.427 8.818 -6.917 1.00 89.88 311 ARG A N 1
ATOM 2457 C CA . ARG A 1 311 ? -17.039 9.021 -8.238 1.00 89.88 311 ARG A CA 1
ATOM 2458 C C . ARG A 1 311 ? -16.037 8.895 -9.397 1.00 89.88 311 ARG A C 1
ATOM 2460 O O . ARG A 1 311 ? -16.446 8.879 -10.560 1.00 89.88 311 ARG A O 1
ATOM 2467 N N . LEU A 1 312 ? -14.735 8.768 -9.126 1.00 86.19 312 LEU A N 1
ATOM 2468 C CA . LEU A 1 312 ? -13.703 8.629 -10.154 1.00 86.19 312 LEU A CA 1
ATOM 2469 C C . LEU A 1 312 ? -13.684 7.196 -10.725 1.00 86.19 312 LEU A C 1
ATOM 2471 O O . LEU A 1 312 ? -13.456 6.235 -9.990 1.00 86.19 312 LEU A O 1
ATOM 2475 N N . PRO A 1 313 ? -13.847 7.004 -12.052 1.00 79.44 313 PRO A N 1
ATOM 2476 C CA . PRO A 1 313 ? -14.008 5.668 -12.634 1.00 79.44 313 PRO A CA 1
ATOM 2477 C C . PRO A 1 313 ? -12.850 4.696 -12.388 1.00 79.44 313 PRO A C 1
ATOM 2479 O O . PRO A 1 313 ? -13.075 3.487 -12.364 1.00 79.44 313 PRO A O 1
ATOM 2482 N N . PHE A 1 314 ? -11.625 5.209 -12.239 1.00 82.81 314 PHE A N 1
ATOM 2483 C CA . PHE A 1 314 ? -10.423 4.389 -12.097 1.00 82.81 314 PHE A CA 1
ATOM 2484 C C . PHE A 1 314 ? -10.271 3.769 -10.703 1.00 82.81 314 PHE A C 1
ATOM 2486 O O . PHE A 1 314 ? -9.614 2.740 -10.594 1.00 82.81 314 PHE A O 1
ATOM 2493 N N . ILE A 1 315 ? -10.923 4.323 -9.671 1.00 87.62 315 ILE A N 1
ATOM 2494 C CA . ILE A 1 315 ? -10.763 3.891 -8.271 1.00 87.62 315 ILE A CA 1
ATOM 2495 C C . ILE A 1 315 ? -11.137 2.427 -8.076 1.00 87.62 315 ILE A C 1
ATOM 2497 O O . ILE A 1 315 ? -10.438 1.699 -7.380 1.00 87.62 315 ILE A O 1
ATOM 2501 N N . LEU A 1 316 ? -12.168 1.958 -8.780 1.00 88.06 316 LEU A N 1
ATOM 2502 C CA . LEU A 1 316 ? -12.590 0.556 -8.757 1.00 88.06 316 LEU A CA 1
ATOM 2503 C C . LEU A 1 316 ? -11.525 -0.426 -9.245 1.00 88.06 316 LEU A C 1
ATOM 2505 O O . LEU A 1 316 ? -11.644 -1.607 -8.944 1.00 88.06 316 LEU A O 1
ATOM 2509 N N . LYS A 1 317 ? -10.534 0.029 -10.020 1.00 86.81 317 LYS A N 1
ATOM 2510 C CA . LYS A 1 317 ? -9.454 -0.792 -10.594 1.00 86.81 317 LYS A CA 1
ATOM 2511 C C . LYS A 1 317 ? -8.061 -0.386 -10.088 1.00 86.81 317 LYS A C 1
ATOM 2513 O O . LYS A 1 317 ? -7.070 -0.876 -10.624 1.00 86.81 317 LYS A O 1
ATOM 2518 N N . SER A 1 318 ? -7.984 0.539 -9.128 1.00 84.88 318 SER A N 1
ATOM 2519 C CA . SER A 1 318 ? -6.736 0.969 -8.489 1.00 84.88 318 SER A CA 1
ATOM 2520 C C . SER A 1 318 ? -6.841 0.841 -6.970 1.00 84.88 318 SER A C 1
ATOM 2522 O O . SER A 1 318 ? -6.603 -0.234 -6.449 1.00 84.88 318 SER A O 1
ATOM 2524 N N . SER A 1 319 ? -7.283 1.878 -6.259 1.00 88.44 319 SER A N 1
ATOM 2525 C CA . SER A 1 319 ? -7.238 1.920 -4.793 1.00 88.44 319 SER A CA 1
ATOM 2526 C C . SER A 1 319 ? -8.277 1.005 -4.144 1.00 88.44 319 SER A C 1
ATOM 2528 O O . SER A 1 319 ? -8.022 0.422 -3.104 1.00 88.44 319 SER A O 1
ATOM 2530 N N . TYR A 1 320 ? -9.447 0.804 -4.756 1.00 94.94 320 TYR A N 1
ATOM 2531 C CA . TYR A 1 320 ? -10.499 -0.012 -4.142 1.00 94.94 320 TYR A CA 1
ATOM 2532 C C . TYR A 1 320 ? -10.098 -1.474 -3.850 1.00 94.94 320 TYR A C 1
ATOM 2534 O O . TYR A 1 320 ? -10.338 -1.933 -2.733 1.00 94.94 320 TYR A O 1
ATOM 2542 N N . PRO A 1 321 ? -9.490 -2.232 -4.789 1.00 95.81 321 PRO A N 1
ATOM 2543 C CA . PRO A 1 321 ? -8.976 -3.561 -4.465 1.00 95.81 321 PRO A CA 1
ATOM 2544 C C . PRO A 1 321 ? -7.859 -3.548 -3.416 1.00 95.81 321 PRO A C 1
ATOM 2546 O O . PRO A 1 321 ? -7.795 -4.498 -2.640 1.00 95.81 321 PRO A O 1
ATOM 2549 N N . HIS A 1 322 ? -7.028 -2.501 -3.366 1.00 96.31 322 HIS A N 1
ATOM 2550 C CA . HIS A 1 322 ? -6.004 -2.321 -2.332 1.00 96.31 322 HIS A CA 1
ATOM 2551 C C . HIS A 1 322 ? -6.647 -2.268 -0.939 1.00 96.31 322 HIS A C 1
ATOM 2553 O O . HIS A 1 322 ? -6.354 -3.107 -0.086 1.00 96.31 322 HIS A O 1
ATOM 2559 N N . GLU A 1 323 ? -7.643 -1.396 -0.757 1.00 95.75 323 GLU A N 1
ATOM 2560 C CA . GLU A 1 323 ? -8.343 -1.266 0.527 1.00 95.75 323 GLU A CA 1
ATOM 2561 C C . GLU A 1 323 ? -9.107 -2.536 0.929 1.00 95.75 323 GLU A C 1
ATOM 2563 O O . GLU A 1 323 ? -9.180 -2.895 2.106 1.00 95.75 323 GLU A O 1
ATOM 2568 N N . ILE A 1 324 ? -9.679 -3.263 -0.040 1.00 97.69 324 ILE A N 1
ATOM 2569 C CA . ILE A 1 324 ? -10.311 -4.561 0.236 1.00 97.69 324 ILE A CA 1
ATOM 2570 C C . ILE A 1 324 ? -9.262 -5.574 0.698 1.00 97.69 324 ILE A C 1
ATOM 2572 O O . ILE A 1 324 ? -9.506 -6.310 1.658 1.00 97.69 324 ILE A O 1
ATOM 2576 N N . LEU A 1 325 ? -8.107 -5.630 0.034 1.00 97.56 325 LEU A N 1
ATOM 2577 C CA . LEU A 1 325 ? -7.065 -6.604 0.335 1.00 97.56 325 LEU A CA 1
ATOM 2578 C C . LEU A 1 325 ? -6.484 -6.426 1.746 1.00 97.56 325 LEU A C 1
ATOM 2580 O O . LEU A 1 325 ? -6.120 -7.426 2.374 1.00 97.56 325 LEU A O 1
ATOM 2584 N N . HIS A 1 326 ? -6.532 -5.214 2.308 1.00 97.19 326 HIS A N 1
ATOM 2585 C CA . HIS A 1 326 ? -6.156 -4.988 3.703 1.00 97.19 326 HIS A CA 1
ATOM 2586 C C . HIS A 1 326 ? -6.962 -5.815 4.722 1.00 97.19 326 HIS A C 1
ATOM 2588 O O . HIS A 1 326 ? -6.562 -5.978 5.873 1.00 97.19 326 HIS A O 1
ATOM 2594 N N . ASN A 1 327 ? -8.088 -6.413 4.324 1.00 97.38 327 ASN A N 1
ATOM 2595 C CA . ASN A 1 327 ? -8.826 -7.347 5.178 1.00 97.38 327 ASN A CA 1
ATOM 2596 C C . ASN A 1 327 ? -8.067 -8.663 5.434 1.00 97.38 327 ASN A C 1
ATOM 2598 O O . ASN A 1 327 ? -8.395 -9.367 6.386 1.00 97.38 327 ASN A O 1
ATOM 2602 N N . TRP A 1 328 ? -7.063 -9.000 4.618 1.00 98.12 328 TRP A N 1
ATOM 2603 C CA . TRP A 1 328 ? -6.137 -10.109 4.871 1.00 98.12 328 TRP A CA 1
ATOM 2604 C C . TRP A 1 328 ? -4.843 -9.627 5.530 1.00 98.12 328 TRP A C 1
ATOM 2606 O O . TRP A 1 328 ? -4.391 -10.258 6.484 1.00 98.12 328 TRP A O 1
ATOM 2616 N N . TRP A 1 329 ? -4.281 -8.508 5.064 1.00 97.38 329 TRP A N 1
ATOM 2617 C CA . TRP A 1 329 ? -2.996 -7.960 5.519 1.00 97.38 329 TRP A CA 1
ATOM 2618 C C . TRP A 1 329 ? -3.176 -6.569 6.121 1.00 97.38 329 TRP A C 1
ATOM 2620 O O . TRP A 1 329 ? -3.695 -5.688 5.454 1.00 97.38 329 TRP A O 1
ATOM 2630 N N . GLY A 1 330 ? -2.751 -6.339 7.358 1.00 94.31 330 GLY A N 1
ATOM 2631 C CA . GLY A 1 330 ? -3.079 -5.095 8.061 1.00 94.31 330 GLY A CA 1
ATOM 2632 C C . GLY A 1 330 ? -4.220 -5.335 9.034 1.00 94.31 330 GLY A C 1
ATOM 2633 O O . GLY A 1 330 ? -4.003 -5.238 10.226 1.00 94.31 330 GLY A O 1
ATOM 2634 N N . ASN A 1 331 ? -5.388 -5.783 8.555 1.00 94.69 331 ASN A N 1
ATOM 2635 C CA . ASN A 1 331 ? -6.546 -6.028 9.427 1.00 94.69 331 ASN A CA 1
ATOM 2636 C C . ASN A 1 331 ? -6.783 -7.521 9.744 1.00 94.69 331 ASN A C 1
ATOM 2638 O O . ASN A 1 331 ? -7.340 -7.866 10.787 1.00 94.69 331 ASN A O 1
ATOM 2642 N N . GLY A 1 332 ? -6.397 -8.431 8.844 1.00 95.31 332 GLY A N 1
ATOM 2643 C CA . GLY A 1 332 ? -6.560 -9.882 9.038 1.00 95.31 332 GLY A CA 1
ATOM 2644 C C . GLY A 1 332 ? -5.368 -10.545 9.731 1.00 95.31 332 GLY A C 1
ATOM 2645 O O . GLY A 1 332 ? -5.537 -11.502 10.485 1.00 95.31 332 GLY A O 1
ATOM 2646 N N . VAL A 1 333 ? -4.175 -10.018 9.478 1.00 97.06 333 VAL A N 1
ATOM 2647 C CA . VAL A 1 333 ? -2.915 -10.308 10.161 1.00 97.06 333 VAL A CA 1
ATOM 2648 C C . VAL A 1 333 ? -2.278 -8.958 10.448 1.00 97.06 333 VAL A C 1
ATOM 2650 O O . VAL A 1 333 ? -2.019 -8.202 9.509 1.00 97.06 333 VAL A O 1
ATOM 2653 N N . PHE A 1 334 ? -2.060 -8.666 11.725 1.00 94.94 334 PHE A N 1
ATOM 2654 C CA . PHE A 1 334 ? -1.658 -7.340 12.180 1.00 94.94 334 PHE A CA 1
ATOM 2655 C C . PHE A 1 334 ? -0.136 -7.184 12.054 1.00 94.94 334 PHE A C 1
ATOM 2657 O O . PHE A 1 334 ? 0.600 -8.049 12.541 1.00 94.94 334 PHE A O 1
ATOM 2664 N N . PRO A 1 335 ? 0.389 -6.127 11.419 1.00 94.31 335 PRO A N 1
ATOM 2665 C CA . PRO A 1 335 ? 1.801 -5.796 11.516 1.00 94.31 335 PRO A CA 1
ATOM 2666 C C . PRO A 1 335 ? 2.167 -5.528 12.975 1.00 94.31 335 PRO A C 1
ATOM 2668 O O . PRO A 1 335 ? 1.523 -4.744 13.664 1.00 94.31 335 PRO A O 1
ATOM 2671 N N . HIS A 1 336 ? 3.198 -6.194 13.481 1.00 92.44 336 HIS A N 1
ATOM 2672 C CA . HIS A 1 336 ? 3.653 -5.946 14.844 1.00 92.44 336 HIS A CA 1
ATOM 2673 C C . HIS A 1 336 ? 4.223 -4.511 14.959 1.00 92.44 336 HIS A C 1
ATOM 2675 O O . HIS A 1 336 ? 5.133 -4.197 14.193 1.00 92.44 336 HIS A O 1
ATOM 2681 N N . PRO A 1 337 ? 3.824 -3.681 15.949 1.00 87.88 337 PRO A N 1
ATOM 2682 C CA . PRO A 1 337 ? 4.233 -2.265 16.031 1.00 87.88 337 PRO A CA 1
ATOM 2683 C C . PRO A 1 337 ? 5.748 -2.023 16.104 1.00 87.88 337 PRO A C 1
ATOM 2685 O O . PRO A 1 337 ? 6.266 -1.036 15.608 1.00 87.88 337 PRO A O 1
ATOM 2688 N N . ASN A 1 338 ? 6.488 -2.954 16.711 1.00 88.31 338 ASN A N 1
ATOM 2689 C CA . ASN A 1 338 ? 7.959 -2.931 16.755 1.00 88.31 338 ASN A CA 1
ATOM 2690 C C . ASN A 1 338 ? 8.637 -3.620 15.546 1.00 88.31 338 ASN A C 1
ATOM 2692 O O . ASN A 1 338 ? 9.742 -4.147 15.683 1.00 88.31 338 ASN A O 1
ATOM 2696 N N . SER A 1 339 ? 7.961 -3.724 14.404 1.00 91.12 339 SER A N 1
ATOM 2697 C CA . SER A 1 339 ? 8.482 -4.301 13.157 1.00 91.12 339 SER A CA 1
ATOM 2698 C C . SER A 1 339 ? 8.087 -3.412 11.981 1.00 91.12 339 SER A C 1
ATOM 2700 O O . SER A 1 339 ? 7.292 -2.489 12.139 1.00 91.12 339 SER A O 1
ATOM 2702 N N . ALA A 1 340 ? 8.639 -3.683 10.801 1.00 92.62 340 ALA A N 1
ATOM 2703 C CA . ALA A 1 340 ? 8.217 -2.992 9.595 1.00 92.62 340 ALA A CA 1
ATOM 2704 C C . ALA A 1 340 ? 6.734 -3.248 9.317 1.00 92.62 340 ALA A C 1
ATOM 2706 O O . ALA A 1 340 ? 6.273 -4.391 9.422 1.00 92.62 340 ALA A O 1
ATOM 2707 N N . ASN A 1 341 ? 6.017 -2.228 8.856 1.00 94.69 341 ASN A N 1
ATOM 2708 C CA . ASN A 1 341 ? 4.693 -2.405 8.287 1.00 94.69 341 ASN A CA 1
ATOM 2709 C C . ASN A 1 341 ? 4.806 -3.068 6.912 1.00 94.69 341 ASN A C 1
ATOM 2711 O O . ASN A 1 341 ? 4.796 -2.437 5.856 1.00 94.69 341 ASN A O 1
ATOM 2715 N N . TRP A 1 342 ? 4.935 -4.388 6.945 1.00 96.31 342 TRP A N 1
ATOM 2716 C CA . TRP A 1 342 ? 5.070 -5.212 5.755 1.00 96.31 342 TRP A CA 1
ATOM 2717 C C . TRP A 1 342 ? 3.771 -5.322 4.950 1.00 96.31 342 TRP A C 1
ATOM 2719 O O . TRP A 1 342 ? 3.790 -5.770 3.800 1.00 96.31 342 TRP A O 1
ATOM 2729 N N . SER A 1 343 ? 2.639 -4.942 5.553 1.00 96.25 343 SER A N 1
ATOM 2730 C CA . SER A 1 343 ? 1.324 -5.103 4.942 1.00 96.25 343 SER A CA 1
ATOM 2731 C C . SER A 1 343 ? 1.107 -4.154 3.767 1.00 96.25 343 SER A C 1
ATOM 2733 O O . SER A 1 343 ? 0.532 -4.586 2.773 1.00 96.25 343 SER A O 1
ATOM 2735 N N . GLU A 1 344 ? 1.647 -2.934 3.813 1.00 94.62 344 GLU A N 1
ATOM 2736 C CA . GLU A 1 344 ? 1.538 -1.957 2.720 1.00 94.62 344 GLU A CA 1
ATOM 2737 C C . GLU A 1 344 ? 2.228 -2.451 1.448 1.00 94.62 344 GLU A C 1
ATOM 2739 O O . GLU A 1 344 ? 1.614 -2.564 0.386 1.00 94.62 344 GLU A O 1
ATOM 2744 N N . GLY A 1 345 ? 3.503 -2.837 1.548 1.00 96.06 345 GLY A N 1
ATOM 2745 C CA . GLY A 1 345 ? 4.257 -3.347 0.404 1.00 96.06 345 GLY A CA 1
ATOM 2746 C C . GLY A 1 345 ? 3.686 -4.650 -0.158 1.00 96.06 345 GLY A C 1
ATOM 2747 O O . GLY A 1 345 ? 3.643 -4.837 -1.377 1.00 96.06 345 GLY A O 1
ATOM 2748 N N . LEU A 1 346 ? 3.194 -5.544 0.711 1.00 97.69 346 LEU A N 1
ATOM 2749 C CA . LEU A 1 346 ? 2.550 -6.785 0.274 1.00 97.69 346 LEU A CA 1
ATOM 2750 C C . LEU A 1 346 ? 1.203 -6.521 -0.415 1.00 97.69 346 LEU A C 1
ATOM 2752 O O . LEU A 1 346 ? 0.908 -7.138 -1.440 1.00 97.69 346 LEU A O 1
ATOM 2756 N N . THR A 1 347 ? 0.405 -5.596 0.116 1.00 97.25 347 THR A N 1
ATOM 2757 C CA . THR A 1 347 ? -0.886 -5.200 -0.463 1.00 97.25 347 THR A CA 1
ATOM 2758 C C . THR A 1 347 ? -0.678 -4.507 -1.805 1.00 97.25 347 THR A C 1
ATOM 2760 O O . THR A 1 347 ? -1.290 -4.913 -2.791 1.00 97.25 347 THR A O 1
ATOM 2763 N N . THR A 1 348 ? 0.288 -3.590 -1.897 1.00 96.62 348 THR A N 1
ATOM 2764 C CA . THR A 1 348 ? 0.702 -2.959 -3.163 1.00 96.62 348 THR A CA 1
ATOM 2765 C C . THR A 1 348 ? 1.092 -4.016 -4.197 1.00 96.62 348 THR A C 1
ATOM 2767 O O . THR A 1 348 ? 0.684 -3.953 -5.358 1.00 96.62 348 THR A O 1
ATOM 2770 N N . TYR A 1 349 ? 1.855 -5.039 -3.795 1.00 97.81 349 TYR A N 1
ATOM 2771 C CA . TYR A 1 349 ? 2.265 -6.095 -4.718 1.00 97.81 349 TYR A CA 1
ATOM 2772 C C . TYR A 1 349 ? 1.078 -6.910 -5.249 1.00 97.81 349 TYR A C 1
ATOM 2774 O O . TYR A 1 349 ? 0.986 -7.176 -6.446 1.00 97.81 349 TYR A O 1
ATOM 2782 N N . LEU A 1 350 ? 0.149 -7.293 -4.375 1.00 97.00 350 LEU A N 1
ATOM 2783 C CA . LEU A 1 350 ? -0.943 -8.209 -4.712 1.00 97.00 350 LEU A CA 1
ATOM 2784 C C . LEU A 1 350 ? -2.191 -7.521 -5.296 1.00 97.00 350 LEU A C 1
ATOM 2786 O O . LEU A 1 350 ? -2.932 -8.164 -6.042 1.00 97.00 350 LEU A O 1
ATOM 2790 N N . ALA A 1 351 ? -2.440 -6.250 -4.971 1.00 95.31 351 ALA A N 1
ATOM 2791 C CA . ALA A 1 351 ? -3.602 -5.495 -5.443 1.00 95.31 351 ALA A CA 1
ATOM 2792 C C . ALA A 1 351 ? -3.254 -4.474 -6.531 1.00 95.31 351 ALA A C 1
ATOM 2794 O O . ALA A 1 351 ? -4.010 -4.353 -7.491 1.00 95.31 351 ALA A O 1
ATOM 2795 N N . ASP A 1 352 ? -2.112 -3.790 -6.453 1.00 94.44 352 ASP A N 1
ATOM 2796 C CA . ASP A 1 352 ? -1.797 -2.747 -7.436 1.00 94.44 352 ASP A CA 1
ATOM 2797 C C . ASP A 1 352 ? -0.965 -3.291 -8.590 1.00 94.44 352 ASP A C 1
ATOM 2799 O O . ASP A 1 352 ? -1.269 -3.024 -9.753 1.00 94.44 352 ASP A O 1
ATOM 2803 N N . HIS A 1 353 ? 0.060 -4.092 -8.287 1.00 95.44 353 HIS A N 1
ATOM 2804 C CA . HIS A 1 353 ? 0.950 -4.662 -9.299 1.00 95.44 353 HIS A CA 1
ATOM 2805 C C . HIS A 1 353 ? 0.390 -5.924 -9.953 1.00 95.44 353 HIS A C 1
ATOM 2807 O O . HIS A 1 353 ? 0.299 -5.975 -11.180 1.00 95.44 353 HIS A O 1
ATOM 2813 N N . LEU A 1 354 ? -0.022 -6.929 -9.177 1.00 92.69 354 LEU A N 1
ATOM 2814 C CA . LEU A 1 354 ? -0.465 -8.217 -9.725 1.00 92.69 354 LEU A CA 1
ATOM 2815 C C . LEU A 1 354 ? -1.697 -8.051 -10.626 1.00 92.69 354 LEU A C 1
ATOM 2817 O O . LEU A 1 354 ? -1.770 -8.658 -11.694 1.00 92.69 354 LEU A O 1
ATOM 2821 N N . LEU A 1 355 ? -2.621 -7.144 -10.284 1.00 92.00 355 LEU A N 1
ATOM 2822 C CA . LEU A 1 355 ? -3.772 -6.828 -11.142 1.00 92.00 355 LEU A CA 1
ATOM 2823 C C . LEU A 1 355 ? -3.381 -6.226 -12.504 1.00 92.00 355 LEU A C 1
ATOM 2825 O O . LEU A 1 355 ? -4.205 -6.206 -13.418 1.00 92.00 355 LEU A O 1
ATOM 2829 N N . LYS A 1 356 ? -2.132 -5.777 -12.677 1.00 92.19 356 LYS A N 1
ATOM 2830 C CA . LYS A 1 356 ? -1.578 -5.306 -13.955 1.00 92.19 356 LYS A CA 1
ATOM 2831 C C . LYS A 1 356 ? -0.953 -6.409 -14.793 1.00 92.19 356 LYS A C 1
ATOM 2833 O O . LYS A 1 356 ? -0.670 -6.165 -15.966 1.00 92.19 356 LYS A O 1
ATOM 2838 N N . GLU A 1 357 ? -0.764 -7.613 -14.255 1.00 92.19 357 GLU A N 1
ATOM 2839 C CA . GLU A 1 357 ? -0.234 -8.738 -15.029 1.00 92.19 357 GLU A CA 1
ATOM 2840 C C . GLU A 1 357 ? -1.181 -9.153 -16.166 1.00 92.19 357 GLU A C 1
ATOM 2842 O O . GLU A 1 357 ? -0.714 -9.204 -17.305 1.00 92.19 357 GLU A O 1
ATOM 2847 N N . PRO A 1 358 ? -2.503 -9.346 -15.947 1.00 89.00 358 PRO A N 1
ATOM 2848 C CA . PRO A 1 358 ? -3.424 -9.671 -17.040 1.00 89.00 358 PRO A CA 1
ATOM 2849 C C . PRO A 1 358 ? -3.569 -8.544 -18.075 1.00 89.00 358 PRO A C 1
ATOM 2851 O O . PRO A 1 358 ? -3.925 -8.807 -19.220 1.00 89.00 358 PRO A O 1
ATOM 2854 N N . GLU A 1 359 ? -3.292 -7.295 -17.683 1.00 88.00 359 GLU A N 1
ATOM 2855 C CA . GLU A 1 359 ? -3.302 -6.119 -18.567 1.00 88.00 359 GLU A CA 1
ATOM 2856 C C . GLU A 1 359 ? -1.998 -5.979 -19.382 1.00 88.00 359 GLU A C 1
ATOM 2858 O O . GLU A 1 359 ? -1.913 -5.116 -20.254 1.00 88.00 359 GLU A O 1
ATOM 2863 N N . GLY A 1 360 ? -0.967 -6.790 -19.101 1.00 88.69 360 GLY A N 1
ATOM 2864 C CA . GLY A 1 360 ? 0.363 -6.652 -19.706 1.00 88.69 360 GLY A CA 1
ATOM 2865 C C . GLY A 1 360 ? 1.142 -5.420 -19.224 1.00 88.69 360 GLY A C 1
ATOM 2866 O O . GLY A 1 360 ? 2.116 -5.022 -19.855 1.00 88.69 360 GLY A O 1
ATOM 2867 N N . LEU A 1 361 ? 0.725 -4.806 -18.110 1.00 89.81 361 LEU A N 1
ATOM 2868 C CA . LEU A 1 361 ? 1.279 -3.552 -17.583 1.00 89.81 361 LEU A CA 1
ATOM 2869 C C . LEU A 1 361 ? 2.173 -3.745 -16.345 1.00 89.81 361 LEU A C 1
ATOM 2871 O O . LEU A 1 361 ? 2.713 -2.775 -15.820 1.00 89.81 361 LEU A O 1
ATOM 2875 N N . ALA A 1 362 ? 2.369 -4.981 -15.878 1.00 92.62 362 ALA A N 1
ATOM 2876 C CA . ALA A 1 362 ? 3.128 -5.281 -14.660 1.00 92.62 362 ALA A CA 1
ATOM 2877 C C . ALA A 1 362 ? 4.610 -4.863 -14.715 1.00 92.62 362 ALA A C 1
ATOM 2879 O O . ALA A 1 362 ? 5.137 -4.344 -13.733 1.00 92.62 362 ALA A O 1
ATOM 2880 N N . GLN A 1 363 ? 5.282 -5.040 -15.857 1.00 92.44 363 GLN A N 1
ATOM 2881 C CA . GLN A 1 363 ? 6.657 -4.553 -16.051 1.00 92.44 363 GLN A CA 1
ATOM 2882 C C . GLN A 1 363 ? 6.728 -3.022 -15.996 1.00 92.44 363 GLN A C 1
ATOM 2884 O O . GLN A 1 363 ? 7.690 -2.444 -15.484 1.00 92.44 363 GLN A O 1
ATOM 2889 N N . GLU A 1 364 ? 5.724 -2.352 -16.559 1.00 88.81 364 GLU A N 1
ATOM 2890 C CA . GLU A 1 364 ? 5.643 -0.895 -16.539 1.00 88.81 364 GLU A CA 1
ATOM 2891 C C . GLU A 1 364 ? 5.391 -0.367 -15.132 1.00 88.81 364 GLU A C 1
ATOM 2893 O O . GLU A 1 364 ? 6.025 0.599 -14.719 1.00 88.81 364 GLU A O 1
ATOM 2898 N N . TYR A 1 365 ? 4.560 -1.064 -14.361 1.00 93.31 365 TYR A N 1
ATOM 2899 C CA . TYR A 1 365 ? 4.353 -0.766 -12.952 1.00 93.31 365 TYR A CA 1
ATOM 2900 C C . TYR A 1 365 ? 5.659 -0.865 -12.149 1.00 93.31 365 TYR A C 1
ATOM 2902 O O . TYR A 1 365 ? 6.037 0.092 -11.480 1.00 93.31 365 TYR A O 1
ATOM 2910 N N . ARG A 1 366 ? 6.403 -1.979 -12.262 1.00 95.69 366 ARG A N 1
ATOM 2911 C CA . ARG A 1 366 ? 7.677 -2.161 -11.532 1.00 95.69 366 ARG A CA 1
ATOM 2912 C C . ARG A 1 366 ? 8.691 -1.069 -11.842 1.00 95.69 366 ARG A C 1
ATOM 2914 O O . ARG A 1 366 ? 9.335 -0.545 -10.944 1.00 95.69 366 ARG A O 1
ATOM 2921 N N . PHE A 1 367 ? 8.807 -0.688 -13.108 1.00 92.75 367 PHE A N 1
ATOM 2922 C CA . PHE A 1 367 ? 9.710 0.389 -13.499 1.00 92.75 367 PHE A CA 1
ATOM 2923 C C . PHE A 1 367 ? 9.286 1.756 -12.979 1.00 92.75 367 PHE A C 1
ATOM 2925 O O . PHE A 1 367 ? 10.145 2.535 -12.583 1.00 92.75 367 PHE A O 1
ATOM 2932 N N . GLN A 1 368 ? 7.981 2.039 -12.937 1.00 89.06 368 GLN A N 1
ATOM 2933 C CA . GLN A 1 368 ? 7.477 3.257 -12.305 1.00 89.06 368 GLN A CA 1
ATOM 2934 C C . GLN A 1 368 ? 7.846 3.301 -10.816 1.00 89.06 368 GLN A C 1
ATOM 2936 O O . GLN A 1 368 ? 8.198 4.371 -10.327 1.00 89.06 368 GLN A O 1
ATOM 2941 N N . GLU A 1 369 ? 7.854 2.164 -10.113 1.00 93.56 369 GLU A N 1
ATOM 2942 C CA . GLU A 1 369 ? 8.345 2.101 -8.728 1.00 93.56 369 GLU A CA 1
ATOM 2943 C C . GLU A 1 369 ? 9.855 2.370 -8.622 1.00 93.56 369 GLU A C 1
ATOM 2945 O O . GLU A 1 369 ? 10.271 3.120 -7.738 1.00 93.56 369 GLU A O 1
ATOM 2950 N N . LEU A 1 370 ? 10.676 1.860 -9.552 1.00 94.50 370 LEU A N 1
ATOM 2951 C CA . LEU A 1 370 ? 12.107 2.207 -9.600 1.00 94.50 370 LEU A CA 1
ATOM 2952 C C . LEU A 1 370 ? 12.316 3.708 -9.856 1.00 94.50 370 LEU A C 1
ATOM 2954 O O . LEU A 1 370 ? 13.082 4.356 -9.148 1.00 94.50 370 LEU A O 1
ATOM 2958 N N . MET A 1 371 ? 11.570 4.291 -10.802 1.00 87.38 371 MET A N 1
ATOM 2959 C CA . MET A 1 371 ? 11.624 5.731 -11.083 1.00 87.38 371 MET A CA 1
ATOM 2960 C C . MET A 1 371 ? 11.228 6.582 -9.873 1.00 87.38 371 MET A C 1
ATOM 2962 O O . MET A 1 371 ? 11.851 7.615 -9.629 1.00 87.38 371 MET A O 1
ATOM 2966 N N . LYS A 1 372 ? 10.193 6.182 -9.119 1.00 85.12 372 LYS A N 1
ATOM 2967 C CA . LYS A 1 372 ? 9.797 6.874 -7.881 1.00 85.12 372 LYS A CA 1
ATOM 2968 C C . LYS A 1 372 ? 10.927 6.837 -6.856 1.00 85.12 372 LYS A C 1
ATOM 2970 O O . LYS A 1 372 ? 11.235 7.870 -6.273 1.00 85.12 372 LYS A O 1
ATOM 2975 N N . TYR A 1 373 ? 11.567 5.683 -6.679 1.00 91.81 373 TYR A N 1
ATOM 2976 C CA . TYR A 1 373 ? 12.717 5.557 -5.786 1.00 91.81 373 TYR A CA 1
ATOM 2977 C C . TYR A 1 373 ? 13.865 6.486 -6.196 1.00 91.81 373 TYR A C 1
ATOM 2979 O O . TYR A 1 373 ? 14.358 7.245 -5.368 1.00 91.81 373 TYR A O 1
ATOM 2987 N N . ASP A 1 374 ? 14.223 6.514 -7.481 1.00 87.31 374 ASP A N 1
ATOM 2988 C CA . ASP A 1 374 ? 15.248 7.430 -8.000 1.00 87.31 374 ASP A CA 1
ATOM 2989 C C . ASP A 1 374 ? 14.887 8.910 -7.868 1.00 87.31 374 ASP A C 1
ATOM 2991 O O . ASP A 1 374 ? 15.771 9.745 -7.696 1.00 87.31 374 ASP A O 1
ATOM 2995 N N . SER A 1 375 ? 13.597 9.241 -7.933 1.00 78.75 375 SER A N 1
ATOM 2996 C CA . SER A 1 375 ? 13.132 10.630 -7.876 1.00 78.75 375 SER A CA 1
ATOM 2997 C C . SER A 1 375 ? 13.031 11.176 -6.453 1.00 78.75 375 SER A C 1
ATOM 2999 O O . SER A 1 375 ? 13.214 12.375 -6.257 1.00 78.75 375 SER A O 1
ATOM 3001 N N . TYR A 1 376 ? 12.694 10.329 -5.476 1.00 81.25 376 TYR A N 1
ATOM 3002 C CA . TYR A 1 376 ? 12.340 10.779 -4.126 1.00 81.25 376 TYR A CA 1
ATOM 3003 C C . TYR A 1 376 ? 13.331 10.349 -3.041 1.00 81.25 376 TYR A C 1
ATOM 3005 O O . TYR A 1 376 ? 13.386 11.000 -2.000 1.00 81.25 376 TYR A O 1
ATOM 3013 N N . VAL A 1 377 ? 14.127 9.299 -3.266 1.00 88.12 377 VAL A N 1
ATOM 3014 C CA . VAL A 1 377 ? 15.040 8.746 -2.254 1.00 88.12 377 VAL A CA 1
ATOM 3015 C C . VAL A 1 377 ? 16.486 9.130 -2.559 1.00 88.12 377 VAL A C 1
ATOM 3017 O O . VAL A 1 377 ? 17.018 8.775 -3.615 1.00 88.12 377 VAL A O 1
ATOM 3020 N N . ASN A 1 378 ? 17.146 9.789 -1.611 1.00 87.44 378 ASN A N 1
ATOM 3021 C CA . ASN A 1 378 ? 18.549 10.211 -1.648 1.00 87.44 378 ASN A CA 1
ATOM 3022 C C . ASN A 1 378 ? 19.262 9.856 -0.326 1.00 87.44 378 ASN A C 1
ATOM 3024 O O . ASN A 1 378 ? 18.633 9.354 0.601 1.00 87.44 378 ASN A O 1
ATOM 3028 N N . ASP A 1 379 ? 20.570 10.111 -0.239 1.00 87.69 379 ASP A N 1
ATOM 3029 C CA . ASP A 1 379 ? 21.388 9.706 0.916 1.00 87.69 379 ASP A CA 1
ATOM 3030 C C . ASP A 1 379 ? 20.947 10.341 2.256 1.00 87.69 379 ASP A C 1
ATOM 3032 O O . ASP A 1 379 ? 21.245 9.781 3.309 1.00 87.69 379 ASP A O 1
ATOM 3036 N N . ASP A 1 380 ? 20.221 11.467 2.240 1.00 88.94 380 ASP A N 1
ATOM 3037 C CA . ASP A 1 380 ? 19.793 12.175 3.457 1.00 88.94 380 ASP A CA 1
ATOM 3038 C C . ASP A 1 380 ? 18.451 11.671 4.016 1.00 88.94 380 ASP A C 1
ATOM 3040 O O . ASP A 1 380 ? 18.161 11.876 5.197 1.00 88.94 380 ASP A O 1
ATOM 3044 N N . ASN A 1 381 ? 17.613 11.044 3.181 1.00 90.50 381 ASN A N 1
ATOM 3045 C CA . ASN A 1 381 ? 16.252 10.629 3.549 1.00 90.50 381 ASN A CA 1
ATOM 3046 C C . ASN A 1 381 ? 15.991 9.117 3.428 1.00 90.50 381 ASN A C 1
ATOM 3048 O O . ASN A 1 381 ? 14.891 8.649 3.723 1.00 90.50 381 ASN A O 1
ATOM 3052 N N . GLU A 1 382 ? 16.984 8.347 2.989 1.00 93.50 382 GLU A N 1
ATOM 3053 C CA . GLU A 1 382 ? 16.884 6.901 2.838 1.00 93.50 382 GLU A CA 1
ATOM 3054 C C . GLU A 1 382 ? 16.930 6.164 4.186 1.00 93.50 382 GLU A C 1
ATOM 3056 O O . GLU A 1 382 ? 17.711 6.495 5.076 1.00 93.50 382 GLU A O 1
ATOM 3061 N N . PHE A 1 383 ? 16.122 5.109 4.321 1.00 94.94 383 PHE A N 1
ATOM 3062 C CA . PHE A 1 383 ? 16.079 4.245 5.504 1.00 94.94 383 PHE A CA 1
ATOM 3063 C C . PHE A 1 383 ? 15.807 2.777 5.112 1.00 94.94 383 PHE A C 1
ATOM 3065 O O . PHE A 1 383 ? 15.281 2.506 4.023 1.00 94.94 383 PHE A O 1
ATOM 3072 N N . PRO A 1 384 ? 16.203 1.789 5.940 1.00 96.06 384 PRO A N 1
ATOM 3073 C CA . PRO A 1 384 ? 15.974 0.376 5.642 1.00 96.06 384 PRO A CA 1
ATOM 3074 C C . PRO A 1 384 ? 14.490 0.007 5.783 1.00 96.06 384 PRO A C 1
ATOM 3076 O O . PRO A 1 384 ? 13.778 0.570 6.612 1.00 96.06 384 PRO A O 1
ATOM 3079 N N . LEU A 1 385 ? 14.006 -0.994 5.030 1.00 96.31 385 LEU A N 1
ATOM 3080 C CA . LEU A 1 385 ? 12.595 -1.412 5.117 1.00 96.31 385 LEU A CA 1
ATOM 3081 C C . LEU A 1 385 ? 12.191 -1.825 6.536 1.00 96.31 385 LEU A C 1
ATOM 3083 O O . LEU A 1 385 ? 11.033 -1.655 6.892 1.00 96.31 385 LEU A O 1
ATOM 3087 N N . SER A 1 386 ? 13.121 -2.350 7.342 1.00 95.56 386 SER A N 1
ATOM 3088 C CA . SER A 1 386 ? 12.877 -2.718 8.743 1.00 95.56 386 SER A CA 1
ATOM 3089 C C . SER A 1 386 ? 12.384 -1.562 9.616 1.00 95.56 386 SER A C 1
ATOM 3091 O O . SER A 1 386 ? 11.774 -1.812 10.651 1.00 95.56 386 SER A O 1
ATOM 3093 N N . GLU A 1 387 ? 12.649 -0.319 9.213 1.00 94.75 387 GLU A N 1
ATOM 3094 C CA . GLU A 1 387 ? 12.237 0.894 9.927 1.00 94.75 387 GLU A CA 1
ATOM 3095 C C . GLU A 1 387 ? 10.935 1.495 9.377 1.00 94.75 387 GLU A C 1
ATOM 3097 O O . GLU A 1 387 ? 10.380 2.414 9.976 1.00 94.75 387 GLU A O 1
ATOM 3102 N N . PHE A 1 388 ? 10.403 0.972 8.268 1.00 94.75 388 PHE A N 1
ATOM 3103 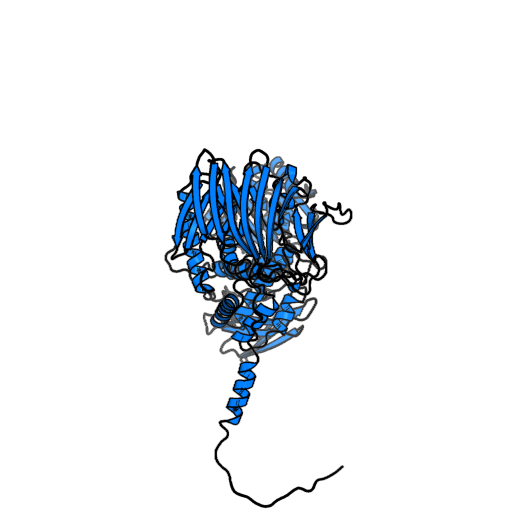C CA . PHE A 1 388 ? 9.167 1.479 7.680 1.00 94.75 388 PHE A CA 1
ATOM 3104 C C . PHE A 1 388 ? 7.966 1.217 8.597 1.00 94.75 388 PHE A C 1
ATOM 3106 O O . PHE A 1 388 ? 7.613 0.068 8.836 1.00 94.75 388 PHE A O 1
ATOM 3113 N N . GLN A 1 389 ? 7.308 2.274 9.072 1.00 87.94 389 GLN A N 1
ATOM 3114 C CA . GLN A 1 389 ? 6.090 2.176 9.889 1.00 87.94 389 GLN A CA 1
ATOM 3115 C C . GLN A 1 389 ? 4.855 2.564 9.078 1.00 87.94 389 GLN A C 1
ATOM 3117 O O . GLN A 1 389 ? 3.948 1.772 8.853 1.00 87.94 389 GLN A O 1
ATOM 3122 N N . PHE A 1 390 ? 4.838 3.801 8.609 1.00 79.12 390 PHE A N 1
ATOM 3123 C CA . PHE A 1 390 ? 3.835 4.369 7.724 1.00 79.12 390 PHE A CA 1
ATOM 3124 C C . PHE A 1 390 ? 4.351 5.758 7.338 1.00 79.12 390 PHE A C 1
ATOM 3126 O O . PHE A 1 390 ? 5.047 6.391 8.133 1.00 79.12 390 PHE A O 1
ATOM 3133 N N . GLY A 1 391 ? 4.050 6.261 6.143 1.00 68.00 391 GLY A N 1
ATOM 3134 C CA . GLY A 1 391 ? 4.527 7.589 5.766 1.00 68.00 391 GLY A CA 1
ATOM 3135 C C . GLY A 1 391 ? 3.830 8.155 4.544 1.00 68.00 391 GLY A C 1
ATOM 3136 O O . GLY A 1 391 ? 3.812 7.535 3.484 1.00 68.00 391 GLY A O 1
ATOM 3137 N N . GLY A 1 392 ? 3.285 9.364 4.694 1.00 69.12 392 GLY A N 1
ATOM 3138 C CA . GLY A 1 392 ? 2.724 10.143 3.587 1.00 69.12 392 GLY A CA 1
ATOM 3139 C C . GLY A 1 392 ? 3.785 10.823 2.716 1.00 69.12 392 GLY A C 1
ATOM 3140 O O . GLY A 1 392 ? 3.456 11.315 1.639 1.00 69.12 392 GLY A O 1
ATOM 3141 N N . ALA A 1 393 ? 5.043 10.857 3.164 1.00 79.75 393 ALA A N 1
ATOM 3142 C CA . ALA A 1 393 ? 6.132 11.471 2.421 1.00 79.75 393 ALA A CA 1
ATOM 3143 C C . ALA A 1 393 ? 6.523 10.615 1.193 1.00 79.75 393 ALA A C 1
ATOM 3145 O O . ALA A 1 393 ? 6.528 9.381 1.290 1.00 79.75 393 ALA A O 1
ATOM 3146 N N . PRO A 1 394 ? 6.841 11.227 0.036 1.00 79.88 394 PRO A N 1
ATOM 3147 C CA . PRO A 1 394 ? 7.129 10.494 -1.201 1.00 79.88 394 PRO A CA 1
ATOM 3148 C C . PRO A 1 394 ? 8.255 9.453 -1.083 1.00 79.88 394 PRO A C 1
ATOM 3150 O O . PRO A 1 394 ? 8.151 8.368 -1.656 1.00 79.88 394 PRO A O 1
ATOM 3153 N N . GLU A 1 395 ? 9.307 9.748 -0.321 1.00 86.25 395 GLU A N 1
ATOM 3154 C CA . GLU A 1 395 ? 10.423 8.840 -0.050 1.00 86.25 395 GLU A CA 1
ATOM 3155 C C . GLU A 1 395 ? 9.984 7.630 0.779 1.00 86.25 395 GLU A C 1
ATOM 3157 O O . GLU A 1 395 ? 10.315 6.493 0.437 1.00 86.25 395 GLU A O 1
ATOM 3162 N N . SER A 1 396 ? 9.153 7.841 1.808 1.00 91.12 396 SER A N 1
ATOM 3163 C CA . SER A 1 396 ? 8.615 6.747 2.616 1.00 91.12 396 SER A CA 1
ATOM 3164 C C . SER A 1 396 ? 7.706 5.843 1.792 1.00 91.12 396 SER A C 1
ATOM 3166 O O . SER A 1 396 ? 7.744 4.628 1.973 1.00 91.12 396 SER A O 1
ATOM 3168 N N . GLN A 1 397 ? 6.933 6.407 0.858 1.00 89.81 397 GLN A N 1
ATOM 3169 C CA . GLN A 1 397 ? 6.122 5.625 -0.076 1.00 89.81 397 GLN A CA 1
ATOM 3170 C C . GLN A 1 397 ? 6.994 4.812 -1.041 1.00 89.81 397 GLN A C 1
ATOM 3172 O O . GLN A 1 397 ? 6.779 3.612 -1.215 1.00 89.81 397 GLN A O 1
ATOM 3177 N N . ALA A 1 398 ? 8.017 5.433 -1.633 1.00 92.19 398 ALA A N 1
ATOM 3178 C CA . ALA A 1 398 ? 8.931 4.750 -2.545 1.00 92.19 398 ALA A CA 1
ATOM 3179 C C . ALA A 1 398 ? 9.680 3.585 -1.865 1.00 92.19 398 ALA A C 1
ATOM 3181 O O . ALA A 1 398 ? 9.896 2.541 -2.484 1.00 92.19 398 ALA A O 1
ATOM 3182 N N . ILE A 1 399 ? 10.035 3.737 -0.584 1.00 96.06 399 ILE A N 1
ATOM 3183 C CA . ILE A 1 399 ? 10.687 2.697 0.220 1.00 96.06 399 ILE A CA 1
ATOM 3184 C C . ILE A 1 399 ? 9.662 1.645 0.680 1.00 96.06 399 ILE A C 1
ATOM 3186 O O . ILE A 1 399 ? 9.737 0.484 0.278 1.00 96.06 399 ILE A O 1
ATOM 3190 N N . GLY A 1 400 ? 8.679 2.033 1.492 1.00 95.38 400 GLY A N 1
ATOM 3191 C CA . GLY A 1 400 ? 7.756 1.105 2.152 1.00 95.38 400 GLY A CA 1
ATOM 3192 C C . GLY A 1 400 ? 6.820 0.353 1.211 1.00 95.38 400 GLY A C 1
ATOM 3193 O O . GLY A 1 400 ? 6.533 -0.818 1.449 1.00 95.38 400 GLY A O 1
ATOM 3194 N N . TYR A 1 401 ? 6.397 0.990 0.118 1.00 95.62 401 TYR A N 1
ATOM 3195 C CA . TYR A 1 401 ? 5.490 0.397 -0.863 1.00 95.62 401 TYR A CA 1
ATOM 3196 C C . TYR A 1 401 ? 6.298 -0.139 -2.048 1.00 95.62 401 TYR A C 1
ATOM 3198 O O . TYR A 1 401 ? 6.264 -1.336 -2.325 1.00 95.62 401 TYR A O 1
ATOM 3206 N N . GLY A 1 402 ? 7.090 0.716 -2.706 1.00 95.88 402 GLY A N 1
ATOM 3207 C CA . GLY A 1 402 ? 7.820 0.381 -3.937 1.00 95.88 402 GLY A CA 1
ATOM 3208 C C . GLY A 1 402 ? 8.942 -0.652 -3.751 1.00 95.88 402 GLY A C 1
ATOM 3209 O O . GLY A 1 402 ? 8.904 -1.732 -4.352 1.00 95.88 402 GLY A O 1
ATOM 3210 N N . LYS A 1 403 ? 9.939 -0.364 -2.899 1.00 97.81 403 LYS A N 1
ATOM 3211 C CA . LYS A 1 403 ? 11.064 -1.289 -2.631 1.00 97.81 403 LYS A CA 1
ATOM 3212 C C . LYS A 1 403 ? 10.575 -2.609 -2.034 1.00 97.81 403 LYS A C 1
ATOM 3214 O O . LYS A 1 403 ? 11.039 -3.676 -2.440 1.00 97.81 403 LYS A O 1
ATOM 3219 N N . MET A 1 404 ? 9.610 -2.563 -1.117 1.00 98.06 404 MET A N 1
ATOM 3220 C CA . MET A 1 404 ? 9.057 -3.774 -0.508 1.00 98.06 404 MET A CA 1
ATOM 3221 C C . MET A 1 404 ? 8.251 -4.632 -1.496 1.00 98.06 404 MET A C 1
ATOM 3223 O O . MET A 1 404 ? 8.411 -5.854 -1.515 1.00 98.06 404 MET A O 1
ATOM 3227 N N . LEU A 1 405 ? 7.449 -4.016 -2.370 1.00 98.00 405 LEU A N 1
ATOM 3228 C CA . LEU A 1 405 ? 6.788 -4.706 -3.480 1.00 98.00 405 LEU A CA 1
ATOM 3229 C C . LEU A 1 405 ? 7.800 -5.442 -4.357 1.00 98.00 405 LEU A C 1
ATOM 3231 O O . LEU A 1 405 ? 7.616 -6.618 -4.676 1.00 98.00 405 LEU A O 1
ATOM 3235 N N . MET A 1 406 ? 8.893 -4.767 -4.719 1.00 98.62 406 MET A N 1
ATOM 3236 C CA . MET A 1 406 ? 9.938 -5.367 -5.544 1.00 98.62 406 MET A CA 1
ATOM 3237 C C . MET A 1 406 ? 10.665 -6.503 -4.818 1.00 98.62 406 MET A C 1
ATOM 3239 O O . MET A 1 406 ? 10.999 -7.509 -5.445 1.00 98.62 406 MET A O 1
ATOM 3243 N N . MET A 1 407 ? 10.843 -6.412 -3.497 1.00 98.44 407 MET A N 1
ATOM 3244 C CA . MET A 1 407 ? 11.341 -7.525 -2.684 1.00 98.44 407 MET A CA 1
ATOM 3245 C C . MET A 1 407 ? 10.412 -8.747 -2.774 1.00 98.44 407 MET A C 1
ATOM 3247 O O . MET A 1 407 ? 10.891 -9.853 -3.034 1.00 98.44 407 MET A O 1
ATOM 3251 N N . PHE A 1 408 ? 9.093 -8.581 -2.616 1.00 98.56 408 PHE A N 1
ATOM 3252 C CA . PHE A 1 408 ? 8.148 -9.697 -2.769 1.00 98.56 408 PHE A CA 1
ATOM 3253 C C . PHE A 1 408 ? 8.126 -10.256 -4.193 1.00 98.56 408 PHE A C 1
ATOM 3255 O O . PHE A 1 408 ? 8.033 -11.474 -4.373 1.00 98.56 408 PHE A O 1
ATOM 3262 N N . HIS A 1 409 ? 8.276 -9.394 -5.199 1.00 98.25 409 HIS A N 1
ATOM 3263 C CA . HIS A 1 409 ? 8.398 -9.810 -6.590 1.00 98.25 409 HIS A CA 1
ATOM 3264 C C . HIS A 1 409 ? 9.635 -10.686 -6.832 1.00 98.25 409 HIS A C 1
ATOM 3266 O O . HIS A 1 409 ? 9.515 -11.804 -7.340 1.00 98.25 409 HIS A O 1
ATOM 3272 N N . MET A 1 410 ? 10.811 -10.237 -6.384 1.00 98.31 410 MET A N 1
ATOM 3273 C CA . MET A 1 410 ? 12.050 -11.014 -6.472 1.00 98.31 410 MET A CA 1
ATOM 3274 C C . MET A 1 410 ? 11.953 -12.338 -5.700 1.00 98.31 410 MET A C 1
ATOM 3276 O O . MET A 1 410 ? 12.404 -13.376 -6.190 1.00 98.31 410 MET A O 1
ATOM 3280 N N . LEU A 1 411 ? 11.318 -12.337 -4.521 1.00 98.31 411 LEU A N 1
ATOM 3281 C CA . LEU A 1 411 ? 11.101 -13.551 -3.732 1.00 98.31 411 LEU A CA 1
ATOM 3282 C C . LEU A 1 411 ? 10.209 -14.560 -4.471 1.00 98.31 411 LEU A C 1
ATOM 3284 O O . LEU A 1 411 ? 10.553 -15.745 -4.530 1.00 98.31 411 LEU A O 1
ATOM 3288 N N . ARG A 1 412 ? 9.107 -14.096 -5.083 1.00 97.69 412 ARG A N 1
ATOM 3289 C CA . ARG A 1 412 ? 8.241 -14.924 -5.939 1.00 97.69 412 ARG A CA 1
ATOM 3290 C C . ARG A 1 412 ? 9.040 -15.530 -7.088 1.00 97.69 412 ARG A C 1
ATOM 3292 O O . ARG A 1 412 ? 8.992 -16.747 -7.251 1.00 97.69 412 ARG A O 1
ATOM 3299 N N . ASN A 1 413 ? 9.813 -14.729 -7.825 1.00 95.94 413 ASN A N 1
ATOM 3300 C CA . ASN A 1 413 ? 10.630 -15.219 -8.942 1.00 95.94 413 ASN A CA 1
ATOM 3301 C C . ASN A 1 413 ? 11.629 -16.298 -8.486 1.00 95.94 413 ASN A C 1
ATOM 3303 O O . ASN A 1 413 ? 11.807 -17.312 -9.161 1.00 95.94 413 ASN A O 1
ATOM 3307 N N . LYS A 1 414 ? 12.229 -16.131 -7.298 1.00 95.19 414 LYS A N 1
ATOM 3308 C CA . LYS A 1 414 ? 13.198 -17.081 -6.732 1.00 95.19 414 LYS A CA 1
ATOM 3309 C C . LYS A 1 414 ? 12.575 -18.413 -6.303 1.00 95.19 414 LYS A C 1
ATOM 3311 O O . LYS A 1 414 ? 13.213 -19.467 -6.415 1.00 95.19 414 LYS A O 1
ATOM 3316 N N . MET A 1 415 ? 11.355 -18.390 -5.765 1.00 96.25 415 MET A N 1
ATOM 3317 C CA . MET A 1 415 ? 10.714 -19.587 -5.205 1.00 96.25 415 MET A CA 1
ATOM 3318 C C . MET A 1 415 ? 9.688 -20.256 -6.126 1.00 96.25 415 MET A C 1
ATOM 3320 O O . MET A 1 415 ? 9.420 -21.448 -5.947 1.00 96.25 415 MET A O 1
ATOM 3324 N N . GLY A 1 416 ? 9.164 -19.520 -7.104 1.00 95.75 416 GLY A N 1
ATOM 3325 C CA . GLY A 1 416 ? 8.080 -19.925 -7.992 1.00 95.75 416 GLY A CA 1
ATOM 3326 C C . GLY A 1 416 ? 6.684 -19.686 -7.404 1.00 95.75 416 GLY A C 1
ATOM 3327 O O . GLY A 1 416 ? 6.473 -19.731 -6.188 1.00 95.75 416 GLY A O 1
ATOM 3328 N N . ASP A 1 417 ? 5.725 -19.486 -8.305 1.00 95.69 417 ASP A N 1
ATOM 3329 C CA . ASP A 1 417 ? 4.340 -19.080 -8.034 1.00 95.69 417 ASP A CA 1
ATOM 3330 C C . ASP A 1 417 ? 3.612 -19.977 -7.025 1.00 95.69 417 ASP A C 1
ATOM 3332 O O . ASP A 1 417 ? 3.065 -19.485 -6.036 1.00 95.69 417 ASP A O 1
ATOM 3336 N N . ASP A 1 418 ? 3.667 -21.299 -7.215 1.00 95.75 418 ASP A N 1
ATOM 3337 C CA . ASP A 1 418 ? 2.960 -22.260 -6.358 1.00 95.75 418 ASP A CA 1
ATOM 3338 C C . ASP A 1 418 ? 3.405 -22.173 -4.895 1.00 95.75 418 ASP A C 1
ATOM 3340 O O . ASP A 1 418 ? 2.589 -22.192 -3.969 1.00 95.75 418 ASP A O 1
ATOM 3344 N N . LYS A 1 419 ? 4.720 -22.070 -4.674 1.00 97.56 419 LYS A N 1
ATOM 3345 C CA . LYS A 1 419 ? 5.286 -21.976 -3.326 1.00 97.56 419 LYS A CA 1
ATOM 3346 C C . LYS A 1 419 ? 5.008 -20.615 -2.713 1.00 97.56 419 LYS A C 1
ATOM 3348 O O . LYS A 1 419 ? 4.722 -20.559 -1.521 1.00 97.56 419 LYS A O 1
ATOM 3353 N N . PHE A 1 420 ? 5.081 -19.550 -3.509 1.00 98.00 420 PHE A N 1
ATOM 3354 C CA . PHE A 1 420 ? 4.779 -18.197 -3.057 1.00 98.00 420 PHE A CA 1
ATOM 3355 C C . PHE A 1 420 ? 3.336 -18.100 -2.541 1.00 98.00 420 PHE A C 1
ATOM 3357 O O . PHE A 1 420 ? 3.116 -17.718 -1.392 1.00 98.00 420 PHE A O 1
ATOM 3364 N N . LEU A 1 421 ? 2.358 -18.565 -3.327 1.00 97.12 421 LEU A N 1
ATOM 3365 C CA . LEU A 1 421 ? 0.950 -18.594 -2.915 1.00 97.12 421 LEU A CA 1
ATOM 3366 C C . LEU A 1 421 ? 0.708 -19.515 -1.712 1.00 97.12 421 LEU A C 1
ATOM 3368 O O . LEU A 1 421 ? -0.058 -19.172 -0.810 1.00 97.12 421 LEU A O 1
ATOM 3372 N N . LEU A 1 422 ? 1.362 -20.680 -1.664 1.00 97.50 422 LEU A N 1
ATOM 3373 C CA . LEU A 1 422 ? 1.249 -21.586 -0.521 1.00 97.50 422 LEU A CA 1
ATOM 3374 C C . LEU A 1 422 ? 1.806 -20.964 0.769 1.00 97.50 422 LEU A C 1
ATOM 3376 O O . LEU A 1 422 ? 1.209 -21.153 1.830 1.00 97.50 422 LEU A O 1
ATOM 3380 N N . ALA A 1 423 ? 2.911 -20.220 0.690 1.00 98.31 423 ALA A N 1
ATOM 3381 C CA . ALA A 1 423 ? 3.479 -19.500 1.825 1.00 98.31 423 ALA A CA 1
ATOM 3382 C C . ALA A 1 423 ? 2.528 -18.416 2.337 1.00 98.31 423 ALA A C 1
ATOM 3384 O O . ALA A 1 423 ? 2.236 -18.408 3.530 1.00 98.31 423 ALA A O 1
ATOM 3385 N N . LEU A 1 424 ? 1.960 -17.596 1.445 1.00 98.38 424 LEU A N 1
ATOM 3386 C CA . LEU A 1 424 ? 0.967 -16.582 1.815 1.00 98.38 424 LEU A CA 1
ATOM 3387 C C . LEU A 1 424 ? -0.258 -17.197 2.507 1.00 98.38 424 LEU A C 1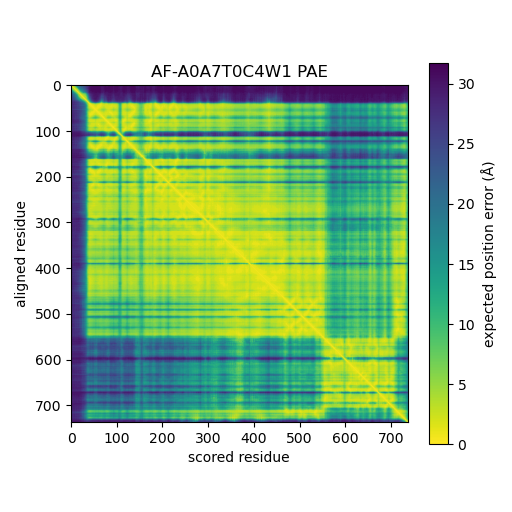
ATOM 3389 O O . LEU A 1 424 ? -0.631 -16.763 3.593 1.00 98.38 424 LEU A O 1
ATOM 3393 N N . ARG A 1 425 ? -0.839 -18.262 1.939 1.00 98.25 425 ARG A N 1
ATOM 3394 C CA . ARG A 1 425 ? -1.983 -18.973 2.545 1.00 98.25 425 ARG A CA 1
ATOM 3395 C C . ARG A 1 425 ? -1.644 -19.567 3.911 1.00 98.25 425 ARG A C 1
ATOM 3397 O O . ARG A 1 425 ? -2.451 -19.514 4.837 1.00 98.25 425 ARG A O 1
ATOM 3404 N N . SER A 1 426 ? -0.456 -20.157 4.034 1.00 97.56 426 SER A N 1
ATOM 3405 C CA . SER A 1 426 ? -0.000 -20.771 5.287 1.00 97.56 426 SER A CA 1
ATOM 3406 C C . SER A 1 426 ? 0.235 -19.715 6.363 1.00 97.56 426 SER A C 1
ATOM 3408 O O . SER A 1 426 ? -0.184 -19.906 7.505 1.00 97.56 426 SER A O 1
ATOM 3410 N N . PHE A 1 427 ? 0.860 -18.598 5.993 1.00 98.38 427 PHE A N 1
ATOM 3411 C CA . PHE A 1 427 ? 1.083 -17.460 6.873 1.00 98.38 427 PHE A CA 1
ATOM 3412 C C . PHE A 1 427 ? -0.244 -16.855 7.338 1.00 98.38 427 PHE A C 1
ATOM 3414 O O . PHE A 1 427 ? -0.486 -16.801 8.542 1.00 98.38 427 PHE A O 1
ATOM 3421 N N . TYR A 1 428 ? -1.147 -16.542 6.401 1.00 98.31 428 TYR A N 1
ATOM 3422 C CA . TYR A 1 428 ? -2.481 -16.021 6.703 1.00 98.31 428 TYR A CA 1
ATOM 3423 C C . TYR A 1 428 ? -3.232 -16.917 7.692 1.00 98.31 428 TYR A C 1
ATOM 3425 O O . TYR A 1 428 ? -3.696 -16.456 8.730 1.00 98.31 428 TYR A O 1
ATOM 3433 N N . LYS A 1 429 ? -3.273 -18.229 7.432 1.00 96.94 429 LYS A N 1
ATOM 3434 C CA . LYS A 1 429 ? -3.934 -19.196 8.317 1.00 96.94 429 LYS A CA 1
ATOM 3435 C C . LYS A 1 429 ? -3.319 -19.253 9.722 1.00 96.94 429 LYS A C 1
ATOM 3437 O O . LYS A 1 429 ? -4.039 -19.496 10.685 1.00 96.94 429 LYS A O 1
ATOM 3442 N N . SER A 1 430 ? -2.003 -19.087 9.839 1.00 96.50 430 SER A N 1
ATOM 3443 C CA . SER A 1 430 ? -1.282 -19.266 11.111 1.00 96.50 430 SER A CA 1
ATOM 3444 C C . SER A 1 430 ? -1.323 -18.013 11.992 1.00 96.50 430 SER A C 1
ATOM 3446 O O . SER A 1 430 ? -1.327 -18.125 13.224 1.00 96.50 430 SER A O 1
ATOM 3448 N N . TYR A 1 431 ? -1.388 -16.839 11.358 1.00 96.06 431 TYR A N 1
ATOM 3449 C CA . TYR A 1 431 ? -1.359 -15.527 12.006 1.00 96.06 431 TYR A CA 1
ATOM 3450 C C . TYR A 1 431 ? -2.694 -14.775 11.950 1.00 96.06 431 TYR A C 1
ATOM 3452 O O . TYR A 1 431 ? -2.745 -13.616 12.347 1.00 96.06 431 TYR A O 1
ATOM 3460 N N . GLN A 1 432 ? -3.784 -15.406 11.497 1.00 95.44 432 GLN A N 1
ATOM 3461 C CA . GLN A 1 432 ? -5.100 -14.765 11.465 1.00 95.44 432 GLN A CA 1
ATOM 3462 C C . GLN A 1 432 ? -5.461 -14.202 12.853 1.00 95.44 432 GLN A C 1
ATOM 3464 O O . GLN A 1 432 ? -5.496 -14.941 13.840 1.00 95.44 432 GLN A O 1
ATOM 3469 N N . PHE A 1 433 ? -5.713 -12.892 12.913 1.00 94.25 433 PHE A N 1
ATOM 3470 C CA . PHE A 1 433 ? -5.953 -12.098 14.123 1.00 94.25 433 PHE A CA 1
ATOM 3471 C C . PHE A 1 433 ? -4.811 -12.118 15.157 1.00 94.25 433 PHE A C 1
ATOM 3473 O O . PHE A 1 433 ? -5.054 -12.006 16.363 1.00 94.25 433 PHE A O 1
ATOM 3480 N N . LYS A 1 434 ? -3.564 -12.271 14.703 1.00 93.56 434 LYS A N 1
ATOM 3481 C CA . LYS A 1 434 ? -2.343 -12.176 15.515 1.00 93.56 434 LYS A CA 1
ATOM 3482 C C . LYS A 1 434 ? -1.422 -11.099 14.942 1.00 93.56 434 LYS A C 1
ATOM 3484 O O . LYS A 1 434 ? -1.462 -10.816 13.745 1.00 93.56 434 LYS A O 1
ATOM 3489 N N . PHE A 1 435 ? -0.573 -10.545 15.803 1.00 93.31 435 PHE A N 1
ATOM 3490 C CA . PHE A 1 435 ? 0.529 -9.693 15.377 1.00 93.31 435 PHE A CA 1
ATOM 3491 C C . PHE A 1 435 ? 1.639 -10.535 14.755 1.00 93.31 435 PHE A C 1
ATOM 3493 O O . PHE A 1 435 ? 2.007 -11.581 15.292 1.00 93.31 435 PHE A O 1
ATOM 3500 N N . ALA A 1 436 ? 2.168 -10.075 13.628 1.00 95.50 436 ALA A N 1
ATOM 3501 C CA . ALA A 1 436 ? 3.251 -10.721 12.911 1.00 95.50 436 ALA A CA 1
ATOM 3502 C C . ALA A 1 436 ? 4.327 -9.705 12.538 1.00 95.50 436 ALA A C 1
ATOM 3504 O O . ALA A 1 436 ? 4.048 -8.596 12.068 1.00 95.50 436 ALA A O 1
ATOM 3505 N N . ARG A 1 437 ? 5.577 -10.100 12.738 1.00 95.44 437 ARG A N 1
ATOM 3506 C CA . ARG A 1 437 ? 6.752 -9.340 12.332 1.00 95.44 437 ARG A CA 1
ATOM 3507 C C . ARG A 1 437 ? 7.162 -9.709 10.910 1.00 95.44 437 ARG A C 1
ATOM 3509 O O . ARG A 1 437 ? 6.772 -10.749 10.376 1.00 95.44 437 ARG A O 1
ATOM 3516 N N . LEU A 1 438 ? 8.022 -8.894 10.313 1.00 95.00 438 LEU A N 1
ATOM 3517 C CA . LEU A 1 438 ? 8.626 -9.215 9.021 1.00 95.00 438 LEU A CA 1
ATOM 3518 C C . LEU A 1 438 ? 9.420 -10.541 9.063 1.00 95.00 438 LEU A C 1
ATOM 3520 O O . LEU A 1 438 ? 9.423 -11.293 8.088 1.00 95.00 438 LEU A O 1
ATOM 3524 N N . GLU A 1 439 ? 10.030 -10.877 10.202 1.00 96.06 439 GLU A N 1
ATOM 3525 C CA . GLU A 1 439 ? 10.762 -12.137 10.405 1.00 96.06 439 GLU A CA 1
ATOM 3526 C C . GLU A 1 439 ? 9.838 -13.368 10.456 1.00 96.06 439 GLU A C 1
ATOM 3528 O O . GLU A 1 439 ? 10.225 -14.464 10.033 1.00 96.06 439 GLU A O 1
ATOM 3533 N N . ASP A 1 440 ? 8.603 -13.203 10.938 1.00 97.69 440 ASP A N 1
ATOM 3534 C CA . ASP A 1 440 ? 7.587 -14.261 10.913 1.00 97.69 440 ASP A CA 1
ATOM 3535 C C . ASP A 1 440 ? 7.185 -14.580 9.468 1.00 97.69 440 ASP A C 1
ATOM 3537 O O . ASP A 1 440 ? 7.082 -15.746 9.071 1.00 97.69 440 ASP A O 1
ATOM 3541 N N . LEU A 1 441 ? 7.025 -13.530 8.656 1.00 96.19 441 LEU A N 1
ATOM 3542 C CA . LEU A 1 441 ? 6.741 -13.650 7.233 1.00 96.19 441 LEU A CA 1
ATOM 3543 C C . LEU A 1 441 ? 7.903 -14.342 6.499 1.00 96.19 441 LEU A C 1
ATOM 3545 O O . LEU A 1 441 ? 7.668 -15.293 5.748 1.00 96.19 441 LEU A O 1
ATOM 3549 N N . GLN A 1 442 ? 9.153 -13.942 6.771 1.00 97.38 442 GLN A N 1
ATOM 3550 C CA . GLN A 1 442 ? 10.349 -14.641 6.279 1.00 97.38 442 GLN A CA 1
ATOM 3551 C C . GLN A 1 442 ? 10.302 -16.136 6.619 1.00 97.38 442 GLN A C 1
ATOM 3553 O O . GLN A 1 442 ? 10.430 -16.981 5.727 1.00 97.38 442 GLN A O 1
ATOM 3558 N N . SER A 1 443 ? 10.072 -16.467 7.891 1.00 97.94 443 SER A N 1
ATOM 3559 C CA . SER A 1 443 ? 10.052 -17.850 8.379 1.00 97.94 443 SER A CA 1
ATOM 3560 C C . SER A 1 443 ? 8.986 -18.693 7.670 1.00 97.94 443 SER A C 1
ATOM 3562 O O . SER A 1 443 ? 9.222 -19.860 7.337 1.00 97.94 443 SER A O 1
ATOM 3564 N N . ALA A 1 444 ? 7.820 -18.108 7.377 1.00 97.50 444 ALA A N 1
ATOM 3565 C CA . ALA A 1 444 ? 6.763 -18.774 6.621 1.00 97.50 444 ALA A CA 1
ATOM 3566 C C . ALA A 1 444 ? 7.190 -19.090 5.176 1.00 97.50 444 ALA A C 1
ATOM 3568 O O . ALA A 1 444 ? 6.986 -20.217 4.703 1.00 97.50 444 ALA A O 1
ATOM 3569 N N . PHE A 1 445 ? 7.832 -18.138 4.490 1.00 98.31 445 PHE A N 1
ATOM 3570 C CA . PHE A 1 445 ? 8.355 -18.350 3.138 1.00 98.31 445 PHE A CA 1
ATOM 3571 C C . PHE A 1 445 ? 9.457 -19.416 3.097 1.00 98.31 445 PHE A C 1
ATOM 3573 O O . PHE A 1 445 ? 9.409 -20.312 2.249 1.00 98.31 445 PHE A O 1
ATOM 3580 N N . GLU A 1 446 ? 10.417 -19.377 4.022 1.00 98.00 446 GLU A N 1
ATOM 3581 C CA . GLU A 1 446 ? 11.511 -20.356 4.114 1.00 98.00 446 GLU A CA 1
ATOM 3582 C C . GLU A 1 446 ? 11.001 -21.769 4.422 1.00 98.00 446 GLU A C 1
ATOM 3584 O O . GLU A 1 446 ? 11.423 -22.749 3.794 1.00 98.00 446 GLU A O 1
ATOM 3589 N N . SER A 1 447 ? 10.029 -21.878 5.336 1.00 97.44 447 SER A N 1
ATOM 3590 C CA . SER A 1 447 ? 9.409 -23.150 5.717 1.00 97.44 447 SER A CA 1
ATOM 3591 C C . SER A 1 447 ? 8.747 -23.847 4.525 1.00 97.44 447 SER A C 1
ATOM 3593 O O . SER A 1 447 ? 8.968 -25.044 4.301 1.00 97.44 447 SER A O 1
ATOM 3595 N N . VAL A 1 448 ? 7.999 -23.098 3.705 1.00 97.81 448 VAL A N 1
ATOM 3596 C CA . VAL A 1 448 ? 7.368 -23.627 2.485 1.00 97.81 448 VAL A CA 1
ATOM 3597 C C . VAL A 1 448 ? 8.396 -23.884 1.383 1.00 97.81 448 VAL A C 1
ATOM 3599 O O . VAL A 1 448 ? 8.331 -24.907 0.694 1.00 97.81 448 VAL A O 1
ATOM 3602 N N . ALA A 1 449 ? 9.377 -22.995 1.218 1.00 96.12 449 ALA A N 1
ATOM 3603 C CA . ALA A 1 449 ? 10.403 -23.139 0.192 1.00 96.12 449 ALA A CA 1
ATOM 3604 C C . ALA A 1 449 ? 11.377 -24.295 0.462 1.00 96.12 449 ALA A C 1
ATOM 3606 O O . ALA A 1 449 ? 11.953 -24.821 -0.500 1.00 96.12 449 ALA A O 1
ATOM 3607 N N . ARG A 1 450 ? 11.532 -24.692 1.737 1.00 96.31 450 ARG A N 1
ATOM 3608 C CA . ARG A 1 450 ? 12.579 -25.601 2.240 1.00 96.31 450 ARG A CA 1
ATOM 3609 C C . ARG A 1 450 ? 13.979 -25.109 1.864 1.00 96.31 450 ARG A C 1
ATOM 3611 O O . ARG A 1 450 ? 14.841 -25.898 1.479 1.00 96.31 450 ARG A O 1
ATOM 3618 N N . LYS A 1 451 ? 14.170 -23.792 1.929 1.00 95.62 451 LYS A N 1
ATOM 3619 C CA . LYS A 1 451 ? 15.409 -23.086 1.599 1.00 95.62 451 LYS A CA 1
ATOM 3620 C C . LYS A 1 451 ? 15.614 -21.956 2.599 1.00 95.62 451 LYS A C 1
ATOM 3622 O O . LYS A 1 451 ? 14.639 -21.368 3.048 1.00 95.62 451 LYS A O 1
ATOM 3627 N N . ASP A 1 452 ? 16.874 -21.676 2.897 1.00 96.44 452 ASP A N 1
ATOM 3628 C CA . ASP A 1 452 ? 17.281 -20.510 3.674 1.00 96.44 452 ASP A CA 1
ATOM 3629 C C . ASP A 1 452 ? 17.312 -19.279 2.756 1.00 96.44 452 ASP A C 1
ATOM 3631 O O . ASP A 1 452 ? 17.982 -19.289 1.716 1.00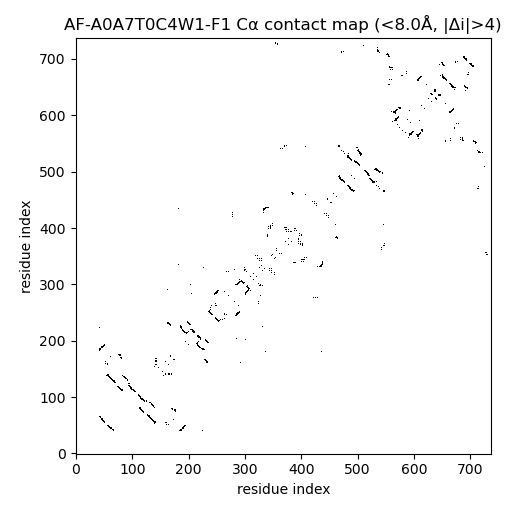 96.44 452 ASP A O 1
ATOM 3635 N N . TYR A 1 453 ? 16.558 -18.246 3.125 1.00 97.19 453 TYR A N 1
ATOM 3636 C CA . TYR A 1 453 ? 16.514 -16.952 2.453 1.00 97.19 453 TYR A CA 1
ATOM 3637 C C . TYR A 1 453 ? 16.998 -15.822 3.371 1.00 97.19 453 TYR A C 1
ATOM 3639 O O . TYR A 1 453 ? 16.842 -14.652 3.023 1.00 97.19 453 TYR A O 1
ATOM 3647 N N . SER A 1 454 ? 17.672 -16.139 4.479 1.00 97.06 454 SER A N 1
ATOM 3648 C CA . SER A 1 454 ? 18.152 -15.158 5.457 1.00 97.06 454 SER A CA 1
ATOM 3649 C C . SER A 1 454 ? 19.020 -14.076 4.831 1.00 97.06 454 SER A C 1
ATOM 3651 O O . SER A 1 454 ? 18.841 -12.897 5.125 1.00 97.06 454 SER A O 1
ATOM 3653 N N . SER A 1 455 ? 19.927 -14.443 3.920 1.00 96.31 455 SER A N 1
ATOM 3654 C CA . SER A 1 455 ? 20.753 -13.466 3.200 1.00 96.31 455 SER A CA 1
ATOM 3655 C C . SER A 1 455 ? 19.923 -12.554 2.296 1.00 96.31 455 SER A C 1
ATOM 3657 O O . SER A 1 455 ? 20.206 -11.363 2.224 1.00 96.31 455 SER A O 1
ATOM 3659 N N . PHE A 1 456 ? 18.884 -13.090 1.647 1.00 97.75 456 PHE A N 1
ATOM 3660 C CA . PHE A 1 456 ? 17.979 -12.314 0.798 1.00 97.75 456 PHE A CA 1
ATOM 3661 C C . PHE A 1 456 ? 17.179 -11.308 1.630 1.00 97.75 456 PHE A C 1
ATOM 3663 O O . PHE A 1 456 ? 17.195 -10.120 1.320 1.00 97.75 456 PHE A O 1
ATOM 3670 N N . PHE A 1 457 ? 16.537 -11.757 2.714 1.00 97.88 457 PHE A N 1
ATOM 3671 C CA . PHE A 1 457 ? 15.778 -10.867 3.592 1.00 97.88 457 PHE A CA 1
ATOM 3672 C C . PHE A 1 457 ? 16.692 -9.821 4.218 1.00 97.88 457 PHE A C 1
ATOM 3674 O O . PHE A 1 457 ? 16.451 -8.637 4.037 1.00 97.88 457 PHE A O 1
ATOM 3681 N N . LYS A 1 458 ? 17.815 -10.223 4.824 1.00 96.75 458 LYS A N 1
ATOM 3682 C CA . LYS A 1 458 ? 18.790 -9.281 5.390 1.00 96.75 458 LYS A CA 1
ATOM 3683 C C . LYS A 1 458 ? 19.244 -8.223 4.381 1.00 96.75 458 LYS A C 1
ATOM 3685 O O . LYS A 1 458 ? 19.370 -7.058 4.750 1.00 96.75 458 LYS A O 1
ATOM 3690 N N . GLN A 1 459 ? 19.515 -8.622 3.137 1.00 96.44 459 GLN A N 1
ATOM 3691 C CA . GLN A 1 459 ? 19.935 -7.704 2.080 1.00 96.44 459 GLN A CA 1
ATOM 3692 C C . GLN A 1 459 ? 18.858 -6.671 1.759 1.00 96.44 459 GLN A C 1
ATOM 3694 O O . GLN A 1 459 ? 19.165 -5.489 1.689 1.00 96.44 459 GLN A O 1
ATOM 3699 N N . TRP A 1 460 ? 17.607 -7.089 1.586 1.00 97.19 460 TRP A N 1
ATOM 3700 C CA . TRP A 1 460 ? 16.556 -6.178 1.132 1.00 97.19 460 TRP A CA 1
ATOM 3701 C C . TRP A 1 460 ? 15.849 -5.430 2.260 1.00 97.19 460 TRP A C 1
ATOM 3703 O O . TRP A 1 460 ? 15.312 -4.351 2.009 1.00 97.19 460 TRP A O 1
ATOM 3713 N N . THR A 1 461 ? 15.864 -5.962 3.485 1.00 96.94 461 THR A N 1
ATOM 3714 C CA . THR A 1 461 ? 15.120 -5.390 4.611 1.00 96.94 461 THR A CA 1
ATOM 3715 C C . THR A 1 461 ? 15.968 -4.541 5.543 1.00 96.94 461 THR A C 1
ATOM 3717 O O . THR A 1 461 ? 15.465 -3.535 6.032 1.00 96.94 461 THR A O 1
ATOM 3720 N N . LEU A 1 462 ? 17.235 -4.911 5.770 1.00 96.00 462 LEU A N 1
ATOM 3721 C CA . LEU A 1 462 ? 18.115 -4.227 6.727 1.00 96.00 462 LEU A CA 1
ATOM 3722 C C . LEU A 1 462 ? 19.124 -3.282 6.064 1.00 96.00 462 LEU A C 1
ATOM 3724 O O . LEU A 1 462 ? 19.713 -2.460 6.758 1.00 96.00 462 LEU A O 1
ATOM 3728 N N . GLN A 1 463 ? 19.368 -3.407 4.754 1.00 94.44 463 GLN A N 1
ATOM 3729 C CA . GLN A 1 463 ? 20.272 -2.502 4.037 1.00 94.44 463 GLN A CA 1
ATOM 3730 C C . GLN A 1 463 ? 19.502 -1.343 3.393 1.00 94.44 463 GLN A C 1
ATOM 3732 O O . GLN A 1 463 ? 18.450 -1.525 2.762 1.00 94.44 463 GLN A O 1
ATOM 3737 N N . THR A 1 464 ? 20.070 -0.148 3.522 1.00 93.75 464 THR A N 1
ATOM 3738 C CA . THR A 1 464 ? 19.725 1.023 2.714 1.00 93.75 464 THR A CA 1
ATOM 3739 C C . THR A 1 464 ? 20.260 0.858 1.289 1.00 93.75 464 THR A C 1
ATOM 3741 O O . THR A 1 464 ? 21.024 -0.063 0.981 1.00 93.75 464 THR A O 1
ATOM 3744 N N . GLY A 1 465 ? 19.827 1.731 0.391 1.00 91.94 465 GLY A N 1
ATOM 3745 C CA . GLY A 1 465 ? 20.279 1.743 -0.987 1.00 91.94 465 GLY A CA 1
ATOM 3746 C C . GLY A 1 465 ? 19.544 0.766 -1.895 1.00 91.94 465 GLY A C 1
ATOM 3747 O O . GLY A 1 465 ? 18.655 -0.004 -1.503 1.00 91.94 465 GLY A O 1
ATOM 3748 N N . ALA A 1 466 ? 19.986 0.804 -3.146 1.00 94.81 466 ALA A N 1
ATOM 3749 C CA . ALA A 1 466 ? 19.731 -0.195 -4.166 1.00 94.81 466 ALA A CA 1
ATOM 3750 C C . ALA A 1 466 ? 20.983 -0.297 -5.054 1.00 94.81 466 ALA A C 1
ATOM 3752 O O . ALA A 1 466 ? 21.699 0.700 -5.203 1.00 94.81 466 ALA A O 1
ATOM 3753 N N . PRO A 1 467 ? 21.272 -1.466 -5.646 1.00 95.25 467 PRO A N 1
ATOM 3754 C CA . PRO A 1 467 ? 22.379 -1.591 -6.582 1.00 95.25 467 PRO A CA 1
ATOM 3755 C C . PRO A 1 467 ? 22.057 -0.852 -7.882 1.00 95.25 467 PRO A C 1
ATOM 3757 O O . PRO A 1 467 ? 20.895 -0.691 -8.248 1.00 95.25 467 PRO A O 1
ATOM 3760 N N . THR A 1 468 ? 23.088 -0.495 -8.631 1.00 93.94 468 THR A N 1
ATOM 3761 C CA . THR A 1 468 ? 22.999 -0.214 -10.066 1.00 93.94 468 THR A CA 1
ATOM 3762 C C . THR A 1 468 ? 23.774 -1.301 -10.789 1.00 93.94 468 THR A C 1
ATOM 3764 O O . THR A 1 468 ? 24.805 -1.735 -10.284 1.00 93.94 468 THR A O 1
ATOM 3767 N N . PHE A 1 469 ? 23.337 -1.740 -11.969 1.00 94.62 469 PHE A N 1
ATOM 3768 C CA . PHE A 1 469 ? 24.145 -2.637 -12.795 1.00 94.62 469 PHE A CA 1
ATOM 3769 C C . PHE A 1 469 ? 24.053 -2.316 -14.282 1.00 94.62 469 PHE A C 1
ATOM 3771 O O . PHE A 1 469 ? 23.089 -1.706 -14.740 1.00 94.62 469 PHE A O 1
ATOM 3778 N N . THR A 1 470 ? 25.074 -2.726 -15.034 1.00 95.00 470 THR A N 1
ATOM 3779 C CA . THR A 1 470 ? 25.178 -2.519 -16.482 1.00 95.00 470 THR A CA 1
ATOM 3780 C C . THR A 1 470 ? 25.746 -3.741 -17.200 1.00 95.00 470 THR A C 1
ATOM 3782 O O . THR A 1 470 ? 26.494 -4.550 -16.640 1.00 95.00 470 THR A O 1
ATOM 3785 N N . LEU A 1 471 ? 25.412 -3.857 -18.484 1.00 96.81 471 LEU A N 1
ATOM 3786 C CA . LEU A 1 471 ? 26.061 -4.744 -19.437 1.00 96.81 471 LEU A CA 1
ATOM 3787 C C . LEU A 1 471 ? 27.305 -4.050 -20.008 1.00 96.81 471 LEU A C 1
ATOM 3789 O O . LEU A 1 471 ? 27.237 -3.342 -21.007 1.00 96.81 471 LEU A O 1
ATOM 3793 N N . GLN A 1 472 ? 28.464 -4.276 -19.388 1.00 96.50 472 GLN A N 1
ATOM 3794 C CA . GLN A 1 472 ? 29.734 -3.674 -19.820 1.00 96.50 472 GLN A CA 1
ATOM 3795 C C . GLN A 1 472 ? 30.196 -4.180 -21.188 1.00 96.50 472 GLN A C 1
ATOM 3797 O O . GLN A 1 472 ? 30.753 -3.438 -21.993 1.00 96.50 472 GLN A O 1
ATOM 3802 N N . SER A 1 473 ? 30.021 -5.476 -21.449 1.00 96.81 473 SER A N 1
ATOM 3803 C CA . SER A 1 473 ? 30.348 -6.064 -22.748 1.00 96.81 473 SER A CA 1
ATOM 3804 C C . SER A 1 473 ? 29.529 -7.315 -23.023 1.00 96.81 473 SER A C 1
ATOM 3806 O O . SER A 1 473 ? 29.228 -8.103 -22.126 1.00 96.81 473 SER A O 1
ATOM 3808 N N . ALA A 1 474 ? 29.222 -7.512 -24.301 1.00 97.31 474 ALA A N 1
ATOM 3809 C CA . ALA A 1 474 ? 28.663 -8.737 -24.838 1.00 97.31 474 ALA A CA 1
ATOM 3810 C C . ALA A 1 474 ? 29.334 -9.026 -26.184 1.00 97.31 474 ALA A C 1
ATOM 3812 O O . ALA A 1 474 ? 29.134 -8.310 -27.166 1.00 97.31 474 ALA A O 1
ATOM 3813 N N . GLU A 1 475 ? 30.159 -10.069 -26.215 1.00 97.62 475 GLU A N 1
ATOM 3814 C CA . GLU A 1 475 ? 30.975 -10.443 -27.369 1.00 97.62 475 GLU A CA 1
ATOM 3815 C C . GLU A 1 475 ? 30.697 -11.892 -27.758 1.00 97.62 475 GLU A C 1
ATOM 3817 O O . GLU A 1 475 ? 30.787 -12.800 -26.931 1.00 97.62 475 GLU A O 1
ATOM 3822 N N . TYR A 1 476 ? 30.382 -12.128 -29.031 1.00 97.62 476 TYR A N 1
ATOM 3823 C CA . TYR A 1 476 ? 30.172 -13.475 -29.549 1.00 97.62 476 TYR A CA 1
ATOM 3824 C C . TYR A 1 476 ? 31.365 -13.940 -30.378 1.00 97.62 476 TYR A C 1
ATOM 3826 O O . TYR A 1 476 ? 31.724 -13.328 -31.385 1.00 97.62 476 TYR A O 1
ATOM 3834 N N . ARG A 1 477 ? 31.941 -15.079 -29.991 1.00 96.62 477 ARG A N 1
ATOM 3835 C CA . ARG A 1 477 ? 32.999 -15.754 -30.736 1.00 96.62 477 ARG A CA 1
ATOM 3836 C C . ARG A 1 477 ? 32.410 -16.913 -31.540 1.00 96.62 477 ARG A C 1
ATOM 3838 O O . ARG A 1 477 ? 32.011 -17.942 -31.001 1.00 96.62 477 ARG A O 1
ATOM 3845 N N . ALA A 1 478 ? 32.387 -16.757 -32.863 1.00 92.88 478 ALA A N 1
ATOM 3846 C CA . ALA A 1 478 ? 31.796 -17.746 -33.767 1.00 92.88 478 ALA A CA 1
ATOM 3847 C C . ALA A 1 478 ? 32.571 -19.076 -33.829 1.00 92.88 478 ALA A C 1
ATOM 3849 O O . ALA A 1 478 ? 31.955 -20.120 -34.033 1.00 92.88 478 ALA A O 1
ATOM 3850 N N . SER A 1 479 ? 33.899 -19.061 -33.638 1.00 93.31 479 SER A N 1
ATOM 3851 C CA . SER A 1 479 ? 34.758 -20.252 -33.782 1.00 93.31 479 SER A CA 1
ATOM 3852 C C . SER A 1 479 ? 34.400 -21.384 -32.818 1.00 93.31 479 SER A C 1
ATOM 3854 O O . SER A 1 479 ? 34.553 -22.554 -33.151 1.00 93.31 479 SER A O 1
ATOM 3856 N N . ASP A 1 480 ? 33.922 -21.043 -31.627 1.00 94.25 480 ASP A N 1
ATOM 3857 C CA . ASP A 1 480 ? 33.549 -21.984 -30.570 1.00 94.25 480 ASP A CA 1
ATOM 3858 C C . ASP A 1 480 ? 32.118 -21.778 -30.052 1.00 94.25 480 ASP A C 1
ATOM 3860 O O . ASP A 1 480 ? 31.682 -22.487 -29.141 1.00 94.25 480 ASP A O 1
ATOM 3864 N N . LYS A 1 481 ? 31.379 -20.854 -30.680 1.00 96.56 481 LYS A N 1
ATOM 3865 C CA . LYS A 1 481 ? 29.994 -20.487 -30.374 1.00 96.56 481 LYS A CA 1
ATOM 3866 C C . LYS A 1 481 ? 29.789 -20.024 -28.928 1.00 96.56 481 LYS A C 1
ATOM 3868 O O . LYS A 1 481 ? 28.784 -20.374 -28.305 1.00 96.56 481 LYS A O 1
ATOM 3873 N N . ILE A 1 482 ? 30.731 -19.251 -28.389 1.00 97.94 482 ILE A N 1
ATOM 3874 C CA . ILE A 1 482 ? 30.644 -18.708 -27.028 1.00 97.94 482 ILE A CA 1
ATOM 3875 C C . ILE A 1 482 ? 30.239 -17.236 -27.072 1.00 97.94 482 ILE A C 1
ATOM 3877 O O . ILE A 1 482 ? 30.881 -16.423 -27.732 1.00 97.94 482 ILE A O 1
ATOM 3881 N N . LEU A 1 483 ? 29.192 -16.898 -26.326 1.00 98.06 483 LEU A N 1
ATOM 3882 C CA . LEU A 1 483 ? 28.851 -15.537 -25.937 1.00 98.06 483 LEU A CA 1
ATOM 3883 C C . LEU A 1 483 ? 29.512 -15.238 -24.587 1.00 98.06 483 LEU A C 1
ATOM 3885 O O . LEU A 1 483 ? 29.199 -15.878 -23.581 1.00 98.06 483 LEU A O 1
ATOM 3889 N N . LYS A 1 484 ? 30.436 -14.278 -24.574 1.00 98.19 484 LYS A N 1
ATOM 3890 C CA . LYS A 1 484 ? 31.039 -13.740 -23.359 1.00 98.19 484 LYS A CA 1
ATOM 3891 C C . LYS A 1 484 ? 30.282 -12.481 -22.949 1.00 98.19 484 LYS A C 1
ATOM 3893 O O . LYS A 1 484 ? 30.248 -11.518 -23.710 1.00 98.19 484 LYS A O 1
ATOM 3898 N N . LEU A 1 485 ? 29.698 -12.498 -21.758 1.00 97.81 485 LEU A N 1
ATOM 3899 C CA . LEU A 1 485 ? 29.012 -11.355 -21.153 1.00 97.81 485 LEU A CA 1
ATOM 3900 C C . LEU A 1 485 ? 29.828 -10.855 -19.969 1.00 97.81 485 LEU A C 1
ATOM 3902 O O . LEU A 1 485 ? 30.377 -11.673 -19.236 1.00 97.81 485 LEU A O 1
ATOM 3906 N N . THR A 1 486 ? 29.882 -9.547 -19.752 1.00 98.44 486 THR A N 1
ATOM 3907 C CA . THR A 1 486 ? 30.416 -8.960 -18.519 1.00 98.44 486 THR A CA 1
ATOM 3908 C C . THR A 1 486 ? 29.380 -8.015 -17.947 1.00 98.44 486 THR A C 1
ATOM 3910 O O . THR A 1 486 ? 29.004 -7.050 -18.610 1.00 98.44 486 THR A O 1
ATOM 3913 N N . LEU A 1 487 ? 28.934 -8.313 -16.731 1.00 98.00 487 LEU A N 1
ATOM 3914 C CA . LEU A 1 487 ? 28.072 -7.439 -15.950 1.00 98.00 487 LEU A CA 1
ATOM 3915 C C . LEU A 1 487 ? 28.911 -6.726 -14.897 1.00 98.00 487 LEU A C 1
ATOM 3917 O O . LEU A 1 487 ? 29.878 -7.293 -14.380 1.00 98.00 487 LEU A O 1
ATOM 3921 N N . GLU A 1 488 ? 28.525 -5.501 -14.586 1.00 97.00 488 GLU A N 1
ATOM 3922 C CA . GLU A 1 488 ? 29.116 -4.714 -13.512 1.00 97.00 488 GLU A CA 1
ATOM 3923 C C . GLU A 1 488 ? 28.008 -4.156 -12.638 1.00 97.00 488 GLU A C 1
ATOM 3925 O O . GLU A 1 488 ? 27.001 -3.697 -13.171 1.00 97.00 488 GLU A O 1
ATOM 3930 N N . GLN A 1 489 ? 28.184 -4.232 -11.323 1.00 95.81 489 GLN A N 1
ATOM 3931 C CA . GLN A 1 489 ? 27.337 -3.570 -10.346 1.00 95.81 489 GLN A CA 1
ATOM 3932 C C . GLN A 1 489 ? 28.133 -2.545 -9.547 1.00 95.81 489 GLN A C 1
ATOM 3934 O O . GLN A 1 489 ? 29.312 -2.733 -9.253 1.00 95.81 489 GLN A O 1
ATOM 3939 N N . SER A 1 490 ? 27.441 -1.491 -9.145 1.00 92.88 490 SER A N 1
ATOM 3940 C CA . SER A 1 490 ? 27.938 -0.443 -8.263 1.00 92.88 490 SER A CA 1
ATOM 3941 C C . SER A 1 490 ? 26.864 -0.087 -7.239 1.00 92.88 490 SER A C 1
ATOM 3943 O O . SER A 1 490 ? 25.676 -0.301 -7.476 1.00 92.88 490 SER A O 1
ATOM 3945 N N . GLY A 1 491 ? 27.264 0.492 -6.114 1.00 85.31 491 GLY A N 1
ATOM 3946 C CA . GLY A 1 491 ? 26.355 0.911 -5.051 1.00 85.31 491 GLY A CA 1
ATOM 3947 C C . GLY A 1 491 ? 27.098 1.080 -3.731 1.00 85.31 491 GLY A C 1
ATOM 3948 O O . GLY A 1 491 ? 28.312 0.880 -3.672 1.00 85.31 491 GLY A O 1
ATOM 3949 N N . GLN A 1 492 ? 26.368 1.431 -2.671 1.00 81.44 492 GLN A N 1
ATOM 3950 C CA . GLN A 1 492 ? 26.926 1.531 -1.315 1.00 81.44 492 GLN A CA 1
ATOM 3951 C C . GLN A 1 492 ? 27.490 0.179 -0.829 1.00 81.44 492 GLN A C 1
ATOM 3953 O O . GLN A 1 492 ? 28.508 0.129 -0.140 1.00 81.44 492 GLN A O 1
ATOM 3958 N N . SER A 1 493 ? 26.850 -0.924 -1.225 1.00 88.12 493 SER A N 1
ATOM 3959 C CA . SER A 1 493 ? 27.265 -2.301 -0.956 1.00 88.12 493 SER A CA 1
ATOM 3960 C C . SER A 1 493 ? 27.117 -3.165 -2.211 1.00 88.12 493 SER A C 1
ATOM 3962 O O . SER A 1 493 ? 26.367 -2.831 -3.129 1.00 88.12 493 SER A O 1
ATOM 3964 N N . LEU A 1 494 ? 27.848 -4.284 -2.260 1.00 92.94 494 LEU A N 1
ATOM 3965 C CA . LEU A 1 494 ? 27.632 -5.309 -3.280 1.00 92.94 494 LEU A CA 1
ATOM 3966 C C . LEU A 1 494 ? 26.405 -6.141 -2.914 1.00 92.94 494 LEU A C 1
ATOM 3968 O O . LEU A 1 494 ? 26.295 -6.629 -1.786 1.00 92.94 494 LEU A O 1
ATOM 3972 N N . TYR A 1 495 ? 25.527 -6.332 -3.891 1.00 95.69 495 TYR A N 1
ATOM 3973 C CA . TYR A 1 495 ? 24.328 -7.145 -3.764 1.00 95.69 495 TYR A CA 1
ATOM 3974 C C . TYR A 1 495 ? 24.565 -8.532 -4.368 1.00 95.69 495 TYR A C 1
ATOM 3976 O O . TYR A 1 495 ? 25.277 -8.689 -5.362 1.00 95.69 495 TYR A O 1
ATOM 3984 N N . ASP A 1 496 ? 23.937 -9.540 -3.769 1.00 95.69 496 ASP A N 1
ATOM 3985 C CA . ASP A 1 496 ? 23.767 -10.869 -4.345 1.00 95.69 496 ASP A CA 1
ATOM 3986 C C . ASP A 1 496 ? 22.489 -10.868 -5.204 1.00 95.69 496 ASP A C 1
ATOM 3988 O O . ASP A 1 496 ? 21.372 -10.782 -4.675 1.00 95.69 496 ASP A O 1
ATOM 3992 N N . LEU A 1 497 ? 22.659 -10.879 -6.532 1.00 96.56 497 LEU A N 1
ATOM 3993 C CA . LEU A 1 497 ? 21.583 -10.715 -7.513 1.00 96.56 497 LEU A CA 1
ATOM 3994 C C . LEU A 1 497 ? 21.463 -11.929 -8.441 1.00 96.56 497 LEU A C 1
ATOM 3996 O O . LEU A 1 497 ? 22.448 -12.389 -9.015 1.00 96.56 497 LEU A O 1
ATOM 4000 N N . GLU A 1 498 ? 20.234 -12.392 -8.675 1.00 96.06 498 GLU A N 1
ATOM 4001 C CA . GLU A 1 498 ? 19.898 -13.358 -9.731 1.00 96.06 498 GLU A CA 1
ATOM 4002 C C . GLU A 1 498 ? 19.201 -12.628 -10.882 1.00 96.06 498 GLU A C 1
ATOM 4004 O O . GLU A 1 498 ? 17.990 -12.436 -10.864 1.00 96.06 498 GLU A O 1
ATOM 4009 N N . ILE A 1 499 ? 19.970 -12.201 -11.883 1.00 97.12 499 ILE A N 1
ATOM 4010 C CA . ILE A 1 499 ? 19.497 -11.309 -12.945 1.00 97.12 499 ILE A CA 1
ATOM 4011 C C . ILE A 1 499 ? 19.028 -12.130 -14.158 1.00 97.12 499 ILE A C 1
ATOM 4013 O O . ILE A 1 499 ? 19.825 -12.904 -14.704 1.00 97.12 499 ILE A O 1
ATOM 4017 N N . PRO A 1 500 ? 17.777 -11.974 -14.632 1.00 97.00 500 PRO A N 1
ATOM 4018 C CA . PRO A 1 500 ? 17.337 -12.603 -15.871 1.00 97.00 500 PRO A CA 1
ATOM 4019 C C . PRO A 1 500 ? 17.989 -11.935 -17.083 1.00 97.00 500 PRO A C 1
ATOM 4021 O O . PRO A 1 500 ? 17.972 -10.719 -17.228 1.00 97.00 500 PRO A O 1
ATOM 4024 N N . VAL A 1 501 ? 18.546 -12.738 -17.985 1.00 97.50 501 VAL A N 1
ATOM 4025 C CA . VAL A 1 501 ? 19.137 -12.294 -19.251 1.00 97.50 501 VAL A CA 1
ATOM 4026 C C . VAL A 1 501 ? 18.445 -13.015 -20.399 1.00 97.50 501 VAL A C 1
ATOM 4028 O O . VAL A 1 501 ? 18.516 -14.242 -20.499 1.00 97.50 501 VAL A O 1
ATOM 4031 N N . ALA A 1 502 ? 17.780 -12.255 -21.265 1.00 97.19 502 ALA A N 1
ATOM 4032 C CA . ALA A 1 502 ? 17.178 -12.759 -22.490 1.00 97.19 502 ALA A CA 1
ATOM 4033 C C . ALA A 1 502 ? 18.205 -12.782 -23.624 1.00 97.19 502 ALA A C 1
ATOM 4035 O O . ALA A 1 502 ? 18.877 -11.786 -23.887 1.00 97.19 502 ALA A O 1
ATOM 4036 N N . ILE A 1 503 ? 18.315 -13.921 -24.304 1.00 97.56 503 ILE A N 1
ATOM 4037 C CA . ILE A 1 503 ? 19.246 -14.132 -25.414 1.00 97.56 503 ILE A CA 1
ATOM 4038 C C . ILE A 1 503 ? 18.448 -14.597 -26.634 1.00 97.56 503 ILE A C 1
ATOM 4040 O O . ILE A 1 503 ? 17.974 -15.735 -26.683 1.00 97.56 503 ILE A O 1
ATOM 4044 N N . TRP A 1 504 ? 18.327 -13.732 -27.639 1.00 97.06 504 TRP A N 1
ATOM 4045 C CA . TRP A 1 504 ? 17.782 -14.093 -28.948 1.00 97.06 504 TRP A CA 1
ATOM 4046 C C . TRP A 1 504 ? 18.889 -14.653 -29.823 1.00 97.06 504 TRP A C 1
ATOM 4048 O O . TRP A 1 504 ? 20.004 -14.132 -29.850 1.00 97.06 504 TRP A O 1
ATOM 4058 N N . THR A 1 505 ? 18.578 -15.706 -30.571 1.00 96.12 505 THR A N 1
ATOM 4059 C CA . THR A 1 505 ? 19.532 -16.334 -31.486 1.00 96.12 505 THR A CA 1
ATOM 4060 C C . THR A 1 505 ? 18.870 -16.602 -32.825 1.00 96.12 505 THR A C 1
ATOM 4062 O O . THR A 1 505 ? 17.680 -16.897 -32.866 1.00 96.12 505 THR A O 1
ATOM 4065 N N . ARG A 1 506 ? 19.652 -16.623 -33.908 1.00 92.75 506 ARG A N 1
ATOM 4066 C CA . ARG A 1 506 ? 19.136 -16.788 -35.284 1.00 92.75 506 ARG A CA 1
ATOM 4067 C C . ARG A 1 506 ? 18.268 -18.021 -35.517 1.00 92.75 506 ARG A C 1
ATOM 4069 O O . ARG A 1 506 ? 17.525 -18.080 -36.491 1.00 92.75 506 ARG A O 1
ATOM 4076 N N . SER A 1 507 ? 18.421 -19.047 -34.684 1.00 90.00 507 SER A N 1
ATOM 4077 C CA . SER A 1 507 ? 17.672 -20.298 -34.806 1.00 90.00 507 SER A CA 1
ATOM 4078 C C . SER A 1 507 ? 16.307 -20.277 -34.114 1.00 90.00 507 SER A C 1
ATOM 4080 O O . SER A 1 507 ? 15.520 -21.198 -34.333 1.00 90.00 507 SER A O 1
ATOM 4082 N N . ARG A 1 508 ? 16.011 -19.271 -33.279 1.00 88.19 508 ARG A N 1
ATOM 4083 C CA . ARG A 1 508 ? 14.802 -19.226 -32.445 1.00 88.19 508 ARG A CA 1
ATOM 4084 C C . ARG A 1 508 ? 14.126 -17.862 -32.535 1.00 88.19 508 ARG A C 1
ATOM 4086 O O . ARG A 1 508 ? 14.781 -16.831 -32.500 1.00 88.19 508 ARG A O 1
ATOM 4093 N N . LYS A 1 509 ? 12.795 -17.874 -32.615 1.00 87.19 509 LYS A N 1
ATOM 4094 C CA . LYS A 1 509 ? 11.983 -16.650 -32.599 1.00 87.19 509 LYS A CA 1
ATOM 4095 C C . LYS A 1 509 ? 11.919 -16.030 -31.198 1.00 87.19 509 LYS A C 1
ATOM 4097 O O . LYS A 1 509 ? 12.049 -14.822 -31.056 1.00 87.19 509 LYS A O 1
ATOM 4102 N N . GLU A 1 510 ? 11.734 -16.872 -30.185 1.00 92.56 510 GLU A N 1
ATOM 4103 C CA . GLU A 1 510 ? 11.657 -16.472 -28.778 1.00 92.56 510 GLU A CA 1
ATOM 4104 C C . GLU A 1 510 ? 13.046 -16.496 -28.119 1.00 92.56 510 GLU A C 1
ATOM 4106 O O . GLU A 1 510 ? 13.878 -17.340 -28.489 1.00 92.56 510 GLU A O 1
ATOM 4111 N N . PRO A 1 511 ? 13.309 -15.615 -27.135 1.00 95.44 511 PRO A N 1
ATOM 4112 C CA . PRO A 1 511 ? 14.567 -15.619 -26.411 1.00 95.44 511 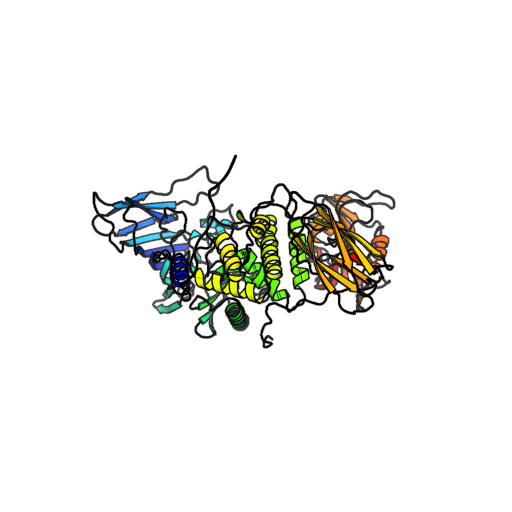PRO A CA 1
ATOM 4113 C C . PRO A 1 511 ? 14.691 -16.844 -25.509 1.00 95.44 511 PRO A C 1
ATOM 4115 O O . PRO A 1 511 ? 13.720 -17.359 -24.954 1.00 95.44 511 PRO A O 1
ATOM 4118 N N . GLU A 1 512 ? 15.929 -17.256 -25.277 1.00 94.88 512 GLU A N 1
ATOM 4119 C CA . GLU A 1 512 ? 16.260 -18.067 -24.116 1.00 94.88 512 GLU A CA 1
ATOM 4120 C C . GLU A 1 512 ? 16.502 -17.155 -22.907 1.00 94.88 512 GLU A C 1
ATOM 4122 O O . GLU A 1 512 ? 17.339 -16.257 -22.975 1.00 94.88 512 GLU A O 1
ATOM 4127 N N . ILE A 1 513 ? 15.796 -17.394 -21.797 1.00 95.25 513 ILE A N 1
ATOM 4128 C CA . ILE A 1 513 ? 16.024 -16.678 -20.535 1.00 95.25 513 ILE A CA 1
ATOM 4129 C C . ILE A 1 513 ? 17.037 -17.454 -19.683 1.00 95.25 513 ILE A C 1
ATOM 4131 O O . ILE A 1 513 ? 16.851 -18.638 -19.387 1.00 95.25 513 ILE A O 1
ATOM 4135 N N . ARG A 1 514 ? 18.120 -16.786 -19.278 1.00 95.75 514 ARG A N 1
ATOM 4136 C CA . ARG A 1 514 ? 19.163 -17.307 -18.383 1.00 95.75 514 ARG A CA 1
ATOM 4137 C C . ARG A 1 514 ? 19.228 -16.458 -17.119 1.00 95.75 514 ARG A C 1
ATOM 4139 O O . ARG A 1 514 ? 19.418 -15.256 -17.219 1.00 95.75 514 ARG A O 1
ATOM 4146 N N . LEU A 1 515 ? 19.132 -17.077 -15.946 1.00 96.69 515 LEU A N 1
ATOM 4147 C CA . LEU A 1 515 ? 19.409 -16.395 -14.679 1.00 96.69 515 LEU A CA 1
ATOM 4148 C C . LEU A 1 515 ? 20.922 -16.382 -14.436 1.00 96.69 515 LEU A C 1
ATOM 4150 O O . LEU A 1 515 ? 21.540 -17.446 -14.355 1.00 96.69 515 LEU A O 1
ATOM 4154 N N . LEU A 1 516 ? 21.515 -15.191 -14.351 1.00 97.50 516 LEU A N 1
ATOM 4155 C CA . LEU A 1 516 ? 22.933 -14.996 -14.054 1.00 97.50 516 LEU A CA 1
ATOM 4156 C C . LEU A 1 516 ? 23.104 -14.479 -12.626 1.00 97.50 516 LEU A C 1
ATOM 4158 O O . LEU A 1 516 ? 22.435 -13.536 -12.216 1.00 97.50 516 LEU A O 1
ATOM 4162 N N . HIS A 1 517 ? 24.014 -15.097 -11.879 1.00 97.19 517 HIS A N 1
ATOM 4163 C CA . HIS A 1 517 ? 24.310 -14.723 -10.499 1.00 97.19 517 HIS A CA 1
ATOM 4164 C C . HIS A 1 517 ? 25.419 -13.674 -10.446 1.00 97.19 517 HIS A C 1
ATOM 4166 O O . HIS A 1 517 ? 26.559 -14.012 -10.755 1.00 97.19 517 HIS A O 1
ATOM 4172 N N . LEU A 1 518 ? 25.096 -12.443 -10.048 1.00 97.38 518 LEU A N 1
ATOM 4173 C CA . LEU A 1 518 ? 26.032 -11.329 -9.904 1.00 97.38 518 LEU A CA 1
ATOM 4174 C C . LEU A 1 518 ? 26.208 -10.990 -8.418 1.00 97.38 518 LEU A C 1
ATOM 4176 O O . LEU A 1 518 ? 25.284 -10.480 -7.794 1.00 97.38 518 LEU A O 1
ATOM 4180 N N . ASN A 1 519 ? 27.392 -11.262 -7.863 1.00 96.25 519 ASN A N 1
ATOM 4181 C CA . ASN A 1 519 ? 27.740 -10.961 -6.463 1.00 96.25 519 ASN A CA 1
ATOM 4182 C C . ASN A 1 519 ? 29.121 -10.295 -6.298 1.00 96.25 519 ASN A C 1
ATOM 4184 O O . ASN A 1 519 ? 29.620 -10.125 -5.186 1.00 96.25 519 ASN A O 1
ATOM 4188 N N . GLN A 1 520 ? 29.749 -9.936 -7.415 1.00 96.50 520 GLN A N 1
ATOM 4189 C CA . GLN A 1 520 ? 31.000 -9.187 -7.486 1.00 96.50 520 GLN A CA 1
ATOM 4190 C C . GLN A 1 520 ? 30.744 -7.860 -8.189 1.00 96.50 520 GLN A C 1
ATOM 4192 O O . GLN A 1 520 ? 29.810 -7.770 -8.984 1.00 96.50 520 GLN A O 1
ATOM 4197 N N . GLU A 1 521 ? 31.604 -6.868 -7.944 1.00 96.81 521 GLU A N 1
ATOM 4198 C CA . GLU A 1 521 ? 31.573 -5.575 -8.641 1.00 96.81 521 GLU A CA 1
ATOM 4199 C C . GLU A 1 521 ? 31.566 -5.771 -10.159 1.00 96.81 521 GLU A C 1
ATOM 4201 O O . GLU A 1 521 ? 30.731 -5.208 -10.846 1.00 96.81 521 GLU A O 1
ATOM 4206 N N . ARG A 1 522 ? 32.419 -6.653 -10.690 1.00 97.94 522 ARG A N 1
ATOM 4207 C CA . ARG A 1 522 ? 32.441 -7.011 -12.110 1.00 97.94 522 ARG A CA 1
ATOM 4208 C C . ARG A 1 522 ? 32.576 -8.516 -12.275 1.00 97.94 522 ARG A C 1
ATOM 4210 O O . ARG A 1 522 ? 33.511 -9.112 -11.745 1.00 97.94 522 ARG A O 1
ATOM 4217 N N . GLN A 1 523 ? 31.694 -9.121 -13.068 1.00 98.19 523 GLN A N 1
ATOM 4218 C CA . GLN A 1 523 ? 31.683 -10.565 -13.290 1.00 98.19 523 GLN A CA 1
ATOM 4219 C C . GLN A 1 523 ? 31.446 -10.911 -14.761 1.00 98.19 523 GLN A C 1
ATOM 4221 O O . GLN A 1 523 ? 30.548 -10.372 -15.410 1.00 98.19 523 GLN A O 1
ATOM 4226 N N . SER A 1 524 ? 32.250 -11.839 -15.289 1.00 98.19 524 SER A N 1
ATOM 4227 C CA . SER A 1 524 ? 32.114 -12.335 -16.661 1.00 98.19 524 SER A CA 1
ATOM 4228 C C . SER A 1 524 ? 31.524 -13.743 -16.712 1.00 98.19 524 SER A C 1
ATOM 4230 O O . SER A 1 524 ? 31.887 -14.619 -15.930 1.00 98.19 524 SER A O 1
ATOM 4232 N N . TYR A 1 525 ? 30.687 -13.984 -17.715 1.00 98.19 525 TYR A N 1
ATOM 4233 C CA . TYR A 1 525 ? 30.012 -15.249 -17.981 1.00 98.19 525 TYR A CA 1
ATOM 4234 C C . TYR A 1 525 ? 30.372 -15.728 -19.384 1.00 98.19 525 TYR A C 1
ATOM 4236 O O . TYR A 1 525 ? 30.505 -14.927 -20.307 1.00 98.19 525 TYR A O 1
ATOM 4244 N N . SER A 1 526 ? 30.531 -17.039 -19.556 1.00 97.88 526 SER A N 1
ATOM 4245 C CA . SER A 1 526 ? 30.734 -17.667 -20.866 1.00 97.88 526 SER A CA 1
ATOM 4246 C C . SER A 1 526 ? 29.586 -18.626 -21.138 1.00 97.88 526 SER A C 1
ATOM 4248 O O . SER A 1 526 ? 29.471 -19.662 -20.486 1.00 97.88 526 SER A O 1
ATOM 4250 N N . ILE A 1 527 ? 28.733 -18.271 -22.095 1.00 97.44 527 ILE A N 1
ATOM 4251 C CA . ILE A 1 527 ? 27.515 -19.007 -22.429 1.00 97.44 527 ILE A CA 1
ATOM 4252 C C . ILE A 1 527 ? 27.697 -19.621 -23.814 1.00 97.44 527 ILE A C 1
ATOM 4254 O O . ILE A 1 527 ? 27.941 -18.919 -24.794 1.00 97.44 527 ILE A O 1
ATOM 4258 N N . ARG A 1 528 ? 27.591 -20.947 -23.910 1.00 97.00 528 ARG A N 1
ATOM 4259 C CA . ARG A 1 528 ? 27.607 -21.642 -25.200 1.00 97.00 528 ARG A CA 1
ATOM 4260 C C . ARG A 1 528 ? 26.238 -21.510 -25.865 1.00 97.00 528 ARG A C 1
ATOM 4262 O O . ARG A 1 528 ? 25.232 -21.812 -25.230 1.00 97.00 528 ARG A O 1
ATOM 4269 N N . LEU A 1 529 ? 26.220 -21.100 -27.132 1.00 96.19 529 LEU A N 1
ATOM 4270 C CA . LEU A 1 529 ? 25.000 -20.927 -27.924 1.00 96.19 529 LEU A CA 1
ATOM 4271 C C . LEU A 1 529 ? 24.942 -21.918 -29.093 1.00 96.19 529 LEU A C 1
ATOM 4273 O O . LEU A 1 529 ? 25.967 -22.293 -29.667 1.00 96.19 529 LEU A O 1
ATOM 4277 N N . ASP A 1 530 ? 23.731 -22.301 -29.495 1.00 92.56 530 ASP A N 1
ATOM 4278 C CA . ASP A 1 530 ? 23.516 -23.211 -30.629 1.00 92.56 530 ASP A CA 1
ATOM 4279 C C . ASP A 1 530 ? 23.741 -22.508 -31.985 1.00 92.56 530 ASP A C 1
ATOM 4281 O O . ASP A 1 530 ? 24.296 -23.092 -32.930 1.00 92.56 530 ASP A O 1
ATOM 4285 N N . SER A 1 531 ? 23.380 -21.223 -32.049 1.00 95.12 531 SER A N 1
ATOM 4286 C CA . SER A 1 531 ? 23.514 -20.320 -33.199 1.00 95.12 531 SER A CA 1
ATOM 4287 C C . SER A 1 531 ? 23.976 -18.922 -32.757 1.00 95.12 531 SER A C 1
ATOM 4289 O O . SER A 1 531 ? 23.880 -18.615 -31.568 1.00 95.12 531 SER A O 1
ATOM 4291 N N . PRO A 1 532 ? 24.454 -18.062 -33.679 1.00 97.06 532 PRO A N 1
ATOM 4292 C CA . PRO A 1 532 ? 24.827 -16.689 -33.344 1.00 97.06 532 PRO A CA 1
ATOM 4293 C C . PRO A 1 532 ? 23.687 -15.921 -32.653 1.00 97.06 532 PRO A C 1
ATOM 4295 O O . PRO A 1 532 ? 22.526 -16.122 -33.035 1.00 97.06 532 PRO A O 1
ATOM 4298 N N . PRO A 1 533 ? 24.002 -15.075 -31.655 1.00 97.44 533 PRO A N 1
ATOM 4299 C CA . PRO A 1 533 ? 23.022 -14.222 -31.010 1.00 97.44 533 PRO A CA 1
ATOM 4300 C C . PRO A 1 533 ? 22.645 -13.063 -31.934 1.00 97.44 533 PRO A C 1
ATOM 4302 O O . PRO A 1 533 ? 23.497 -12.533 -32.650 1.00 97.44 533 PRO A O 1
ATOM 4305 N N . ASP A 1 534 ? 21.380 -12.668 -31.878 1.00 97.12 534 ASP A N 1
ATOM 4306 C CA . ASP A 1 534 ? 20.872 -11.463 -32.537 1.00 97.12 534 ASP A CA 1
ATOM 4307 C C . ASP A 1 534 ? 20.701 -10.325 -31.520 1.00 97.12 534 ASP A C 1
ATOM 4309 O O . ASP A 1 534 ? 21.017 -9.174 -31.828 1.00 97.12 534 ASP A O 1
ATOM 4313 N N . ASN A 1 535 ? 20.320 -10.656 -30.280 1.00 96.88 535 ASN A N 1
ATOM 4314 C CA . ASN A 1 535 ? 20.205 -9.709 -29.174 1.00 96.88 535 ASN A CA 1
ATOM 4315 C C . ASN A 1 535 ? 20.492 -10.356 -27.813 1.00 96.88 535 ASN A C 1
ATOM 4317 O O . ASN A 1 535 ? 20.214 -11.541 -27.608 1.00 96.88 535 ASN A O 1
ATOM 4321 N N . VAL A 1 536 ? 21.005 -9.559 -26.879 1.00 97.44 536 VAL A N 1
ATOM 4322 C CA . VAL A 1 536 ? 21.129 -9.892 -25.457 1.00 97.44 536 VAL A CA 1
ATOM 4323 C C . VAL A 1 536 ? 20.560 -8.737 -24.648 1.00 97.44 536 VAL A C 1
ATOM 4325 O O . VAL A 1 536 ? 21.036 -7.620 -24.802 1.00 97.44 536 VAL A O 1
ATOM 4328 N N . TRP A 1 537 ? 19.609 -9.006 -23.758 1.00 96.44 537 TRP A N 1
ATOM 4329 C CA . TRP A 1 537 ? 18.996 -7.991 -22.901 1.00 96.44 537 TRP A CA 1
ATOM 4330 C C . TRP A 1 537 ? 18.996 -8.450 -21.442 1.00 96.44 537 TRP A C 1
ATOM 4332 O O . TRP A 1 537 ? 18.445 -9.499 -21.103 1.00 96.44 537 TRP A O 1
ATOM 4342 N N . VAL A 1 538 ? 19.660 -7.674 -20.590 1.00 96.94 538 VAL A N 1
ATOM 4343 C CA . VAL A 1 538 ? 19.752 -7.858 -19.140 1.00 96.94 538 VAL A CA 1
ATOM 4344 C C . VAL A 1 538 ? 18.541 -7.231 -18.449 1.00 96.94 538 VAL A C 1
ATOM 4346 O O . VAL A 1 538 ? 18.171 -6.100 -18.744 1.00 96.94 538 VAL A O 1
ATOM 4349 N N . ASP A 1 539 ? 17.947 -7.972 -17.518 1.00 96.06 539 ASP A N 1
ATOM 4350 C CA . ASP A 1 539 ? 16.741 -7.612 -16.768 1.00 96.06 539 ASP A CA 1
ATOM 4351 C C . ASP A 1 539 ? 15.566 -7.123 -17.648 1.00 96.06 539 ASP A C 1
ATOM 4353 O O . ASP A 1 539 ? 14.983 -6.059 -17.409 1.00 96.06 539 ASP A O 1
ATOM 4357 N N . PRO A 1 540 ? 15.184 -7.889 -18.691 1.00 93.69 540 PRO A N 1
ATOM 4358 C CA . PRO A 1 540 ? 14.246 -7.429 -19.715 1.00 93.69 540 PRO A CA 1
ATOM 4359 C C . PRO A 1 540 ? 12.814 -7.246 -19.191 1.00 93.69 540 PRO A C 1
ATOM 4361 O O . PRO A 1 540 ? 11.992 -6.642 -19.873 1.00 93.69 540 PRO A O 1
ATOM 4364 N N . TYR A 1 541 ? 12.515 -7.752 -17.991 1.00 93.50 541 TYR A N 1
ATOM 4365 C CA . TYR A 1 541 ? 11.215 -7.652 -17.331 1.00 93.50 541 TYR A CA 1
ATOM 4366 C C . TYR A 1 541 ? 11.203 -6.650 -16.170 1.00 93.50 541 TYR A C 1
ATOM 4368 O O . TYR A 1 541 ? 10.141 -6.427 -15.590 1.00 93.50 541 TYR A O 1
ATOM 4376 N N . THR A 1 542 ? 12.334 -6.011 -15.839 1.00 94.88 542 THR A N 1
ATOM 4377 C CA . THR A 1 542 ? 12.446 -5.167 -14.632 1.00 94.88 542 THR A CA 1
ATOM 4378 C C . THR A 1 542 ? 12.081 -5.962 -13.377 1.00 94.88 542 THR A C 1
ATOM 4380 O O . THR A 1 542 ? 11.187 -5.584 -12.622 1.00 94.88 542 THR A O 1
ATOM 4383 N N . ASP A 1 543 ? 12.708 -7.123 -13.212 1.00 96.19 543 ASP A N 1
ATOM 4384 C CA . ASP A 1 543 ? 12.457 -8.042 -12.102 1.00 96.19 543 ASP A CA 1
ATOM 4385 C C . ASP A 1 543 ? 13.322 -7.703 -10.881 1.00 96.19 543 ASP A C 1
ATOM 4387 O O . ASP A 1 543 ? 13.014 -8.150 -9.777 1.00 96.19 543 ASP A O 1
ATOM 4391 N N . ILE A 1 544 ? 14.388 -6.911 -11.057 1.00 97.44 544 ILE A N 1
ATOM 4392 C CA . ILE A 1 544 ? 15.361 -6.600 -10.006 1.00 97.44 544 ILE A CA 1
ATOM 4393 C C . ILE A 1 544 ? 15.154 -5.182 -9.474 1.00 97.44 544 ILE A C 1
ATOM 4395 O O . ILE A 1 544 ? 15.109 -4.219 -10.240 1.00 97.44 544 ILE A O 1
ATOM 4399 N N . PHE A 1 545 ? 15.073 -5.038 -8.147 1.00 97.81 545 PHE A N 1
ATOM 4400 C CA . PHE A 1 545 ? 15.102 -3.719 -7.516 1.00 97.81 545 PHE A CA 1
ATOM 4401 C C . PHE A 1 545 ? 16.492 -3.092 -7.651 1.00 97.81 545 PHE A C 1
ATOM 4403 O O . PHE A 1 545 ? 17.486 -3.685 -7.227 1.00 97.81 545 PHE A O 1
ATOM 4410 N N . ARG A 1 546 ? 16.562 -1.903 -8.249 1.00 95.94 546 ARG A N 1
ATOM 4411 C CA . ARG A 1 546 ? 17.815 -1.208 -8.561 1.00 95.94 546 ARG A CA 1
ATOM 4412 C C . ARG A 1 546 ? 17.589 0.288 -8.749 1.00 95.94 546 ARG A C 1
ATOM 4414 O O . ARG A 1 546 ? 16.477 0.699 -9.070 1.00 95.94 546 ARG A O 1
ATOM 4421 N N . ARG A 1 547 ? 18.665 1.065 -8.637 1.00 93.50 547 ARG A N 1
ATOM 4422 C CA . ARG A 1 547 ? 18.730 2.423 -9.191 1.00 93.50 547 ARG A CA 1
ATOM 4423 C C . ARG A 1 547 ? 18.778 2.332 -10.721 1.00 93.50 547 ARG A C 1
ATOM 4425 O O . ARG A 1 547 ? 19.453 1.457 -11.286 1.00 93.50 547 ARG A O 1
ATOM 4432 N N . LEU A 1 548 ? 18.057 3.214 -11.399 1.00 90.06 548 LEU A N 1
ATOM 4433 C CA . LEU A 1 548 ? 18.099 3.360 -12.850 1.00 90.06 548 LEU A CA 1
ATOM 4434 C C . LEU A 1 548 ? 19.306 4.211 -13.254 1.00 90.06 548 LEU A C 1
ATOM 4436 O O . LEU A 1 548 ? 19.663 5.183 -12.588 1.00 90.06 548 LEU A O 1
ATOM 4440 N N . GLN A 1 549 ? 19.936 3.878 -14.380 1.00 83.69 549 GLN A N 1
ATOM 4441 C CA . GLN A 1 549 ? 20.899 4.786 -14.997 1.00 83.69 549 GLN A CA 1
ATOM 4442 C C . GLN A 1 549 ? 20.168 6.023 -15.524 1.00 83.69 549 GLN A C 1
ATOM 4444 O O . GLN A 1 549 ? 19.060 5.920 -16.049 1.00 83.69 549 GLN A O 1
ATOM 4449 N N . ALA A 1 550 ? 20.817 7.188 -15.477 1.00 77.31 550 ALA A N 1
ATOM 4450 C CA . ALA A 1 550 ? 20.223 8.436 -15.964 1.00 77.31 550 ALA A CA 1
ATOM 4451 C C . ALA A 1 550 ? 19.746 8.345 -17.427 1.00 77.31 550 ALA A C 1
ATOM 4453 O O . ALA A 1 550 ? 18.762 8.978 -17.798 1.00 77.31 550 ALA A O 1
ATOM 4454 N N . SER A 1 551 ? 20.417 7.534 -18.253 1.00 76.31 551 SER A N 1
ATOM 4455 C CA . SER A 1 551 ? 20.009 7.280 -19.634 1.00 76.31 551 SER A CA 1
ATOM 4456 C C . SER A 1 551 ? 18.715 6.473 -19.739 1.00 76.31 551 SER A C 1
ATOM 4458 O O . SER A 1 551 ? 17.947 6.723 -20.663 1.00 76.31 551 SER A O 1
ATOM 4460 N N . GLU A 1 552 ? 18.466 5.535 -18.819 1.00 81.44 552 GLU A N 1
ATOM 4461 C CA . GLU A 1 552 ? 17.288 4.658 -18.820 1.00 81.44 552 GLU A CA 1
ATOM 4462 C C . GLU A 1 552 ? 15.997 5.406 -18.496 1.00 81.44 552 GLU A C 1
ATOM 4464 O O . GLU A 1 552 ? 14.930 5.002 -18.964 1.00 81.44 552 GLU A O 1
ATOM 4469 N N . ILE A 1 553 ? 16.093 6.478 -17.700 1.00 79.56 553 ILE A N 1
ATOM 4470 C CA . ILE A 1 553 ? 14.949 7.269 -17.253 1.00 79.56 553 ILE A CA 1
ATOM 4471 C C . ILE A 1 553 ? 14.392 8.046 -18.456 1.00 79.56 553 ILE A C 1
ATOM 4473 O O . ILE A 1 553 ? 15.048 8.968 -18.960 1.00 79.56 553 ILE A O 1
ATOM 4477 N N . PRO A 1 554 ? 13.180 7.707 -18.934 1.00 82.56 554 PRO A N 1
ATOM 4478 C CA . PRO A 1 554 ? 12.580 8.424 -20.039 1.00 82.56 554 PRO A CA 1
ATOM 4479 C C . PRO A 1 554 ? 12.268 9.854 -19.610 1.00 82.56 554 PRO A C 1
ATOM 4481 O O . PRO A 1 554 ? 11.839 10.106 -18.480 1.00 82.56 554 PRO A O 1
ATOM 4484 N N . ALA A 1 555 ? 12.438 10.785 -20.541 1.00 85.94 555 ALA A N 1
ATOM 4485 C CA . ALA A 1 555 ? 12.080 12.169 -20.304 1.00 85.94 555 ALA A CA 1
ATOM 4486 C C . ALA A 1 555 ? 10.589 12.290 -19.951 1.00 85.94 555 ALA A C 1
ATOM 4488 O O . ALA A 1 555 ? 9.727 11.764 -20.659 1.00 85.94 555 ALA A O 1
ATOM 4489 N N . SER A 1 556 ? 10.273 12.981 -18.861 1.00 88.00 556 SER A N 1
ATOM 4490 C CA . SER A 1 556 ? 8.903 13.095 -18.361 1.00 88.00 556 SER A CA 1
ATOM 4491 C C . SER A 1 556 ? 8.617 14.480 -17.804 1.00 88.00 556 SER A C 1
ATOM 4493 O O . SER A 1 556 ? 9.496 15.164 -17.276 1.00 88.00 556 SER A O 1
ATOM 4495 N N . LEU A 1 557 ? 7.356 14.890 -17.887 1.00 88.44 557 LEU A N 1
ATOM 4496 C CA . LEU A 1 557 ? 6.909 16.188 -17.400 1.00 88.44 557 LEU A CA 1
ATOM 4497 C C . LEU A 1 557 ? 7.208 16.402 -15.904 1.00 88.44 557 LEU A C 1
ATOM 4499 O O . LEU A 1 557 ? 7.521 17.519 -15.498 1.00 88.44 557 LEU A O 1
ATOM 4503 N N . SER A 1 558 ? 7.169 15.348 -15.082 1.00 80.69 558 SER A N 1
ATOM 4504 C CA . SER A 1 558 ? 7.526 15.413 -13.659 1.00 80.69 558 SER A CA 1
ATOM 4505 C C . SER A 1 558 ? 8.975 15.835 -13.435 1.00 80.69 558 SER A C 1
ATOM 4507 O O . SER A 1 558 ? 9.231 16.580 -12.496 1.00 80.69 558 SER A O 1
ATOM 4509 N N . GLN A 1 559 ? 9.909 15.448 -14.312 1.00 83.62 559 GLN A N 1
ATOM 4510 C CA . GLN A 1 559 ? 11.298 15.917 -14.221 1.00 83.62 559 GLN A CA 1
ATOM 4511 C C . GLN A 1 559 ? 11.402 17.419 -14.492 1.00 83.62 559 GLN A C 1
ATOM 4513 O O . GLN A 1 559 ? 12.195 18.109 -13.858 1.00 83.62 559 GLN A O 1
ATOM 4518 N N . SER A 1 560 ? 10.595 17.951 -15.414 1.00 88.31 560 SER A N 1
ATOM 4519 C CA . SER A 1 560 ? 10.560 19.393 -15.671 1.00 88.31 560 SER A CA 1
ATOM 4520 C C . SER A 1 560 ? 9.876 20.171 -14.546 1.00 88.31 560 SER A C 1
ATOM 4522 O O . SER A 1 560 ? 10.322 21.266 -14.225 1.00 88.31 560 SER A O 1
ATOM 4524 N N . LEU A 1 561 ? 8.812 19.619 -13.953 1.00 85.69 561 LEU A N 1
ATOM 4525 C CA . LEU A 1 561 ? 8.056 20.246 -12.859 1.00 85.69 561 LEU A CA 1
ATOM 4526 C C . LEU A 1 561 ? 8.790 20.198 -11.511 1.00 85.69 561 LEU A C 1
ATOM 4528 O O . LEU A 1 561 ? 8.613 21.097 -10.694 1.00 85.69 561 LEU A O 1
ATOM 4532 N N . GLY A 1 562 ? 9.566 19.141 -11.268 1.00 77.44 562 GLY A N 1
ATOM 4533 C CA . GLY A 1 562 ? 10.288 18.908 -10.015 1.00 77.44 562 GLY A CA 1
ATOM 4534 C C . GLY A 1 562 ? 11.750 19.355 -10.028 1.00 77.44 562 GLY A C 1
ATOM 4535 O O . GLY A 1 562 ? 12.440 19.169 -9.033 1.00 77.44 562 GLY A O 1
ATOM 4536 N N . ALA A 1 563 ? 12.252 19.911 -11.135 1.00 84.44 563 ALA A N 1
ATOM 4537 C CA . ALA A 1 563 ? 13.648 20.335 -11.225 1.00 84.44 563 ALA A CA 1
ATOM 4538 C C . ALA A 1 563 ? 13.954 21.512 -10.289 1.00 84.44 563 ALA A C 1
ATOM 4540 O O . ALA A 1 563 ? 13.184 22.465 -10.224 1.00 84.44 563 ALA A O 1
ATOM 4541 N N . GLU A 1 564 ? 15.117 21.493 -9.637 1.00 80.00 564 GLU A N 1
ATOM 4542 C CA . GLU A 1 564 ? 15.580 22.578 -8.757 1.00 80.00 564 GLU A CA 1
ATOM 4543 C C . GLU A 1 564 ? 15.696 23.923 -9.501 1.00 80.00 564 GLU A C 1
ATOM 4545 O O . GLU A 1 564 ? 15.312 24.983 -9.001 1.00 80.00 564 GLU A O 1
ATOM 4550 N N . HIS A 1 565 ? 16.157 23.876 -10.752 1.00 86.56 565 HIS A N 1
ATOM 4551 C CA . HIS A 1 565 ? 16.259 25.032 -11.635 1.00 86.56 565 HIS A CA 1
ATOM 4552 C C . HIS A 1 565 ? 15.426 24.818 -12.896 1.00 86.56 565 HIS A C 1
ATOM 4554 O O . HIS A 1 565 ? 15.565 23.808 -13.590 1.00 86.56 565 HIS A O 1
ATOM 4560 N N . GLN A 1 566 ? 14.543 25.778 -13.166 1.00 92.12 566 GLN A N 1
ATOM 4561 C CA . GLN A 1 566 ? 13.565 25.744 -14.247 1.00 92.12 566 GLN A CA 1
ATOM 4562 C C . GLN A 1 566 ? 13.581 27.094 -14.955 1.00 92.12 566 GLN A C 1
ATOM 4564 O O . GLN A 1 566 ? 13.264 28.114 -14.336 1.00 92.12 566 GLN A O 1
ATOM 4569 N N . THR A 1 567 ? 13.908 27.087 -16.242 1.00 93.38 567 THR A N 1
ATOM 4570 C CA . THR A 1 567 ? 14.038 28.307 -17.045 1.00 93.38 567 THR A CA 1
ATOM 4571 C C . THR A 1 567 ? 13.081 28.253 -18.226 1.00 93.38 567 THR A C 1
ATOM 4573 O O . THR A 1 567 ? 13.119 27.312 -19.019 1.00 93.38 567 THR A O 1
ATOM 4576 N N . ALA A 1 568 ? 12.222 29.261 -18.370 1.00 93.56 568 ALA A N 1
ATOM 4577 C CA . ALA A 1 568 ? 11.373 29.402 -19.544 1.00 93.56 568 ALA A CA 1
ATOM 4578 C C . ALA A 1 568 ? 12.118 30.099 -20.685 1.00 93.56 568 ALA A C 1
ATOM 4580 O O . ALA A 1 568 ? 12.709 31.156 -20.489 1.00 93.56 568 ALA A O 1
ATOM 4581 N N . LEU A 1 569 ? 12.018 29.540 -21.886 1.00 92.56 569 LEU A N 1
ATOM 4582 C CA . LEU A 1 569 ? 12.509 30.098 -23.138 1.00 92.56 569 LEU A CA 1
ATOM 4583 C C . LEU A 1 569 ? 11.312 30.483 -24.000 1.00 92.56 569 LEU A C 1
ATOM 4585 O O . LEU A 1 569 ? 10.639 29.623 -24.576 1.00 92.56 569 LEU A O 1
ATOM 4589 N N . LEU A 1 570 ? 11.044 31.782 -24.086 1.00 90.19 570 LEU A N 1
ATOM 4590 C CA . LEU A 1 570 ? 9.975 32.310 -24.928 1.00 90.19 570 LEU A CA 1
ATOM 4591 C C . LEU A 1 570 ? 10.492 32.513 -26.355 1.00 90.19 570 LEU A C 1
ATOM 4593 O O . LEU A 1 570 ? 11.601 33.007 -26.552 1.00 90.19 570 LEU A O 1
ATOM 4597 N N . ALA A 1 571 ? 9.699 32.126 -27.355 1.00 87.38 571 ALA A N 1
ATOM 4598 C CA . ALA A 1 571 ? 10.034 32.407 -28.748 1.00 87.38 571 ALA A CA 1
ATOM 4599 C C . ALA A 1 571 ? 10.048 33.924 -29.007 1.00 87.38 571 ALA A C 1
ATOM 4601 O O . ALA A 1 571 ? 9.233 34.653 -28.446 1.00 87.38 571 ALA A O 1
ATOM 4602 N N . SER A 1 572 ? 10.950 34.403 -29.864 1.00 81.50 572 SER A N 1
ATOM 4603 C CA . SER A 1 572 ? 11.043 35.822 -30.245 1.00 81.50 572 SER A CA 1
ATOM 4604 C C . SER A 1 572 ? 10.003 36.233 -31.296 1.00 81.50 572 SER A C 1
ATOM 4606 O O . SER A 1 572 ? 9.572 37.382 -31.321 1.00 81.50 572 SER A O 1
ATOM 4608 N N . ASP A 1 573 ? 9.566 35.282 -32.124 1.00 85.38 573 ASP A N 1
ATOM 4609 C CA . ASP A 1 573 ? 8.451 35.394 -33.067 1.00 85.38 573 ASP A CA 1
ATOM 4610 C C . ASP A 1 573 ? 7.454 34.253 -32.813 1.00 85.38 573 ASP A C 1
ATOM 4612 O O . ASP A 1 573 ? 7.837 33.181 -32.340 1.00 85.38 573 ASP A O 1
ATOM 4616 N N . LEU A 1 574 ? 6.177 34.474 -33.123 1.00 85.69 574 LEU A N 1
ATOM 4617 C CA . LEU A 1 574 ? 5.090 33.519 -32.901 1.00 85.69 574 LEU A CA 1
ATOM 4618 C C . LEU A 1 574 ? 4.425 33.105 -34.213 1.00 85.69 574 LEU A C 1
ATOM 4620 O O . LEU A 1 574 ? 4.445 33.832 -35.209 1.00 85.69 574 LEU A O 1
ATOM 4624 N N . ALA A 1 575 ? 3.871 31.897 -34.245 1.00 86.19 575 ALA A N 1
ATOM 4625 C CA . ALA A 1 575 ? 3.004 31.483 -35.341 1.00 86.19 575 ALA A CA 1
ATOM 4626 C C . ALA A 1 575 ? 1.606 32.103 -35.195 1.00 86.19 575 ALA A C 1
ATOM 4628 O O . ALA A 1 575 ? 1.203 32.498 -34.099 1.00 86.19 575 ALA A O 1
ATOM 4629 N N . ASP A 1 576 ? 0.859 32.161 -36.298 1.00 83.38 576 ASP A N 1
ATOM 4630 C CA . ASP A 1 576 ? -0.517 32.660 -36.292 1.00 83.38 576 ASP A CA 1
ATOM 4631 C C . ASP A 1 576 ? -1.360 31.893 -35.259 1.00 83.38 576 ASP A C 1
ATOM 4633 O O . ASP A 1 576 ? -1.266 30.671 -35.161 1.00 83.38 576 ASP A O 1
ATOM 4637 N N . GLY A 1 577 ? -2.151 32.615 -34.460 1.00 81.44 577 GLY A N 1
ATOM 4638 C CA . GLY A 1 577 ? -2.981 32.036 -33.394 1.00 81.44 577 GLY A CA 1
ATOM 4639 C C . GLY A 1 577 ? -2.288 31.849 -32.036 1.00 81.44 577 GLY A C 1
ATOM 4640 O O . GLY A 1 577 ? -2.975 31.586 -31.055 1.00 81.44 577 GLY A O 1
ATOM 4641 N N . GLU A 1 578 ? -0.966 32.024 -31.929 1.00 87.44 578 GLU A N 1
ATOM 4642 C CA . GLU A 1 578 ? -0.251 31.963 -30.644 1.00 87.44 578 GLU A CA 1
ATOM 4643 C C . GLU A 1 578 ? -0.180 33.333 -29.935 1.00 87.44 578 GLU A C 1
ATOM 4645 O O . GLU A 1 578 ? -0.186 34.386 -30.574 1.00 87.44 578 GLU A O 1
ATOM 4650 N N . SER A 1 579 ? -0.044 33.332 -28.601 1.00 88.12 579 SER A N 1
ATOM 4651 C CA . SER A 1 579 ? 0.008 34.552 -27.775 1.00 88.12 579 SER A CA 1
ATOM 4652 C C . SER A 1 579 ? 1.227 34.595 -26.845 1.00 88.12 579 SER A C 1
ATOM 4654 O O . SER A 1 579 ? 1.454 33.687 -26.041 1.00 88.12 579 SER A O 1
ATOM 4656 N N . GLN A 1 580 ? 1.990 35.696 -26.904 1.00 87.69 580 GLN A N 1
ATOM 4657 C CA . GLN A 1 580 ? 3.124 35.943 -25.998 1.00 87.69 580 GLN A CA 1
ATOM 4658 C C . GLN A 1 580 ? 2.668 36.079 -24.546 1.00 87.69 580 GLN A C 1
ATOM 4660 O O . GLN A 1 580 ? 3.345 35.616 -23.628 1.00 87.69 580 GLN A O 1
ATOM 4665 N N . GLU A 1 581 ? 1.519 36.719 -24.330 1.00 87.94 581 GLU A N 1
ATOM 4666 C CA . GLU A 1 581 ? 0.932 36.869 -23.001 1.00 87.94 581 GLU A CA 1
ATOM 4667 C C . GLU A 1 581 ? 0.624 35.497 -22.394 1.00 87.94 581 GLU A C 1
ATOM 4669 O O . GLU A 1 581 ? 0.992 35.231 -21.247 1.00 87.94 581 GLU A O 1
ATOM 4674 N N . SER A 1 582 ? 0.080 34.589 -23.206 1.00 86.56 582 SER A N 1
ATOM 4675 C CA . SER A 1 582 ? -0.253 33.235 -22.773 1.00 86.56 582 SER A CA 1
ATOM 4676 C C . SER A 1 582 ? 0.957 32.391 -22.427 1.00 86.56 582 SER A C 1
ATOM 4678 O O . SER A 1 582 ? 0.987 31.721 -21.390 1.00 86.56 582 SER A O 1
ATOM 4680 N N . TYR A 1 583 ? 2.003 32.458 -23.247 1.00 90.69 583 TYR A N 1
ATOM 4681 C CA . TYR A 1 583 ? 3.248 31.769 -22.939 1.00 90.69 583 TYR A CA 1
ATOM 4682 C C . TYR A 1 583 ? 3.941 32.338 -21.699 1.00 90.69 583 TYR A C 1
ATOM 4684 O O . TYR A 1 583 ? 4.443 31.568 -20.881 1.00 90.69 583 TYR A O 1
ATOM 4692 N N . ARG A 1 584 ? 3.887 33.656 -21.474 1.00 89.81 584 ARG A N 1
ATOM 4693 C CA . ARG A 1 584 ? 4.377 34.266 -20.227 1.00 89.81 584 ARG A CA 1
ATOM 4694 C C . ARG A 1 584 ? 3.582 33.822 -19.004 1.00 89.81 584 ARG A C 1
ATOM 4696 O O . ARG A 1 584 ? 4.184 33.602 -17.954 1.00 89.81 584 ARG A O 1
ATOM 4703 N N . ALA A 1 585 ? 2.261 33.698 -19.112 1.00 88.38 585 ALA A N 1
ATOM 4704 C CA . ALA A 1 585 ? 1.419 33.224 -18.016 1.00 88.38 585 ALA A CA 1
ATOM 4705 C C . ALA A 1 585 ? 1.755 31.773 -17.632 1.00 88.38 585 ALA A C 1
ATOM 4707 O O . ALA A 1 585 ? 1.940 31.475 -16.450 1.00 88.38 585 ALA A O 1
ATOM 4708 N N . LEU A 1 586 ? 1.917 30.893 -18.627 1.00 88.88 586 LEU A N 1
ATOM 4709 C CA . LEU A 1 586 ? 2.358 29.512 -18.413 1.00 88.88 586 LEU A CA 1
ATOM 4710 C C . LEU A 1 586 ? 3.773 29.446 -17.829 1.00 88.88 586 LEU A C 1
ATOM 4712 O O . LEU A 1 586 ? 3.992 28.745 -16.843 1.00 88.88 586 LEU A O 1
ATOM 4716 N N . ALA A 1 587 ? 4.715 30.215 -18.379 1.00 91.00 587 ALA A N 1
ATOM 4717 C CA . ALA A 1 587 ? 6.088 30.282 -17.890 1.00 91.00 587 ALA A CA 1
ATOM 4718 C C . ALA A 1 587 ? 6.146 30.668 -16.404 1.00 91.00 587 ALA A C 1
ATOM 4720 O O . ALA A 1 587 ? 6.760 29.955 -15.613 1.00 91.00 587 ALA A O 1
ATOM 4721 N N . LYS A 1 588 ? 5.424 31.721 -15.992 1.00 90.12 588 LYS A N 1
ATOM 4722 C CA . LYS A 1 588 ? 5.349 32.152 -14.582 1.00 90.12 588 LYS A CA 1
ATOM 4723 C C . LYS A 1 588 ? 4.807 31.077 -13.639 1.00 90.12 588 LYS A C 1
ATOM 4725 O O . LYS A 1 588 ? 5.048 31.150 -12.439 1.00 90.12 588 LYS A O 1
ATOM 4730 N N . ARG A 1 589 ? 4.032 30.117 -14.153 1.00 87.19 589 ARG A N 1
ATOM 4731 C CA . ARG A 1 589 ? 3.447 29.047 -13.342 1.00 87.19 589 ARG A CA 1
ATOM 4732 C C . ARG A 1 589 ? 4.409 27.887 -13.102 1.00 87.19 589 ARG A C 1
ATOM 4734 O O . ARG A 1 589 ? 4.289 27.241 -12.066 1.00 87.19 589 ARG A O 1
ATOM 4741 N N . PHE A 1 590 ? 5.299 27.616 -14.055 1.00 87.06 590 PHE A N 1
ATOM 4742 C CA . PHE A 1 590 ? 6.101 26.390 -14.100 1.00 87.06 590 PHE A CA 1
ATOM 4743 C C . PHE A 1 590 ? 7.610 26.606 -14.027 1.00 87.06 590 PHE A C 1
ATOM 4745 O O . PHE A 1 590 ? 8.346 25.630 -14.094 1.00 87.06 590 PHE A O 1
ATOM 4752 N N . THR A 1 591 ? 8.078 27.853 -13.968 1.00 89.06 591 THR A N 1
ATOM 4753 C CA . THR A 1 591 ? 9.512 28.158 -14.005 1.00 89.06 591 THR A CA 1
ATOM 4754 C C . THR A 1 591 ? 9.900 29.214 -12.983 1.00 89.06 591 THR A C 1
ATOM 4756 O O . THR A 1 591 ? 9.093 30.071 -12.619 1.00 89.06 591 THR A O 1
ATOM 4759 N N . HIS A 1 592 ? 11.155 29.155 -12.534 1.00 87.62 592 HIS A N 1
ATOM 4760 C CA . HIS A 1 592 ? 11.740 30.122 -11.605 1.00 87.62 592 HIS A CA 1
ATOM 4761 C C . HIS A 1 592 ? 12.236 31.381 -12.323 1.00 87.62 592 HIS A C 1
ATOM 4763 O O . HIS A 1 592 ? 12.214 32.473 -11.754 1.00 87.62 592 HIS A O 1
ATOM 4769 N N . SER A 1 593 ? 12.678 31.242 -13.573 1.00 88.31 593 SER A N 1
ATOM 4770 C CA . SER A 1 593 ? 13.194 32.340 -14.386 1.00 88.31 593 SER A CA 1
ATOM 4771 C C . SER A 1 593 ? 12.623 32.291 -15.802 1.00 88.31 593 SER A C 1
ATOM 4773 O O . SER A 1 593 ? 12.265 31.234 -16.321 1.00 88.31 593 SER A O 1
ATOM 4775 N N . ILE A 1 594 ? 12.528 33.459 -16.435 1.00 87.38 594 ILE A N 1
ATOM 4776 C CA . ILE A 1 594 ? 12.080 33.601 -17.820 1.00 87.38 594 ILE A CA 1
ATOM 4777 C C . ILE A 1 594 ? 13.191 34.288 -18.598 1.00 87.38 594 ILE A C 1
ATOM 4779 O O . ILE A 1 594 ? 13.648 35.362 -18.208 1.00 87.38 594 ILE A O 1
ATOM 4783 N N . GLN A 1 595 ? 13.591 33.678 -19.706 1.00 82.12 595 GLN A N 1
ATOM 4784 C CA . GLN A 1 595 ? 14.529 34.234 -20.661 1.00 82.12 595 GLN A CA 1
ATOM 4785 C C . GLN A 1 595 ? 13.836 34.500 -21.996 1.00 82.12 595 GLN A C 1
ATOM 4787 O O . GLN A 1 595 ? 13.176 33.643 -22.590 1.00 82.12 595 GLN A O 1
ATOM 4792 N N . GLU A 1 596 ? 14.024 35.721 -22.475 1.00 68.88 596 GLU A N 1
ATOM 4793 C CA . GLU A 1 596 ? 13.605 36.177 -23.795 1.00 68.88 596 GLU A CA 1
ATOM 4794 C C . GLU A 1 596 ? 14.836 36.125 -24.698 1.00 68.88 596 GLU A C 1
ATOM 4796 O O . GLU A 1 596 ? 15.499 37.133 -24.921 1.00 68.88 596 GLU A O 1
ATOM 4801 N N . THR A 1 597 ? 15.241 34.921 -25.101 1.00 57.94 597 THR A N 1
ATOM 4802 C CA . THR A 1 597 ? 16.536 34.731 -25.775 1.00 57.94 597 THR A CA 1
ATOM 4803 C C . THR A 1 597 ? 16.502 35.148 -27.243 1.00 57.94 597 THR A C 1
ATOM 4805 O O . THR A 1 597 ? 15.518 34.883 -27.943 1.00 57.94 597 THR A O 1
ATOM 4808 N N . ALA A 1 598 ? 17.617 35.695 -27.727 1.00 57.94 598 ALA A N 1
ATOM 4809 C CA . ALA A 1 598 ? 17.925 35.829 -29.147 1.00 57.94 598 ALA A CA 1
ATOM 4810 C C . ALA A 1 598 ? 18.623 34.556 -29.681 1.00 57.94 598 ALA A C 1
ATOM 4812 O O . ALA A 1 598 ? 19.028 33.669 -28.922 1.00 57.94 598 ALA A O 1
ATOM 4813 N N . ASP A 1 599 ? 18.766 34.436 -31.005 1.00 55.50 599 ASP A N 1
ATOM 4814 C CA . ASP A 1 599 ? 19.534 33.341 -31.610 1.00 55.50 599 ASP A CA 1
ATOM 4815 C C . ASP A 1 599 ? 21.018 33.426 -31.201 1.00 55.50 599 ASP A C 1
ATOM 4817 O O . ASP A 1 599 ? 21.690 34.414 -31.490 1.00 55.50 599 ASP A O 1
ATOM 4821 N N . GLY A 1 600 ? 21.534 32.368 -30.560 1.00 60.31 600 GLY A N 1
ATOM 4822 C CA . GLY A 1 600 ? 22.944 32.239 -30.157 1.00 60.31 600 GLY A CA 1
ATOM 4823 C C . GLY A 1 600 ? 23.221 32.326 -28.651 1.00 60.31 600 GLY A C 1
ATOM 4824 O O . GLY A 1 600 ? 24.349 32.051 -28.242 1.00 60.31 600 GLY A O 1
ATOM 4825 N N . ASP A 1 601 ? 22.217 32.643 -27.828 1.00 70.44 601 ASP A N 1
ATOM 4826 C CA . ASP A 1 601 ? 22.377 32.703 -26.370 1.00 70.44 601 ASP A CA 1
ATOM 4827 C C . ASP A 1 601 ? 22.612 31.312 -25.755 1.00 70.44 601 ASP A C 1
ATOM 4829 O O . ASP A 1 601 ? 21.980 30.314 -26.140 1.00 70.44 601 ASP A O 1
ATOM 4833 N N . ALA A 1 602 ? 23.513 31.258 -24.769 1.00 77.44 602 ALA A N 1
ATOM 4834 C CA . ALA A 1 602 ? 23.788 30.051 -23.997 1.00 77.44 602 ALA A CA 1
ATOM 4835 C C . ALA A 1 602 ? 22.534 29.596 -23.235 1.00 77.44 602 ALA A C 1
ATOM 4837 O O . ALA A 1 602 ? 21.772 30.413 -22.725 1.00 77.44 602 ALA A O 1
ATOM 4838 N N . LEU A 1 603 ? 22.316 28.282 -23.173 1.00 84.69 603 LEU A N 1
ATOM 4839 C CA . LEU A 1 603 ? 21.211 27.701 -22.417 1.00 84.69 603 LEU A CA 1
ATOM 4840 C C . LEU A 1 603 ? 21.598 27.581 -20.943 1.00 84.69 603 LEU A C 1
ATOM 4842 O O . LEU A 1 603 ? 22.677 27.080 -20.627 1.00 84.69 603 LEU A O 1
ATOM 4846 N N . GLU A 1 604 ? 20.700 27.984 -20.046 1.00 83.12 604 GLU A N 1
ATOM 4847 C CA . GLU A 1 604 ? 20.912 27.811 -18.607 1.00 83.12 604 GLU A CA 1
ATOM 4848 C C . GLU A 1 604 ? 20.984 26.325 -18.218 1.00 83.12 604 GLU A C 1
ATOM 4850 O O . GLU A 1 604 ? 20.331 25.485 -18.861 1.00 83.12 604 GLU A O 1
ATOM 4855 N N . PRO A 1 605 ? 21.725 25.987 -17.147 1.00 82.69 605 PRO A N 1
ATOM 4856 C CA . PRO A 1 605 ? 21.667 24.668 -16.523 1.00 82.69 605 PRO A CA 1
ATOM 4857 C C . PRO A 1 605 ? 20.263 24.355 -15.976 1.00 82.69 605 PRO A C 1
ATOM 4859 O O . PRO A 1 605 ? 19.485 25.258 -15.670 1.00 82.69 605 PRO A O 1
ATOM 4862 N N . GLY A 1 606 ? 19.948 23.069 -15.799 1.00 85.44 606 GLY A N 1
ATOM 4863 C CA . GLY A 1 606 ? 18.664 22.622 -15.246 1.00 85.44 606 GLY A CA 1
ATOM 4864 C C . GLY A 1 606 ? 17.612 22.327 -16.316 1.00 85.44 606 GLY A C 1
ATOM 4865 O O . GLY A 1 606 ? 17.940 22.065 -17.474 1.00 85.44 606 GLY A O 1
ATOM 4866 N N . SER A 1 607 ? 16.333 22.320 -15.939 1.00 92.06 607 SER A N 1
ATOM 4867 C CA . SER A 1 607 ? 15.245 22.006 -16.872 1.00 92.06 607 SER A CA 1
ATOM 4868 C C . SER A 1 607 ? 14.761 23.245 -17.630 1.00 92.06 607 SER A C 1
ATOM 4870 O O . SER A 1 607 ? 14.575 24.316 -17.054 1.00 92.06 607 SER A O 1
ATOM 4872 N N . LEU A 1 608 ? 14.513 23.097 -18.931 1.00 93.62 608 LEU A N 1
ATOM 4873 C CA . LEU A 1 608 ? 14.042 24.168 -19.809 1.00 93.62 608 LEU A CA 1
ATOM 4874 C C . LEU A 1 608 ? 12.572 23.980 -20.161 1.00 93.62 608 LEU A C 1
ATOM 4876 O O . LEU A 1 608 ? 12.150 22.883 -20.516 1.00 93.62 608 LEU A O 1
ATOM 4880 N N . TRP A 1 609 ? 11.812 25.068 -20.153 1.00 94.44 609 TRP A N 1
ATOM 4881 C CA . TRP A 1 609 ? 10.457 25.119 -20.691 1.00 94.44 609 TRP A CA 1
ATOM 4882 C C . TRP A 1 609 ? 10.442 25.993 -21.936 1.00 94.44 609 TRP A C 1
ATOM 4884 O O . TRP A 1 609 ? 10.573 27.208 -21.865 1.00 94.44 609 TRP A O 1
ATOM 4894 N N . VAL A 1 610 ? 10.310 25.368 -23.092 1.00 94.12 610 VAL A N 1
ATOM 4895 C CA . VAL A 1 610 ? 10.374 26.007 -24.401 1.00 94.12 610 VAL A CA 1
ATOM 4896 C C . VAL A 1 610 ? 8.958 26.322 -24.854 1.00 94.12 610 VAL A C 1
ATOM 4898 O O . VAL A 1 610 ? 8.127 25.425 -24.937 1.00 94.12 610 VAL A O 1
ATOM 4901 N N . PHE A 1 611 ? 8.665 27.578 -25.170 1.00 93.12 611 PHE A N 1
ATOM 4902 C CA . PHE A 1 611 ? 7.320 28.003 -25.555 1.00 93.12 611 PHE A CA 1
ATOM 4903 C C . PHE A 1 611 ? 7.284 28.540 -26.988 1.00 93.12 611 PHE A C 1
ATOM 4905 O O . PHE A 1 611 ? 8.150 29.330 -27.379 1.00 93.12 611 PHE A O 1
ATOM 4912 N N . GLY A 1 612 ? 6.261 28.129 -27.746 1.00 91.50 612 GLY A N 1
ATOM 4913 C CA . GLY A 1 612 ? 5.971 28.614 -29.101 1.00 91.50 612 GLY A CA 1
ATOM 4914 C C . GLY A 1 612 ? 6.469 27.707 -30.227 1.00 91.50 612 GLY A C 1
ATOM 4915 O O . GLY A 1 612 ? 7.545 27.109 -30.140 1.00 91.50 612 GLY A O 1
ATOM 4916 N N . ARG A 1 613 ? 5.703 27.632 -31.327 1.00 91.44 613 ARG A N 1
ATOM 4917 C CA . ARG A 1 613 ? 6.052 26.825 -32.515 1.00 91.44 613 ARG A CA 1
ATOM 4918 C C . ARG A 1 613 ? 7.318 27.294 -33.214 1.00 91.44 613 ARG A C 1
ATOM 4920 O O . ARG A 1 613 ? 8.083 26.479 -33.721 1.00 91.44 613 ARG A O 1
ATOM 4927 N N . LYS A 1 614 ? 7.533 28.607 -33.247 1.00 90.56 614 LYS A N 1
ATOM 4928 C CA . LYS A 1 614 ? 8.687 29.241 -33.898 1.00 90.56 614 LYS A CA 1
ATOM 4929 C C . LYS A 1 614 ? 9.885 29.425 -32.963 1.00 90.56 614 LYS A C 1
ATOM 4931 O O . LYS A 1 614 ? 10.808 30.166 -33.288 1.00 90.56 614 LYS A O 1
ATOM 4936 N N . ASN A 1 615 ? 9.894 28.766 -31.804 1.00 91.50 615 ASN A N 1
ATOM 4937 C CA . ASN A 1 615 ? 11.043 28.822 -30.912 1.00 91.50 615 ASN A CA 1
ATOM 4938 C C . ASN A 1 615 ? 12.304 28.280 -31.611 1.00 91.50 615 ASN A C 1
ATOM 4940 O O . ASN A 1 615 ? 12.229 27.305 -32.361 1.00 91.50 615 ASN A O 1
ATOM 4944 N N . ARG A 1 616 ? 13.477 28.865 -31.338 1.00 88.50 616 ARG A N 1
ATOM 4945 C CA . ARG A 1 616 ? 14.752 28.451 -31.951 1.00 88.50 616 ARG A CA 1
ATOM 4946 C C . ARG A 1 616 ? 15.079 26.968 -31.743 1.00 88.50 616 ARG A C 1
ATOM 4948 O O . ARG A 1 616 ? 15.684 26.347 -32.614 1.00 88.50 616 ARG A O 1
ATOM 4955 N N . LEU A 1 617 ? 14.625 26.382 -30.630 1.00 89.81 617 LEU A N 1
ATOM 4956 C CA . LEU A 1 617 ? 14.828 24.963 -30.318 1.00 89.81 617 LEU A CA 1
ATOM 4957 C C . LEU A 1 617 ? 13.807 24.028 -30.994 1.00 89.81 617 LEU A C 1
ATOM 4959 O O . LEU A 1 617 ? 13.982 22.813 -30.964 1.00 89.81 617 LEU A O 1
ATOM 4963 N N . ALA A 1 618 ? 12.771 24.544 -31.666 1.00 90.06 618 ALA A N 1
ATOM 4964 C CA . ALA A 1 618 ? 11.738 23.715 -32.299 1.00 90.06 618 ALA A CA 1
ATOM 4965 C C . ALA A 1 618 ? 12.315 22.727 -33.332 1.00 90.06 618 ALA A C 1
ATOM 4967 O O . ALA A 1 618 ? 11.857 21.589 -33.445 1.00 90.06 618 ALA A O 1
ATOM 4968 N N . LYS A 1 619 ? 13.370 23.115 -34.063 1.00 89.56 619 LYS A N 1
ATOM 4969 C CA . LYS A 1 619 ? 14.057 22.219 -35.015 1.00 89.56 619 LYS A CA 1
ATOM 4970 C C . LYS A 1 619 ? 14.739 21.032 -34.330 1.00 89.56 619 LYS A C 1
ATOM 4972 O O . LYS A 1 619 ? 14.772 19.934 -34.883 1.00 89.56 619 LYS A O 1
ATOM 4977 N N . GLU A 1 620 ? 15.267 21.243 -33.131 1.00 89.62 620 GLU A N 1
ATOM 4978 C CA . GLU A 1 620 ? 15.893 20.189 -32.336 1.00 89.62 620 GLU A CA 1
ATOM 4979 C C . GLU A 1 620 ? 14.838 19.213 -31.808 1.00 89.62 620 GLU A C 1
ATOM 4981 O O . GLU A 1 620 ? 14.968 18.004 -32.004 1.00 89.62 620 GLU A O 1
ATOM 4986 N N . PHE A 1 621 ? 13.738 19.738 -31.255 1.00 92.19 621 PHE A N 1
ATOM 4987 C CA . PHE A 1 621 ? 12.598 18.926 -30.826 1.00 92.19 621 PHE A CA 1
ATOM 4988 C C . PHE A 1 621 ? 12.025 18.096 -31.968 1.00 92.19 621 PHE A C 1
ATOM 4990 O O . PHE A 1 621 ? 11.883 16.886 -31.829 1.00 92.19 621 PHE A O 1
ATOM 4997 N N . THR A 1 622 ? 11.723 18.718 -33.108 1.00 92.19 622 THR A N 1
ATOM 4998 C CA . THR A 1 622 ? 11.155 18.011 -34.267 1.00 92.19 622 THR A CA 1
ATOM 4999 C C . THR A 1 622 ? 12.070 16.886 -34.749 1.00 92.19 622 THR A C 1
ATOM 5001 O O . THR A 1 622 ? 11.604 15.762 -34.932 1.00 92.19 622 THR A O 1
ATOM 5004 N N . SER A 1 623 ? 13.378 17.139 -34.861 1.00 90.44 623 SER A N 1
ATOM 5005 C CA . SER A 1 623 ? 14.366 16.117 -35.237 1.00 90.44 623 SER A CA 1
ATOM 5006 C C . SER A 1 623 ? 14.433 14.974 -34.218 1.00 90.44 623 SER A C 1
ATOM 5008 O O . SER A 1 623 ? 14.488 13.800 -34.586 1.00 90.44 623 SER A O 1
ATOM 5010 N N . ALA A 1 624 ? 14.404 15.294 -32.923 1.00 88.81 624 ALA A N 1
ATOM 5011 C CA . ALA A 1 624 ? 14.441 14.292 -31.868 1.00 88.81 624 ALA A CA 1
ATOM 5012 C C . ALA A 1 624 ? 13.153 13.453 -31.812 1.00 88.81 624 ALA A C 1
ATOM 5014 O O . ALA A 1 624 ? 13.240 12.234 -31.660 1.00 88.81 624 ALA A O 1
ATOM 5015 N N . LEU A 1 625 ? 11.988 14.084 -31.974 1.00 91.50 625 LEU A N 1
ATOM 5016 C CA . LEU A 1 625 ? 10.658 13.473 -31.888 1.00 91.50 625 LEU A CA 1
ATOM 5017 C C . LEU A 1 625 ? 10.326 12.578 -33.090 1.00 91.50 625 LEU A C 1
ATOM 5019 O O . LEU A 1 625 ? 9.600 11.596 -32.933 1.00 91.50 625 LEU A O 1
ATOM 5023 N N . GLN A 1 626 ? 10.930 12.827 -34.255 1.00 91.06 626 GLN A N 1
ATOM 5024 C CA . GLN A 1 626 ? 10.845 11.918 -35.406 1.00 91.06 626 GLN A CA 1
ATOM 5025 C C . GLN A 1 626 ? 11.361 10.510 -35.086 1.00 91.06 626 GLN A C 1
ATOM 5027 O O . GLN A 1 626 ? 10.814 9.530 -35.591 1.00 91.06 626 GLN A O 1
ATOM 5032 N N . ARG A 1 627 ? 12.358 10.382 -34.196 1.00 84.75 627 ARG A N 1
ATOM 5033 C CA . ARG A 1 627 ? 12.862 9.073 -33.735 1.00 84.75 627 ARG A CA 1
ATOM 5034 C C . ARG A 1 627 ? 11.815 8.283 -32.951 1.00 84.75 627 ARG A C 1
ATOM 5036 O O . ARG A 1 627 ? 11.875 7.060 -32.925 1.00 84.75 627 ARG A O 1
ATOM 5043 N N . TYR A 1 628 ? 10.845 8.978 -32.364 1.00 85.81 628 TYR A N 1
ATOM 5044 C CA . TYR A 1 628 ? 9.702 8.388 -31.676 1.00 85.81 628 TYR A CA 1
ATOM 5045 C C . TYR A 1 628 ? 8.472 8.242 -32.584 1.00 85.81 628 TYR A C 1
ATOM 5047 O O . TYR A 1 628 ? 7.388 7.944 -32.096 1.00 85.81 628 TYR A O 1
ATOM 5055 N N . GLY A 1 629 ? 8.616 8.451 -33.898 1.00 89.06 629 GLY A N 1
ATOM 5056 C CA . GLY A 1 629 ? 7.527 8.309 -34.864 1.00 89.06 629 GLY A CA 1
ATOM 5057 C C . GLY A 1 629 ? 6.572 9.502 -34.933 1.00 89.06 629 GLY A C 1
ATOM 5058 O O . GLY A 1 629 ? 5.536 9.396 -35.585 1.00 89.06 629 GLY A O 1
ATOM 5059 N N . VAL A 1 630 ? 6.899 10.633 -34.296 1.00 93.31 630 VAL A N 1
ATOM 5060 C CA . VAL A 1 630 ? 6.123 11.874 -34.425 1.00 93.31 630 VAL A CA 1
ATOM 5061 C C . VAL A 1 630 ? 6.551 12.591 -35.700 1.00 93.31 630 VAL A C 1
ATOM 5063 O O . VAL A 1 630 ? 7.692 13.041 -35.826 1.00 93.31 630 VAL A O 1
ATOM 5066 N N . GLN A 1 631 ? 5.636 12.702 -36.656 1.00 94.12 631 GLN A N 1
ATOM 5067 C CA . GLN A 1 631 ? 5.867 13.434 -37.895 1.00 94.12 631 GLN A CA 1
ATOM 5068 C C . GLN A 1 631 ? 5.227 14.816 -37.793 1.00 94.12 631 GLN A C 1
ATOM 5070 O O . GLN A 1 631 ? 4.137 14.965 -37.254 1.00 94.12 631 GLN A O 1
ATOM 5075 N N . PHE A 1 632 ? 5.914 15.834 -38.301 1.00 93.19 632 PHE A N 1
ATOM 5076 C CA . PHE A 1 632 ? 5.447 17.218 -38.267 1.00 93.19 632 PHE A CA 1
ATOM 5077 C C . PHE A 1 632 ? 5.102 17.656 -39.683 1.00 93.19 632 PHE A C 1
ATOM 5079 O O . PHE A 1 632 ? 5.894 17.446 -40.606 1.00 93.19 632 PHE A O 1
ATOM 5086 N N . ASN A 1 633 ? 3.943 18.285 -39.845 1.00 88.44 633 ASN A N 1
ATOM 5087 C CA . ASN A 1 633 ? 3.493 18.849 -41.109 1.00 88.44 633 ASN A CA 1
ATOM 5088 C C . ASN A 1 633 ? 2.995 20.297 -40.896 1.00 88.44 633 ASN A C 1
ATOM 5090 O O . ASN A 1 633 ? 3.082 20.851 -39.797 1.00 88.44 633 ASN A O 1
ATOM 5094 N N . ALA A 1 634 ? 2.540 20.950 -41.968 1.00 85.88 634 ALA A N 1
ATOM 5095 C CA . ALA A 1 634 ? 2.135 22.357 -41.910 1.00 85.88 634 ALA A CA 1
ATOM 5096 C C . ALA A 1 634 ? 0.889 22.594 -41.034 1.00 85.88 634 ALA A C 1
ATOM 5098 O O . ALA A 1 634 ? 0.770 23.647 -40.411 1.00 85.88 634 ALA A O 1
ATOM 5099 N N . GLU A 1 635 ? -0.021 21.622 -40.974 1.00 85.88 635 GLU A N 1
ATOM 5100 C CA . GLU A 1 635 ? -1.315 21.735 -40.291 1.00 85.88 635 GLU A CA 1
ATOM 5101 C C . GLU A 1 635 ? -1.270 21.204 -38.854 1.00 85.88 635 GLU A C 1
ATOM 5103 O O . GLU A 1 635 ? -2.076 21.620 -38.022 1.00 85.88 635 GLU A O 1
ATOM 5108 N N . GLY A 1 636 ? -0.305 20.341 -38.530 1.00 90.62 636 GLY A N 1
ATOM 5109 C CA . GLY A 1 636 ? -0.227 19.678 -37.238 1.00 90.62 636 GLY A CA 1
ATOM 5110 C C . GLY A 1 636 ? 0.920 18.681 -37.113 1.00 90.62 636 GLY A C 1
ATOM 5111 O O . GLY A 1 636 ? 2.011 18.843 -37.672 1.00 90.62 636 GLY A O 1
ATOM 5112 N N . ILE A 1 637 ? 0.631 17.615 -36.374 1.00 94.19 637 ILE A N 1
ATOM 5113 C CA . ILE A 1 637 ? 1.489 16.440 -36.239 1.00 94.19 637 ILE A CA 1
ATOM 5114 C C . ILE A 1 637 ? 0.726 15.170 -36.602 1.00 94.19 637 ILE A C 1
ATOM 5116 O O . ILE A 1 637 ? -0.471 15.058 -36.330 1.00 94.19 637 ILE A O 1
ATOM 5120 N N . ASP A 1 638 ? 1.443 14.190 -37.138 1.00 94.06 638 ASP A N 1
ATOM 5121 C CA . ASP A 1 638 ? 0.949 12.839 -37.375 1.00 94.06 638 ASP A CA 1
ATOM 5122 C C . ASP A 1 638 ? 1.647 11.858 -36.430 1.00 94.06 638 ASP A C 1
ATOM 5124 O O . ASP A 1 638 ? 2.876 11.841 -36.306 1.00 94.06 638 ASP A O 1
ATOM 5128 N N . TYR A 1 639 ? 0.855 11.024 -35.760 1.00 93.38 639 TYR A N 1
ATOM 5129 C CA . TYR A 1 639 ? 1.346 9.983 -34.862 1.00 93.38 639 TYR A CA 1
ATOM 5130 C C . TYR A 1 639 ? 0.435 8.755 -34.926 1.00 93.38 639 TYR A C 1
ATOM 5132 O O . TYR A 1 639 ? -0.787 8.879 -34.832 1.00 93.38 639 TYR A O 1
ATOM 5140 N N . GLU A 1 640 ? 1.028 7.572 -35.120 1.00 89.44 640 GLU A N 1
ATOM 5141 C CA . GLU A 1 640 ? 0.314 6.287 -35.258 1.00 89.44 640 GLU A CA 1
ATOM 5142 C C . GLU A 1 640 ? -0.865 6.328 -36.256 1.00 89.44 640 GLU A C 1
ATOM 5144 O O . GLU A 1 640 ? -1.933 5.759 -36.030 1.00 89.44 640 GLU A O 1
ATOM 5149 N N . GLY A 1 641 ? -0.685 7.034 -37.379 1.00 87.50 641 GLY A N 1
ATOM 5150 C CA . GLY A 1 641 ? -1.700 7.149 -38.432 1.00 87.50 641 GLY A CA 1
ATOM 5151 C C . GLY A 1 641 ? -2.874 8.080 -38.105 1.00 87.50 641 GLY A C 1
ATOM 5152 O O . GLY A 1 641 ? -3.878 8.051 -38.816 1.00 87.50 641 GLY A O 1
ATOM 5153 N N . LYS A 1 642 ? -2.771 8.898 -37.048 1.00 91.75 642 LYS A N 1
ATOM 5154 C CA . LYS A 1 642 ? -3.734 9.956 -36.706 1.00 91.75 642 LYS A CA 1
ATOM 5155 C C . LYS A 1 642 ? -3.084 11.333 -36.794 1.00 91.75 642 LYS A C 1
ATOM 5157 O O . LYS A 1 642 ? -1.955 11.502 -36.340 1.00 91.75 642 LYS A O 1
ATOM 5162 N N . THR A 1 643 ? -3.844 12.302 -37.292 1.00 92.69 643 THR A N 1
ATOM 5163 C CA . THR A 1 643 ? -3.435 13.707 -37.403 1.00 92.69 643 THR A CA 1
ATOM 5164 C C . THR A 1 643 ? -4.022 14.532 -36.262 1.00 92.69 643 THR A C 1
ATOM 5166 O O . THR A 1 643 ? -5.205 14.404 -35.939 1.00 92.69 643 THR A O 1
ATOM 5169 N N . TYR A 1 644 ? -3.198 15.392 -35.667 1.00 93.00 644 TYR A N 1
ATOM 5170 C CA . TYR A 1 644 ? -3.578 16.339 -34.622 1.00 93.00 644 TYR A CA 1
ATOM 5171 C C . TYR A 1 644 ? -3.199 17.751 -35.075 1.00 93.00 644 TYR A C 1
ATOM 5173 O O . TYR A 1 644 ? -2.016 18.079 -35.156 1.00 93.00 644 TYR A O 1
ATOM 5181 N N . ASN A 1 645 ? -4.200 18.577 -35.379 1.00 91.56 645 ASN A N 1
ATOM 5182 C CA . ASN A 1 645 ? -3.998 19.922 -35.923 1.00 91.56 645 ASN A CA 1
ATOM 5183 C C . ASN A 1 645 ? -3.501 20.907 -34.863 1.00 91.56 645 ASN A C 1
ATOM 5185 O O . ASN A 1 645 ? -3.989 20.878 -33.732 1.00 91.56 645 ASN A O 1
ATOM 5189 N N . TRP A 1 646 ? -2.628 21.837 -35.258 1.00 89.38 646 TRP A N 1
ATOM 5190 C CA . TRP A 1 646 ? -2.156 22.938 -34.412 1.00 89.38 646 TRP A CA 1
ATOM 5191 C C . TRP A 1 646 ? -3.296 23.819 -33.892 1.00 89.38 646 TRP A C 1
ATOM 5193 O O . TRP A 1 646 ? -3.309 24.148 -32.711 1.00 89.38 646 TRP A O 1
ATOM 5203 N N . ALA A 1 647 ? -4.270 24.135 -34.752 1.00 85.50 647 ALA A N 1
ATOM 5204 C CA . ALA A 1 647 ? -5.364 25.053 -34.428 1.00 85.50 647 ALA A CA 1
ATOM 5205 C C . ALA A 1 647 ? -6.287 24.540 -33.308 1.00 85.50 647 ALA A C 1
ATOM 5207 O O . ALA A 1 647 ? -6.820 25.307 -32.507 1.00 85.50 647 ALA A O 1
ATOM 5208 N N . ASP A 1 648 ? -6.464 23.220 -33.241 1.00 86.31 648 ASP A N 1
ATOM 5209 C CA . ASP A 1 648 ? -7.415 22.584 -32.330 1.00 86.31 648 ASP A CA 1
ATOM 5210 C C . ASP A 1 648 ? -6.742 21.986 -31.093 1.00 86.31 648 ASP A C 1
ATOM 5212 O O . ASP A 1 648 ? -7.443 21.516 -30.192 1.00 86.31 648 ASP A O 1
ATOM 5216 N N . HIS A 1 649 ? -5.404 21.967 -31.037 1.00 91.19 649 HIS A N 1
ATOM 5217 C CA . HIS A 1 649 ? -4.673 21.248 -30.001 1.00 91.19 649 HIS A CA 1
ATOM 5218 C C . HIS A 1 649 ? -3.558 22.053 -29.336 1.00 91.19 649 HIS A C 1
ATOM 5220 O O . HIS A 1 649 ? -2.791 22.771 -29.968 1.00 91.19 649 HIS A O 1
ATOM 5226 N N . SER A 1 650 ? -3.410 21.828 -28.033 1.00 92.12 650 SER A N 1
ATOM 5227 C CA . SER A 1 650 ? -2.196 22.153 -27.290 1.00 92.12 650 SER A CA 1
ATOM 5228 C C . SER A 1 650 ? -1.309 20.915 -27.193 1.00 92.12 650 SER A C 1
ATOM 5230 O O . SER A 1 650 ? -1.793 19.825 -26.866 1.00 92.12 650 SER A O 1
ATOM 5232 N N . PHE A 1 651 ? -0.009 21.090 -27.400 1.00 93.31 651 PHE A N 1
ATOM 5233 C CA . PHE A 1 651 ? 0.985 20.025 -27.340 1.00 93.31 651 PHE A CA 1
ATOM 5234 C C . PHE A 1 651 ? 2.015 20.296 -26.256 1.00 93.31 651 PHE A C 1
ATOM 5236 O O . PHE A 1 651 ? 2.448 21.433 -26.066 1.00 93.31 651 PHE A O 1
ATOM 5243 N N . VAL A 1 652 ? 2.419 19.231 -25.569 1.00 94.88 652 VAL A N 1
ATOM 5244 C CA . VAL A 1 652 ? 3.530 19.250 -24.617 1.00 94.88 652 VAL A CA 1
ATOM 5245 C C . VAL A 1 652 ? 4.437 18.069 -24.915 1.00 94.88 652 VAL A C 1
ATOM 5247 O O . VAL A 1 652 ? 3.977 16.929 -24.890 1.00 94.88 652 VAL A O 1
ATOM 5250 N N . PHE A 1 653 ? 5.708 18.345 -25.193 1.00 95.81 653 PHE A N 1
ATOM 5251 C CA . PHE A 1 653 ? 6.740 17.346 -25.458 1.00 95.81 653 PHE A CA 1
ATOM 5252 C C . PHE A 1 653 ? 7.895 17.536 -24.487 1.00 95.81 653 PHE A C 1
ATOM 5254 O O . PHE A 1 653 ? 8.498 18.599 -24.476 1.00 95.81 653 PHE A O 1
ATOM 5261 N N . THR A 1 654 ? 8.258 16.515 -23.727 1.00 94.00 654 THR A N 1
ATOM 5262 C CA . THR A 1 654 ? 9.400 16.549 -22.812 1.00 94.00 654 THR A CA 1
ATOM 5263 C C . THR A 1 654 ? 10.492 15.630 -23.327 1.00 94.00 654 THR A C 1
ATOM 5265 O O . THR A 1 654 ? 10.230 14.467 -23.593 1.00 94.00 654 THR A O 1
ATOM 5268 N N . LEU A 1 655 ? 11.717 16.123 -23.475 1.00 91.44 655 LEU A N 1
ATOM 5269 C CA . LEU A 1 655 ? 12.885 15.355 -23.908 1.00 91.44 655 LEU A CA 1
ATOM 5270 C C . LEU A 1 655 ? 14.029 15.513 -22.905 1.00 91.44 655 LEU A C 1
ATOM 5272 O O . LEU A 1 655 ? 14.090 16.495 -22.168 1.00 91.44 655 LEU A O 1
ATOM 5276 N N . ASN A 1 656 ? 14.953 14.555 -22.886 1.00 86.44 656 ASN A N 1
ATOM 5277 C CA . ASN A 1 656 ? 16.213 14.723 -22.169 1.00 86.44 656 ASN A CA 1
ATOM 5278 C C . ASN A 1 656 ? 17.043 15.780 -22.897 1.00 86.44 656 ASN A C 1
ATOM 5280 O O . ASN A 1 656 ? 16.977 15.886 -24.125 1.00 86.44 656 ASN A O 1
ATOM 5284 N N . ARG A 1 657 ? 17.830 16.553 -22.152 1.00 85.00 657 ARG A N 1
ATOM 5285 C CA . ARG A 1 657 ? 18.743 17.526 -22.752 1.00 85.00 657 ARG A CA 1
ATOM 5286 C C . ARG A 1 657 ? 19.740 16.842 -23.686 1.00 85.00 657 ARG A C 1
ATOM 5288 O O . ARG A 1 657 ? 20.335 15.823 -23.339 1.00 85.00 657 ARG A O 1
ATOM 5295 N N . HIS A 1 658 ? 19.907 17.393 -24.886 1.00 75.56 658 HIS A N 1
ATOM 5296 C CA . HIS A 1 658 ? 20.839 16.871 -25.893 1.00 75.56 658 HIS A CA 1
ATOM 5297 C C . HIS A 1 658 ? 22.132 17.690 -25.990 1.00 75.56 658 HIS A C 1
ATOM 5299 O O . HIS A 1 658 ? 23.063 17.291 -26.685 1.00 75.56 658 HIS A O 1
ATOM 5305 N N . ASP A 1 659 ? 22.216 18.801 -25.260 1.00 77.56 659 ASP A N 1
ATOM 5306 C CA . ASP A 1 659 ? 23.361 19.711 -25.217 1.00 77.56 659 ASP A CA 1
ATOM 5307 C C . ASP A 1 659 ? 24.418 19.333 -24.162 1.00 77.56 659 ASP A C 1
ATOM 5309 O O . ASP A 1 659 ? 25.393 20.055 -23.967 1.00 77.56 659 ASP A O 1
ATOM 5313 N N . GLY A 1 660 ? 24.248 18.188 -23.494 1.00 70.12 660 GLY A N 1
ATOM 5314 C CA . GLY A 1 660 ? 25.186 17.662 -22.499 1.00 70.12 660 GLY A CA 1
ATOM 5315 C C . GLY A 1 660 ? 25.047 18.272 -21.101 1.00 70.12 660 GLY A C 1
ATOM 5316 O O . GLY A 1 660 ? 25.787 17.875 -20.202 1.00 70.12 660 GLY A O 1
ATOM 5317 N N . LEU A 1 661 ? 24.105 19.197 -20.895 1.00 80.31 661 LEU A N 1
ATOM 5318 C CA . LEU A 1 661 ? 23.765 19.714 -19.571 1.00 80.31 661 LEU A CA 1
ATOM 5319 C C . LEU A 1 661 ? 22.738 18.801 -18.876 1.00 80.31 661 LEU A C 1
ATOM 5321 O O . LEU A 1 661 ? 21.907 18.184 -19.545 1.00 80.31 661 LEU A O 1
ATOM 5325 N N . PRO A 1 662 ? 22.758 18.701 -17.534 1.00 74.44 662 PRO A N 1
ATOM 5326 C CA . PRO A 1 662 ? 21.758 17.936 -16.797 1.00 74.44 662 PRO A CA 1
ATOM 5327 C C . PRO A 1 662 ? 20.385 18.622 -16.859 1.00 74.44 662 PRO A C 1
ATOM 5329 O O . PRO A 1 662 ? 20.291 19.850 -16.819 1.00 74.44 662 PRO A O 1
ATOM 5332 N N . GLY A 1 663 ? 19.317 17.823 -16.920 1.00 82.62 663 GLY A N 1
ATOM 5333 C CA . GLY A 1 663 ? 17.930 18.293 -16.903 1.00 82.62 663 GLY A CA 1
ATOM 5334 C C . GLY A 1 663 ? 17.091 17.781 -18.075 1.00 82.62 663 GLY A C 1
ATOM 5335 O O . GLY A 1 663 ? 17.523 16.950 -18.876 1.00 82.62 663 GLY A O 1
ATOM 5336 N N . SER A 1 664 ? 15.872 18.307 -18.175 1.00 90.38 664 SER A N 1
ATOM 5337 C CA . SER A 1 664 ? 14.914 18.002 -19.247 1.00 90.38 664 SER A CA 1
ATOM 5338 C C . SER A 1 664 ? 14.562 19.261 -20.044 1.00 90.38 664 SER A C 1
ATOM 5340 O O . SER A 1 664 ? 14.757 20.375 -19.566 1.00 90.38 664 SER A O 1
ATOM 5342 N N . MET A 1 665 ? 14.037 19.110 -21.256 1.00 93.31 665 MET A N 1
ATOM 5343 C CA . MET A 1 665 ? 13.490 20.206 -22.055 1.00 93.31 665 MET A CA 1
ATOM 5344 C C . MET A 1 665 ? 12.035 19.900 -22.393 1.00 93.31 665 MET A C 1
ATOM 5346 O O . MET A 1 665 ? 11.756 18.904 -23.055 1.00 93.31 665 MET A O 1
ATOM 5350 N N . THR A 1 666 ? 11.115 20.762 -21.971 1.00 95.62 666 THR A N 1
ATOM 5351 C CA . THR A 1 666 ? 9.679 20.637 -22.232 1.00 95.62 666 THR A CA 1
ATOM 5352 C C . THR A 1 666 ? 9.216 21.703 -23.214 1.00 95.62 666 THR A C 1
ATOM 5354 O O . THR A 1 666 ? 9.180 22.879 -22.875 1.00 95.62 666 THR A O 1
ATOM 5357 N N . TRP A 1 667 ? 8.847 21.300 -24.427 1.00 95.81 667 TRP A N 1
ATOM 5358 C CA . TRP A 1 667 ? 8.284 22.162 -25.459 1.00 95.81 667 TRP A CA 1
ATOM 5359 C C . TRP A 1 667 ? 6.762 22.210 -25.375 1.00 95.81 667 TRP A C 1
ATOM 5361 O O . TRP A 1 667 ? 6.095 21.181 -25.469 1.00 95.81 667 TRP A O 1
ATOM 5371 N N . VAL A 1 668 ? 6.224 23.416 -25.212 1.00 94.50 668 VAL A N 1
ATOM 5372 C CA . VAL A 1 668 ? 4.797 23.704 -25.101 1.00 94.50 668 VAL A CA 1
ATOM 5373 C C . VAL A 1 668 ? 4.356 24.561 -26.282 1.00 94.50 668 VAL A C 1
ATOM 5375 O O . VAL A 1 668 ? 4.870 25.659 -26.514 1.00 94.50 668 VAL A O 1
ATOM 5378 N N . VAL A 1 669 ? 3.347 24.065 -26.992 1.00 92.25 669 VAL A N 1
ATOM 5379 C CA . VAL A 1 669 ? 2.679 24.753 -28.099 1.00 92.25 669 VAL A CA 1
ATOM 5380 C C . VAL A 1 669 ? 1.193 24.851 -27.774 1.00 92.25 669 VAL A C 1
ATOM 5382 O O . VAL A 1 669 ? 0.563 23.836 -27.484 1.00 92.25 669 VAL A O 1
ATOM 5385 N N . THR A 1 670 ? 0.614 26.053 -27.791 1.00 88.88 670 THR A N 1
ATOM 5386 C CA . THR A 1 670 ? -0.822 26.246 -27.544 1.00 88.88 670 THR A CA 1
ATOM 5387 C C . THR A 1 670 ? -1.355 27.535 -28.167 1.00 88.88 670 THR A C 1
ATOM 5389 O O . THR A 1 670 ? -0.666 28.550 -28.168 1.00 88.88 670 THR A O 1
ATOM 5392 N N . GLU A 1 671 ? -2.621 27.513 -28.603 1.00 80.12 671 GLU A N 1
ATOM 5393 C CA . GLU A 1 671 ? -3.287 28.686 -29.190 1.00 80.12 671 GLU A CA 1
ATOM 5394 C C . GLU A 1 671 ? -4.289 29.380 -28.238 1.00 80.12 671 GLU A C 1
ATOM 5396 O O . GLU A 1 671 ? -4.345 30.599 -28.255 1.00 80.12 671 GLU A O 1
ATOM 5401 N N . ASN A 1 672 ? -5.049 28.689 -27.359 1.00 60.97 672 ASN A N 1
ATOM 5402 C CA . ASN A 1 672 ? -6.183 29.354 -26.662 1.00 60.97 672 ASN A CA 1
ATOM 5403 C C . ASN A 1 672 ? -6.589 28.846 -25.247 1.00 60.97 672 ASN A C 1
ATOM 5405 O O . ASN A 1 672 ? -7.704 29.122 -24.800 1.00 60.97 672 ASN A O 1
ATOM 5409 N N . SER A 1 673 ? -5.756 28.102 -24.500 1.00 62.22 673 SER A N 1
ATOM 5410 C CA . SER A 1 673 ? -6.197 27.500 -23.215 1.00 62.22 673 SER A CA 1
ATOM 5411 C C . SER A 1 673 ? -5.171 27.489 -22.073 1.00 62.22 673 SER A C 1
ATOM 5413 O O . SER A 1 673 ? -4.962 26.461 -21.428 1.00 62.22 673 SER A O 1
ATOM 5415 N N . GLU A 1 674 ? -4.544 28.628 -21.782 1.00 66.25 674 GLU A N 1
ATOM 5416 C CA . GLU A 1 674 ? -3.491 28.765 -20.758 1.00 66.25 674 GLU A CA 1
ATOM 5417 C C . GLU A 1 674 ? -3.908 28.288 -19.351 1.00 66.25 674 GLU A C 1
ATOM 5419 O O . GLU A 1 674 ? -3.238 27.446 -18.756 1.00 66.25 674 GLU A O 1
ATOM 5424 N N . ASN A 1 675 ? -5.052 28.746 -18.830 1.00 66.06 675 ASN A N 1
ATOM 5425 C CA . ASN A 1 675 ? -5.446 28.494 -17.439 1.00 66.06 675 ASN A CA 1
ATOM 5426 C C . ASN A 1 675 ? -5.868 27.041 -17.191 1.00 66.06 675 ASN A C 1
ATOM 5428 O O . ASN A 1 675 ? -5.613 26.484 -16.122 1.00 66.06 675 ASN A O 1
ATOM 5432 N N . LEU A 1 676 ? -6.520 26.415 -18.171 1.00 76.94 676 LEU A N 1
ATOM 5433 C CA . LEU A 1 676 ? -6.965 25.027 -18.063 1.00 76.94 676 LEU A CA 1
ATOM 5434 C C . LEU A 1 676 ? -5.815 24.054 -18.318 1.00 76.94 676 LEU A C 1
ATOM 5436 O O . LEU A 1 676 ? -5.696 23.068 -17.589 1.00 76.94 676 LEU A O 1
ATOM 5440 N N . LEU A 1 677 ? -4.929 24.358 -19.271 1.00 83.31 677 LEU A N 1
ATOM 5441 C CA . LEU A 1 677 ? -3.717 23.576 -19.496 1.00 83.31 677 LEU A CA 1
ATOM 5442 C C . LEU A 1 677 ? -2.803 23.633 -18.265 1.00 83.31 677 LEU A C 1
ATOM 5444 O O . LEU A 1 677 ? -2.398 22.585 -17.764 1.00 83.31 677 LEU A O 1
ATOM 5448 N N . ALA A 1 678 ? -2.578 24.828 -17.703 1.00 82.88 678 ALA A N 1
ATOM 5449 C CA . ALA A 1 678 ? -1.753 25.017 -16.511 1.00 82.88 678 ALA A CA 1
ATOM 5450 C C . ALA A 1 678 ? -2.238 24.191 -15.307 1.00 82.88 678 ALA A C 1
ATOM 5452 O O . ALA A 1 678 ? -1.442 23.608 -14.575 1.00 82.88 678 ALA A O 1
ATOM 5453 N N . ARG A 1 679 ? -3.561 24.115 -15.108 1.00 82.25 679 ARG A N 1
ATOM 5454 C CA . ARG A 1 679 ? -4.168 23.303 -14.042 1.00 82.25 679 ARG A CA 1
ATOM 5455 C C . ARG A 1 679 ? -4.031 21.805 -14.291 1.00 82.25 679 ARG A C 1
ATOM 5457 O O . ARG A 1 679 ? -3.964 21.044 -13.336 1.00 82.25 679 ARG A O 1
ATOM 5464 N N . LYS A 1 680 ? -4.013 21.370 -15.554 1.00 84.44 680 LYS A N 1
ATOM 5465 C CA . LYS A 1 680 ? -3.987 19.946 -15.901 1.00 84.44 680 LYS A CA 1
ATOM 5466 C C . LYS A 1 680 ? -2.596 19.342 -15.866 1.00 84.44 680 LYS A C 1
ATOM 5468 O O . LYS A 1 680 ? -2.476 18.217 -15.396 1.00 84.44 680 LYS A O 1
ATOM 5473 N N . LEU A 1 681 ? -1.576 20.049 -16.354 1.00 86.56 681 LEU A N 1
ATOM 5474 C CA . LEU A 1 681 ? -0.224 19.504 -16.535 1.00 86.56 681 LEU A CA 1
ATOM 5475 C C . LEU A 1 681 ? 0.359 18.778 -15.305 1.00 86.56 681 LEU A C 1
ATOM 5477 O O . LEU A 1 681 ? 0.881 17.679 -15.500 1.00 86.56 681 LEU A O 1
ATOM 5481 N N . PRO A 1 682 ? 0.195 19.260 -14.055 1.00 83.31 682 PRO A N 1
ATOM 5482 C CA . PRO A 1 682 ? 0.663 18.532 -12.870 1.00 83.31 682 PRO A CA 1
ATOM 5483 C C . PRO A 1 682 ? 0.110 17.102 -12.724 1.00 83.31 682 PRO A C 1
ATOM 5485 O O . PRO A 1 682 ? 0.770 16.241 -12.154 1.00 83.31 682 PRO A O 1
ATOM 5488 N N . HIS A 1 683 ? -1.065 16.804 -13.290 1.00 79.50 683 HIS A N 1
ATOM 5489 C CA . HIS A 1 683 ? -1.673 15.466 -13.256 1.00 79.50 683 HIS A CA 1
ATOM 5490 C C . HIS A 1 683 ? -1.121 14.501 -14.322 1.00 79.50 683 HIS A C 1
ATOM 5492 O O . HIS A 1 683 ? -1.520 13.337 -14.370 1.00 79.50 683 HIS A O 1
ATOM 5498 N N . TYR A 1 684 ? -0.222 14.968 -15.194 1.00 84.44 684 TYR A N 1
ATOM 5499 C CA . TYR A 1 684 ? 0.341 14.203 -16.312 1.00 84.44 684 TYR A CA 1
ATOM 5500 C C . TYR A 1 684 ? 1.862 14.008 -16.185 1.00 84.44 684 TYR A C 1
ATOM 5502 O O . TYR A 1 684 ? 2.536 13.794 -17.189 1.00 84.44 684 TYR A O 1
ATOM 5510 N N . GLY A 1 685 ? 2.402 14.035 -14.961 1.00 80.94 685 GLY A N 1
ATOM 5511 C CA . GLY A 1 685 ? 3.847 14.005 -14.699 1.00 80.94 685 GLY A CA 1
ATOM 5512 C C . GLY A 1 685 ? 4.622 12.915 -15.450 1.00 80.94 685 GLY A C 1
ATOM 5513 O O . GLY A 1 685 ? 5.638 13.206 -16.064 1.00 80.94 685 GLY A O 1
ATOM 5514 N N . LYS A 1 686 ? 4.115 11.679 -15.502 1.00 79.06 686 LYS A N 1
ATOM 5515 C CA . LYS A 1 686 ? 4.843 10.553 -16.118 1.00 79.06 686 LYS A CA 1
ATOM 5516 C C . LYS A 1 686 ? 4.934 10.567 -17.648 1.00 79.06 686 LYS A C 1
ATOM 5518 O O . LYS A 1 686 ? 5.612 9.719 -18.220 1.00 79.06 686 LYS A O 1
ATOM 5523 N N . TYR A 1 687 ? 4.196 11.444 -18.324 1.00 88.25 687 TYR A N 1
ATOM 5524 C CA . TYR A 1 687 ? 4.128 11.438 -19.783 1.00 88.25 687 TYR A CA 1
ATOM 5525 C C . TYR A 1 687 ? 5.210 12.338 -20.379 1.00 88.25 687 TYR A C 1
ATOM 5527 O O . TYR A 1 687 ? 5.509 13.409 -19.852 1.00 88.25 687 TYR A O 1
ATOM 5535 N N . GLY A 1 688 ? 5.771 11.888 -21.498 1.00 90.25 688 GLY A N 1
ATOM 5536 C CA . GLY A 1 688 ? 6.739 12.633 -22.297 1.00 90.25 688 GLY A CA 1
ATOM 5537 C C . GLY A 1 688 ? 6.109 13.329 -23.505 1.00 90.25 688 GLY A C 1
ATOM 5538 O O . GLY A 1 688 ? 6.698 14.253 -24.054 1.00 90.25 688 GLY A O 1
ATOM 5539 N N . PHE A 1 689 ? 4.899 12.933 -23.911 1.00 93.94 689 PHE A N 1
ATOM 5540 C CA . PHE A 1 689 ? 4.153 13.610 -24.969 1.00 93.94 689 PHE A CA 1
ATOM 5541 C C . PHE A 1 689 ? 2.649 13.620 -24.691 1.00 93.94 689 PHE A C 1
ATOM 5543 O O . PHE A 1 689 ? 2.029 12.588 -24.428 1.00 93.94 689 PHE A O 1
ATOM 5550 N N . LEU A 1 690 ? 2.064 14.816 -24.733 1.00 94.12 690 LEU A N 1
ATOM 5551 C CA . LEU A 1 690 ? 0.651 15.080 -24.502 1.00 94.12 690 LEU A CA 1
ATOM 5552 C C . LEU A 1 690 ? 0.065 15.899 -25.652 1.00 94.12 690 LEU A C 1
ATOM 5554 O O . LEU A 1 690 ? 0.677 16.868 -26.102 1.00 94.12 690 LEU A O 1
ATOM 5558 N N . ALA A 1 691 ? -1.160 15.557 -26.052 1.00 93.19 691 ALA A N 1
ATOM 5559 C CA . ALA A 1 691 ? -2.002 16.406 -26.891 1.00 93.19 691 ALA A CA 1
ATOM 5560 C C . ALA A 1 691 ? -3.359 16.625 -26.214 1.00 93.19 691 ALA A C 1
ATOM 5562 O O . ALA A 1 691 ? -4.023 15.671 -25.784 1.00 93.19 691 ALA A O 1
ATOM 5563 N N . PHE A 1 692 ? -3.775 17.884 -26.125 1.00 91.44 692 PHE A N 1
ATOM 5564 C CA . PHE A 1 692 ? -5.050 18.305 -25.559 1.00 91.44 692 PHE A CA 1
ATOM 5565 C C . PHE A 1 692 ? -5.868 19.016 -26.625 1.00 91.44 692 PHE A C 1
ATOM 5567 O O . PHE A 1 692 ? -5.343 19.895 -27.282 1.00 91.44 692 PHE A O 1
ATOM 5574 N N . GLU A 1 693 ? -7.138 18.666 -26.777 1.00 89.19 693 GLU A N 1
ATOM 5575 C CA . GLU A 1 693 ? -8.038 19.266 -27.761 1.00 89.19 693 GLU A CA 1
ATOM 5576 C C . GLU A 1 693 ? -8.901 20.366 -27.133 1.00 89.19 693 GLU A C 1
ATOM 5578 O O . GLU A 1 693 ? -9.491 20.186 -26.053 1.00 89.19 693 GLU A O 1
ATOM 5583 N N . GLY A 1 694 ? -9.015 21.469 -27.870 1.00 81.50 694 GLY A N 1
ATOM 5584 C CA . GLY A 1 694 ? -9.931 22.572 -27.638 1.00 81.50 694 GLY A CA 1
ATOM 5585 C C . GLY A 1 694 ? -9.646 23.390 -26.373 1.00 81.50 694 GLY A C 1
ATOM 5586 O O . GLY A 1 694 ? -8.776 23.058 -25.563 1.00 81.50 694 GLY A O 1
ATOM 5587 N N . PRO A 1 695 ? -10.444 24.445 -26.132 1.00 73.25 695 PRO A N 1
ATOM 5588 C CA . PRO A 1 695 ? -10.265 25.336 -24.986 1.00 73.25 695 PRO A CA 1
ATOM 5589 C C . PRO A 1 695 ? -10.461 24.631 -23.636 1.00 73.25 695 PRO A C 1
ATOM 5591 O O . PRO A 1 695 ? -9.912 25.056 -22.626 1.00 73.25 695 PRO A O 1
ATOM 5594 N N . ALA A 1 696 ? -11.204 23.518 -23.610 1.00 64.62 696 ALA A N 1
ATOM 5595 C CA . ALA A 1 696 ? -11.388 22.678 -22.425 1.00 64.62 696 ALA A CA 1
ATOM 5596 C C . ALA A 1 696 ? -10.162 21.795 -22.096 1.00 64.62 696 ALA A C 1
ATOM 5598 O O . ALA A 1 696 ? -10.172 21.077 -21.086 1.00 64.62 696 ALA A O 1
ATOM 5599 N N . SER A 1 697 ? -9.135 21.801 -22.956 1.00 77.50 697 SER A N 1
ATOM 5600 C CA . SER A 1 697 ? -7.918 20.990 -22.877 1.00 77.50 697 SER A CA 1
ATOM 5601 C C . SER A 1 697 ? -8.230 19.509 -22.627 1.00 77.50 697 SER A C 1
ATOM 5603 O O . SER A 1 697 ? -7.769 18.914 -21.646 1.00 77.50 697 SER A O 1
ATOM 5605 N N . LYS A 1 698 ? -9.107 18.900 -23.432 1.00 81.25 698 LYS A N 1
ATOM 5606 C CA . LYS A 1 698 ? -9.463 17.480 -23.278 1.00 81.25 698 LYS A CA 1
ATOM 5607 C C . LYS A 1 698 ? -8.302 16.622 -23.776 1.00 81.25 698 LYS A C 1
ATOM 5609 O O . LYS A 1 698 ? -7.936 16.723 -24.936 1.00 81.25 698 LYS A O 1
ATOM 5614 N N . ASN A 1 699 ? -7.718 15.775 -22.928 1.00 85.94 699 ASN A N 1
ATOM 5615 C CA . ASN A 1 699 ? -6.591 14.939 -23.351 1.00 85.94 699 ASN A CA 1
ATOM 5616 C C . ASN A 1 699 ? -7.024 13.967 -24.466 1.00 85.94 699 ASN A C 1
ATOM 5618 O O . ASN A 1 699 ? -8.021 13.253 -24.317 1.00 85.94 699 ASN A O 1
ATOM 5622 N N . ARG A 1 700 ? -6.285 13.970 -25.579 1.00 90.56 700 ARG A N 1
ATOM 5623 C CA . ARG A 1 700 ? -6.482 13.083 -26.737 1.00 90.56 700 ARG A CA 1
ATOM 5624 C C . ARG A 1 700 ? -5.323 12.127 -26.952 1.00 90.56 700 ARG A C 1
ATOM 5626 O O . ARG A 1 700 ? -5.540 11.042 -27.484 1.00 90.56 700 ARG A O 1
ATOM 5633 N N . LEU A 1 701 ? -4.133 12.511 -26.501 1.00 88.88 701 LEU A N 1
ATOM 5634 C CA . LEU A 1 701 ? -2.934 11.699 -26.605 1.00 88.88 701 LEU A CA 1
ATOM 5635 C C . LEU A 1 701 ? -2.101 11.832 -25.332 1.00 88.88 701 LEU A C 1
ATOM 5637 O O . LEU A 1 701 ? -1.962 12.928 -24.781 1.00 88.88 701 LEU A O 1
ATOM 5641 N N . LYS A 1 702 ? -1.571 10.702 -24.863 1.00 91.44 702 LYS A N 1
ATOM 5642 C CA . LYS A 1 702 ? -0.666 10.621 -23.717 1.00 91.44 702 LYS A CA 1
ATOM 5643 C C . LYS A 1 702 ? 0.319 9.479 -23.945 1.00 91.44 702 LYS A C 1
ATOM 5645 O O . LYS A 1 702 ? -0.081 8.320 -23.998 1.00 91.44 702 LYS A O 1
ATOM 5650 N N . ILE A 1 703 ? 1.588 9.819 -24.120 1.00 88.62 703 ILE A N 1
ATOM 5651 C CA . ILE A 1 703 ? 2.653 8.880 -24.467 1.00 88.62 703 ILE A CA 1
ATOM 5652 C C . ILE A 1 703 ? 3.738 8.958 -23.401 1.00 88.62 703 ILE A C 1
ATOM 5654 O O . ILE A 1 703 ? 4.152 10.043 -22.984 1.00 88.62 703 ILE A O 1
ATOM 5658 N N . VAL A 1 704 ? 4.170 7.788 -22.945 1.00 84.62 704 VAL A N 1
ATOM 5659 C CA . VAL A 1 704 ? 5.390 7.613 -22.156 1.00 84.62 704 VAL A CA 1
ATOM 5660 C C . VAL A 1 704 ? 6.474 7.213 -23.146 1.00 84.62 704 VAL A C 1
ATOM 5662 O O . VAL A 1 704 ? 6.242 6.328 -23.972 1.00 84.62 704 VAL A O 1
ATOM 5665 N N . TRP A 1 705 ? 7.623 7.887 -23.120 1.00 84.44 705 TRP A N 1
ATOM 5666 C CA . TRP A 1 705 ? 8.711 7.517 -24.018 1.00 84.44 705 TRP A CA 1
ATOM 5667 C C . TRP A 1 705 ? 9.234 6.118 -23.692 1.00 84.44 705 TRP A C 1
ATOM 5669 O O . TRP A 1 705 ? 9.260 5.738 -22.518 1.00 84.44 705 TRP A O 1
ATOM 5679 N N . PRO A 1 706 ? 9.655 5.343 -24.708 1.00 75.31 706 PRO A N 1
ATOM 5680 C CA . PRO A 1 706 ? 10.310 4.073 -24.461 1.00 75.31 706 PRO A CA 1
ATOM 5681 C C . PRO A 1 706 ? 11.584 4.302 -23.648 1.00 75.31 706 PRO A C 1
ATOM 5683 O O . PRO A 1 706 ? 12.271 5.316 -23.783 1.00 75.31 706 PRO A O 1
ATOM 5686 N N . ARG A 1 707 ? 11.888 3.329 -22.797 1.00 77.56 707 ARG A N 1
ATOM 5687 C CA . ARG A 1 707 ? 13.095 3.320 -21.974 1.00 77.56 707 ARG A CA 1
ATOM 5688 C C . ARG A 1 707 ? 14.314 3.176 -22.873 1.00 77.56 707 ARG A C 1
ATOM 5690 O O . ARG A 1 707 ? 14.272 2.410 -23.836 1.00 77.56 707 ARG A O 1
ATOM 5697 N N . ASN A 1 708 ? 15.401 3.866 -22.544 1.00 78.31 708 ASN A N 1
ATOM 5698 C CA . ASN A 1 708 ? 16.680 3.579 -23.179 1.00 78.31 708 ASN A CA 1
ATOM 5699 C C . ASN A 1 708 ? 17.296 2.351 -22.505 1.00 78.31 708 ASN A C 1
ATOM 5701 O O . ASN A 1 708 ? 17.580 2.380 -21.314 1.00 78.31 708 ASN A O 1
ATOM 5705 N N . THR A 1 709 ? 17.507 1.281 -23.259 1.00 80.31 709 THR A N 1
ATOM 5706 C CA . THR A 1 709 ? 18.059 0.017 -22.761 1.00 80.31 709 THR A CA 1
ATOM 5707 C C . THR A 1 709 ? 19.533 -0.167 -23.110 1.00 80.31 709 THR A C 1
ATOM 5709 O O . THR A 1 709 ? 20.086 -1.213 -22.796 1.00 80.31 709 THR A O 1
ATOM 5712 N N . GLU A 1 710 ? 20.212 0.818 -23.711 1.00 80.38 710 GLU A N 1
ATOM 5713 C CA . GLU A 1 710 ? 21.592 0.682 -24.217 1.00 80.38 710 GLU A CA 1
ATOM 5714 C C . GLU A 1 710 ? 22.609 0.228 -23.158 1.00 80.38 710 GLU A C 1
ATOM 5716 O O . GLU A 1 710 ? 23.586 -0.446 -23.481 1.00 80.38 710 GLU A O 1
ATOM 5721 N N . THR A 1 711 ? 22.387 0.562 -21.885 1.00 86.81 711 THR A N 1
ATOM 5722 C CA . THR A 1 711 ? 23.252 0.138 -20.771 1.00 86.81 711 THR A CA 1
ATOM 5723 C C . THR A 1 711 ? 23.013 -1.309 -20.335 1.00 86.81 711 THR A C 1
ATOM 5725 O O . THR A 1 711 ? 23.804 -1.846 -19.560 1.00 86.81 711 THR A O 1
ATOM 5728 N N . LEU A 1 712 ? 21.944 -1.950 -20.813 1.00 93.50 712 LEU A N 1
ATOM 5729 C CA . LEU A 1 712 ? 21.500 -3.299 -20.447 1.00 93.50 712 LEU A CA 1
ATOM 5730 C C . LEU A 1 712 ? 21.294 -4.221 -21.658 1.00 93.50 712 LEU A C 1
ATOM 5732 O O . LEU A 1 712 ? 21.125 -5.428 -21.485 1.00 93.50 712 LEU A O 1
ATOM 5736 N N . GLU A 1 713 ? 21.318 -3.688 -22.876 1.00 94.62 713 GLU A N 1
ATOM 5737 C CA . GLU A 1 713 ? 21.011 -4.406 -24.107 1.00 94.62 713 GLU A CA 1
ATOM 5738 C C . GLU A 1 713 ? 22.156 -4.302 -25.119 1.00 94.62 713 GLU A C 1
ATOM 5740 O O . GLU A 1 713 ? 22.703 -3.235 -25.393 1.00 94.62 713 GLU A O 1
ATOM 5745 N N . LYS A 1 714 ? 22.495 -5.438 -25.731 1.00 95.81 714 LYS A N 1
ATOM 5746 C CA . LYS A 1 714 ? 23.394 -5.522 -26.877 1.00 95.81 714 LYS A CA 1
ATOM 5747 C C . LYS A 1 714 ? 22.685 -6.176 -28.054 1.00 95.81 714 LYS A C 1
ATOM 5749 O O . LYS A 1 714 ? 22.601 -7.404 -28.131 1.00 95.81 714 LYS A O 1
ATOM 5754 N N . GLN A 1 715 ? 22.336 -5.358 -29.042 1.00 94.75 715 GLN A N 1
ATOM 5755 C CA . GLN A 1 715 ? 21.920 -5.838 -30.356 1.00 94.75 715 GLN A CA 1
ATOM 5756 C C . GLN A 1 715 ? 23.146 -6.164 -31.217 1.00 94.75 715 GLN A C 1
ATOM 5758 O O . GLN A 1 715 ? 23.995 -5.313 -31.494 1.00 94.75 715 GLN A O 1
ATOM 5763 N N . PHE A 1 716 ? 23.250 -7.424 -31.637 1.00 95.25 716 PHE A N 1
ATOM 5764 C CA . PHE A 1 716 ? 24.218 -7.888 -32.637 1.00 95.25 716 PHE A CA 1
ATOM 5765 C C . PHE A 1 716 ? 23.668 -7.711 -34.053 1.00 95.25 716 PHE A C 1
ATOM 5767 O O . PHE A 1 716 ? 24.427 -7.517 -35.003 1.00 95.25 716 PHE A O 1
ATOM 5774 N N . VAL A 1 717 ? 22.343 -7.771 -34.179 1.00 93.50 717 VAL A N 1
ATOM 5775 C CA . VAL A 1 717 ? 21.586 -7.473 -35.388 1.00 93.50 717 VAL A CA 1
ATOM 5776 C C . VAL A 1 717 ? 20.528 -6.446 -35.009 1.00 93.50 717 VAL A C 1
ATOM 5778 O O . VAL A 1 717 ? 19.757 -6.682 -34.083 1.00 93.50 717 VAL A O 1
ATOM 5781 N N . ALA A 1 718 ? 20.494 -5.308 -35.704 1.00 89.00 718 ALA A N 1
ATOM 5782 C CA . ALA A 1 718 ? 19.484 -4.282 -35.459 1.00 89.00 718 ALA A CA 1
ATOM 5783 C C . ALA A 1 718 ? 18.073 -4.852 -35.672 1.00 89.00 718 ALA A C 1
ATOM 5785 O O . ALA A 1 718 ? 17.805 -5.484 -36.698 1.00 89.00 718 ALA A O 1
ATOM 5786 N N . GLY A 1 719 ? 17.180 -4.628 -34.711 1.00 86.00 719 GLY A N 1
ATOM 5787 C CA . GLY A 1 719 ? 15.816 -5.139 -34.769 1.00 86.00 719 GLY A CA 1
ATOM 5788 C C . GLY A 1 719 ? 14.985 -4.755 -33.550 1.00 86.00 719 GLY A C 1
ATOM 5789 O O . GLY A 1 719 ? 15.462 -4.105 -32.623 1.00 86.00 719 GLY A O 1
ATOM 5790 N N . THR A 1 720 ? 13.719 -5.166 -33.560 1.00 84.81 720 THR A N 1
ATOM 5791 C CA . THR A 1 720 ? 12.822 -5.033 -32.408 1.00 84.81 720 THR A CA 1
ATOM 5792 C C . THR A 1 720 ? 12.773 -6.363 -31.675 1.00 84.81 720 THR A C 1
ATOM 5794 O O . THR A 1 720 ? 12.288 -7.355 -32.220 1.00 84.81 720 THR A O 1
ATOM 5797 N N . TYR A 1 721 ? 13.265 -6.378 -30.440 1.00 88.38 721 TYR A N 1
ATOM 5798 C CA . TYR A 1 721 ? 13.268 -7.556 -29.582 1.00 88.38 721 TYR A CA 1
ATOM 5799 C C . TYR A 1 721 ? 12.380 -7.274 -28.380 1.00 88.38 721 TYR A C 1
ATOM 5801 O O . TYR A 1 721 ? 12.624 -6.334 -27.634 1.00 88.38 721 TYR A O 1
ATOM 5809 N N . ALA A 1 722 ? 11.337 -8.076 -28.205 1.00 86.81 722 ALA A N 1
ATOM 5810 C CA . ALA A 1 722 ? 10.456 -7.999 -27.051 1.00 86.81 722 ALA A CA 1
ATOM 5811 C C . ALA A 1 722 ? 10.425 -9.377 -26.390 1.00 86.81 722 ALA A C 1
ATOM 5813 O O . ALA A 1 722 ? 10.240 -10.374 -27.099 1.00 86.81 722 ALA A O 1
ATOM 5814 N N . PRO A 1 723 ? 10.670 -9.471 -25.074 1.00 86.75 723 PRO A N 1
ATOM 5815 C CA . PRO A 1 723 ? 10.569 -10.743 -24.387 1.00 86.75 723 PRO A CA 1
ATOM 5816 C C . PRO A 1 723 ? 9.096 -11.195 -24.329 1.00 86.75 723 PRO A C 1
ATOM 5818 O O . PRO A 1 723 ? 8.193 -10.353 -24.362 1.00 86.75 723 PRO A O 1
ATOM 5821 N N . PRO A 1 724 ? 8.819 -12.508 -24.248 1.00 86.81 724 PRO A N 1
ATOM 5822 C CA . PRO A 1 724 ? 7.454 -13.002 -24.129 1.00 86.81 724 PRO A CA 1
ATOM 5823 C C . PRO A 1 724 ? 6.829 -12.499 -22.827 1.00 86.81 724 PRO A C 1
ATOM 5825 O O . PRO A 1 724 ? 7.470 -12.517 -21.779 1.00 86.81 724 PRO A O 1
ATOM 5828 N N . ALA A 1 725 ? 5.567 -12.072 -22.878 1.00 85.00 725 ALA A N 1
ATOM 5829 C CA . ALA A 1 725 ? 4.856 -11.643 -21.679 1.00 85.00 725 ALA A CA 1
ATOM 5830 C C . ALA A 1 725 ? 4.796 -12.802 -20.660 1.00 85.00 725 ALA A C 1
ATOM 5832 O O . ALA A 1 725 ? 4.344 -13.895 -21.023 1.00 85.00 725 ALA A O 1
ATOM 5833 N N . PRO A 1 726 ? 5.235 -12.596 -19.402 1.00 84.50 726 PRO A N 1
ATOM 5834 C CA . PRO A 1 726 ? 5.082 -13.600 -18.359 1.00 84.50 726 PRO A CA 1
ATOM 5835 C C . PRO A 1 726 ? 3.608 -13.949 -18.151 1.00 84.50 726 PRO A C 1
ATOM 5837 O O . PRO A 1 726 ? 2.730 -13.095 -18.290 1.00 84.50 726 PRO A O 1
ATOM 5840 N N . ALA A 1 727 ? 3.330 -15.204 -17.798 1.00 86.56 727 ALA A N 1
ATOM 5841 C CA . ALA A 1 727 ? 1.979 -15.587 -17.419 1.00 86.56 727 ALA A CA 1
ATOM 5842 C C . ALA A 1 727 ? 1.587 -14.859 -16.117 1.00 86.56 727 ALA A C 1
ATOM 5844 O O . ALA A 1 727 ? 2.396 -14.820 -15.185 1.00 86.56 727 ALA A O 1
ATOM 5845 N N . PRO A 1 728 ? 0.372 -14.294 -16.027 1.00 88.62 728 PRO A N 1
ATOM 5846 C CA . PRO A 1 728 ? -0.103 -13.689 -14.788 1.00 88.62 728 PRO A CA 1
ATOM 5847 C C . PRO A 1 728 ? -0.240 -14.748 -13.684 1.00 88.62 728 PRO A C 1
ATOM 5849 O O . PRO A 1 728 ? -0.672 -15.870 -13.956 1.00 88.62 728 PRO A O 1
ATOM 5852 N N . LEU A 1 729 ? 0.059 -14.374 -12.434 1.00 87.38 729 LEU A N 1
ATOM 5853 C CA . LEU A 1 729 ? -0.107 -15.238 -11.254 1.00 87.38 729 LEU A CA 1
ATOM 5854 C C . LEU A 1 729 ? -1.552 -15.696 -11.107 1.00 87.38 729 LEU A C 1
ATOM 5856 O O . LEU A 1 729 ? -1.844 -16.810 -10.675 1.00 87.38 729 LEU A O 1
ATOM 5860 N N . PHE A 1 730 ? -2.463 -14.781 -11.426 1.00 78.94 730 PHE A N 1
ATOM 5861 C CA . PHE A 1 730 ? -3.885 -14.991 -11.306 1.00 78.94 730 PHE A CA 1
ATOM 5862 C C . PHE A 1 730 ? -4.607 -14.314 -12.465 1.00 78.94 730 PHE A C 1
ATOM 5864 O O . PHE A 1 730 ? -4.318 -13.175 -12.823 1.00 78.94 730 PHE A O 1
ATOM 5871 N N . THR A 1 731 ? -5.582 -15.011 -13.037 1.00 67.25 731 THR A N 1
ATOM 5872 C CA . THR A 1 731 ? -6.531 -14.433 -13.989 1.00 67.25 731 THR A CA 1
ATOM 5873 C C . THR A 1 731 ? -7.898 -14.395 -13.335 1.00 67.25 731 THR A C 1
ATOM 5875 O O . THR A 1 731 ? -8.359 -15.385 -12.766 1.00 67.25 731 THR A O 1
ATOM 5878 N N . LEU A 1 732 ? -8.552 -13.235 -13.377 1.00 57.75 732 LEU A N 1
ATOM 5879 C CA . LEU A 1 732 ? -9.961 -13.159 -13.013 1.00 57.75 732 LEU A CA 1
ATOM 5880 C C . LEU A 1 732 ? -10.754 -14.099 -13.940 1.00 57.75 732 LEU A C 1
ATOM 5882 O O . LEU A 1 732 ? -10.468 -14.140 -15.139 1.00 57.75 732 LEU A O 1
ATOM 5886 N N . PRO A 1 733 ? -11.750 -14.846 -13.429 1.00 49.84 733 PRO A N 1
ATOM 5887 C CA . PRO A 1 733 ? -12.708 -15.525 -14.291 1.00 49.84 733 PRO A CA 1
ATOM 5888 C C . PRO A 1 733 ? -13.299 -14.513 -15.278 1.00 49.84 733 PRO A C 1
ATOM 5890 O O . PRO A 1 733 ? -13.592 -13.387 -14.883 1.00 49.84 733 PRO A O 1
ATOM 5893 N N . SER A 1 734 ? -13.484 -14.922 -16.533 1.00 47.94 734 SER A N 1
ATOM 5894 C CA . SER A 1 734 ? -13.893 -14.090 -17.680 1.00 47.94 734 SER A CA 1
ATOM 5895 C C . SER A 1 734 ? -15.238 -13.357 -17.542 1.00 47.94 734 SER A C 1
ATOM 5897 O O . SER A 1 734 ? -15.650 -12.674 -18.473 1.00 47.94 734 SER A O 1
ATOM 5899 N N . ASP A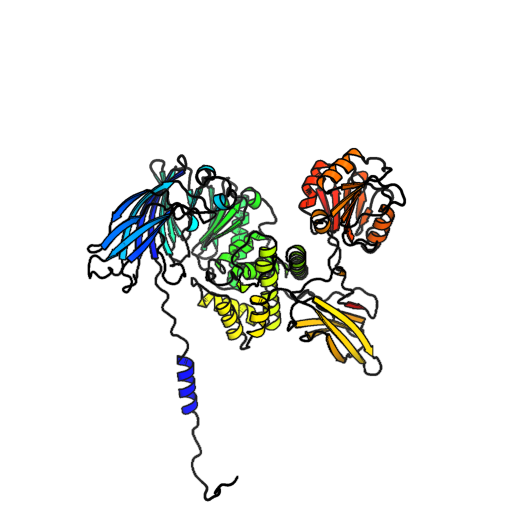 1 735 ? -15.911 -13.476 -16.400 1.00 39.66 735 ASP A N 1
ATOM 5900 C CA . ASP A 1 735 ? -17.151 -12.778 -16.083 1.00 39.66 735 ASP A CA 1
ATOM 5901 C C . ASP A 1 735 ? -16.836 -11.452 -15.374 1.00 39.66 735 ASP A C 1
ATOM 5903 O O . ASP A 1 735 ? -17.082 -11.285 -14.179 1.00 39.66 735 ASP A O 1
ATOM 5907 N N . GLN A 1 736 ? -16.266 -10.502 -16.113 1.00 45.03 736 GLN A N 1
ATOM 5908 C CA . GLN A 1 736 ? -16.292 -9.080 -15.762 1.00 45.03 736 GLN A CA 1
ATOM 5909 C C . GLN A 1 736 ? -16.796 -8.281 -16.977 1.00 45.03 736 GLN A C 1
ATOM 5911 O O . GLN A 1 736 ? -16.463 -8.651 -18.104 1.00 45.03 736 GLN A O 1
ATOM 5916 N N . PRO A 1 737 ? -17.617 -7.235 -16.767 1.00 38.81 737 PRO A N 1
ATOM 5917 C CA . PRO A 1 737 ? -18.125 -6.373 -17.834 1.00 38.81 737 PRO A CA 1
ATOM 5918 C C . PRO A 1 737 ? -17.048 -5.521 -18.519 1.00 38.81 737 PRO A C 1
ATOM 5920 O O . PRO A 1 737 ? -16.044 -5.149 -17.858 1.00 38.81 737 PRO A O 1
#